Protein AF-0000000087115259 (afdb_homodimer)

Nearest PDB structures (foldseek):
  3e4v-assembly1_B  TM=8.005E-01  e=7.197E-10  Methylobacillus flagellatus KT
  3bnk-assembly1_A  TM=7.848E-01  e=5.339E-10  Methanosarcina acetivorans
  1eje-assembly1_A-2  TM=7.928E-01  e=2.100E-07  Methanothermobacter thermautotrophicus
  2d5m-assembly1_A-2  TM=7.607E-01  e=1.558E-07  Nitratidesulfovibrio vulgaris str. 'Miyazaki F'
  3fge-assembly1_A-2  TM=7.704E-01  e=3.090E-06  Shewanella frigidimarina NCIMB 400

Organism: NC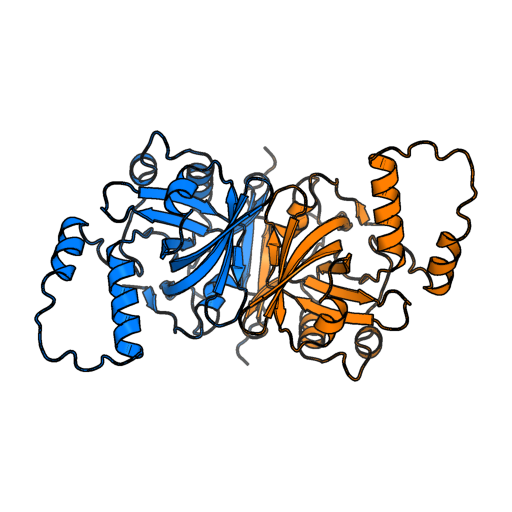BI:txid53985

Structure (mmCIF, N/CA/C/O backbone):
data_AF-0000000087115259-model_v1
#
loop_
_entity.id
_entity.type
_entity.pdbx_description
1 polymer 'Flavin reductase like domain-containing protein'
#
loop_
_atom_site.group_PDB
_atom_site.id
_atom_site.type_symbol
_atom_site.label_atom_id
_atom_site.label_alt_id
_atom_site.label_comp_id
_atom_site.label_asym_id
_atom_site.label_entity_id
_atom_site.label_seq_id
_atom_site.pdbx_PDB_ins_code
_atom_site.Cartn_x
_atom_site.Cartn_y
_atom_site.Cartn_z
_atom_site.occupancy
_atom_site.B_iso_or_equiv
_atom_site.auth_seq_id
_atom_site.auth_comp_id
_atom_site.auth_asym_id
_atom_site.auth_atom_id
_atom_site.pdbx_PDB_model_num
ATOM 1 N N . MET A 1 1 ? 4.438 -17.281 -24.156 1 58.31 1 MET A N 1
ATOM 2 C CA . MET A 1 1 ? 5.832 -16.891 -24.328 1 58.31 1 MET A CA 1
ATOM 3 C C . MET A 1 1 ? 6.043 -15.438 -23.906 1 58.31 1 MET A C 1
ATOM 5 O O . MET A 1 1 ? 7.094 -14.852 -24.172 1 58.31 1 MET A O 1
ATOM 9 N N . ASP A 1 2 ? 5.016 -14.641 -23.406 1 88.69 2 ASP A N 1
ATOM 10 C CA . ASP A 1 2 ? 5.02 -13.188 -23.391 1 88.69 2 ASP A CA 1
ATOM 11 C C . ASP A 1 2 ? 5.391 -12.648 -22.016 1 88.69 2 ASP A C 1
ATOM 13 O O . ASP A 1 2 ? 4.98 -11.555 -21.641 1 88.69 2 ASP A O 1
ATOM 17 N N . TRP A 1 3 ? 6.18 -13.477 -21.312 1 96.88 3 TRP A N 1
ATOM 18 C CA . TRP A 1 3 ? 6.594 -13.062 -19.969 1 96.88 3 TRP A CA 1
ATOM 19 C C . TRP A 1 3 ? 8.008 -12.492 -19.984 1 96.88 3 TRP A C 1
ATOM 21 O O . TRP A 1 3 ? 8.883 -13 -20.688 1 96.88 3 TRP A O 1
ATOM 31 N N . VAL A 1 4 ? 8.25 -11.539 -19.219 1 97.38 4 VAL A N 1
ATOM 32 C CA . VAL A 1 4 ? 9.562 -10.945 -19.016 1 97.38 4 VAL A CA 1
ATOM 33 C C . VAL A 1 4 ? 9.969 -11.07 -17.547 1 97.38 4 VAL A C 1
ATOM 35 O O . VAL A 1 4 ? 9.188 -10.742 -16.656 1 97.38 4 VAL A O 1
ATOM 38 N N . ALA A 1 5 ? 11.188 -11.633 -17.344 1 97.75 5 ALA A N 1
ATOM 39 C CA . ALA A 1 5 ? 11.734 -11.648 -15.992 1 97.75 5 ALA A CA 1
ATOM 40 C C . ALA A 1 5 ? 12.188 -10.25 -15.57 1 97.75 5 ALA A C 1
ATOM 42 O O . ALA A 1 5 ? 12.852 -9.555 -16.344 1 97.75 5 ALA A O 1
ATOM 43 N N . VAL A 1 6 ? 11.844 -9.891 -14.383 1 98.31 6 VAL A N 1
ATOM 44 C CA . VAL A 1 6 ? 12.25 -8.594 -13.852 1 98.31 6 VAL A CA 1
ATOM 45 C C . VAL A 1 6 ? 13.586 -8.727 -13.117 1 98.31 6 VAL A C 1
ATOM 47 O O . VAL A 1 6 ? 13.781 -9.672 -12.344 1 98.31 6 VAL A O 1
ATOM 50 N N . ASP A 1 7 ? 14.461 -7.742 -13.336 1 97.19 7 ASP A N 1
ATOM 51 C CA . ASP A 1 7 ? 15.766 -7.754 -12.68 1 97.19 7 ASP A CA 1
ATOM 52 C C . ASP A 1 7 ? 15.609 -7.746 -11.164 1 97.19 7 ASP A C 1
ATOM 54 O O . ASP A 1 7 ? 14.75 -7.047 -10.625 1 97.19 7 ASP A O 1
ATOM 58 N N . ARG A 1 8 ? 16.531 -8.453 -10.539 1 96.12 8 ARG A N 1
ATOM 59 C CA . ARG A 1 8 ? 16.484 -8.602 -9.086 1 96.12 8 ARG A CA 1
ATOM 60 C C . ARG A 1 8 ? 16.438 -7.246 -8.398 1 96.12 8 ARG A C 1
ATOM 62 O O . ARG A 1 8 ? 15.719 -7.066 -7.414 1 96.12 8 ARG A O 1
ATOM 69 N N . GLY A 1 9 ? 17.156 -6.309 -8.93 1 96.31 9 GLY A N 1
ATOM 70 C CA . GLY A 1 9 ? 17.25 -4.992 -8.32 1 96.31 9 GLY A CA 1
ATOM 71 C C . GLY A 1 9 ? 16.016 -4.145 -8.539 1 96.31 9 GLY A C 1
ATOM 72 O O . GLY A 1 9 ? 15.898 -3.055 -7.977 1 96.31 9 GLY A O 1
ATOM 73 N N . MET A 1 10 ? 14.992 -4.695 -9.289 1 97.81 10 MET A N 1
ATOM 74 C CA . MET A 1 10 ? 13.82 -3.898 -9.633 1 97.81 10 MET A CA 1
ATOM 75 C C . MET A 1 10 ? 12.531 -4.602 -9.211 1 97.81 10 MET A C 1
ATOM 77 O O . MET A 1 10 ? 11.438 -4.18 -9.578 1 97.81 10 MET A O 1
ATOM 81 N N . LEU A 1 11 ? 12.656 -5.637 -8.383 1 98.5 11 LEU A N 1
ATOM 82 C CA . LEU A 1 11 ? 11.492 -6.453 -8.039 1 98.5 11 LEU A CA 1
ATOM 83 C C . LEU A 1 11 ? 10.438 -5.625 -7.316 1 98.5 11 LEU A C 1
ATOM 85 O O . LEU A 1 11 ? 9.242 -5.797 -7.559 1 98.5 11 LEU A O 1
ATOM 89 N N . SER A 1 12 ? 10.914 -4.691 -6.496 1 98.31 12 SER A N 1
ATOM 90 C CA . SER A 1 12 ? 9.977 -3.895 -5.711 1 98.31 12 SER A CA 1
ATOM 91 C C . SER A 1 12 ? 9.078 -3.051 -6.613 1 98.31 12 SER A C 1
ATOM 93 O O . SER A 1 12 ? 7.973 -2.676 -6.219 1 98.31 12 SER A O 1
ATOM 95 N N . ARG A 1 13 ? 9.5 -2.766 -7.793 1 97.75 13 ARG A N 1
ATOM 96 C CA . ARG A 1 13 ? 8.742 -1.926 -8.719 1 97.75 13 ARG A CA 1
ATOM 97 C C . ARG A 1 13 ? 7.406 -2.566 -9.07 1 97.75 13 ARG A C 1
ATOM 99 O O . ARG A 1 13 ? 6.453 -1.87 -9.43 1 97.75 13 ARG A O 1
ATOM 106 N N . LEU A 1 14 ? 7.309 -3.875 -8.945 1 98.44 14 LEU A N 1
ATOM 107 C CA . LEU A 1 14 ? 6.07 -4.582 -9.258 1 98.44 14 LEU A CA 1
ATOM 108 C C . LEU A 1 14 ? 5.008 -4.309 -8.203 1 98.44 14 LEU A C 1
ATOM 110 O O . LEU A 1 14 ? 3.816 -4.52 -8.445 1 98.44 14 LEU A O 1
ATOM 114 N N . LEU A 1 15 ? 5.492 -3.773 -7.02 1 98.31 15 LEU A N 1
ATOM 115 C CA . LEU A 1 15 ? 4.547 -3.549 -5.926 1 98.31 15 LEU A CA 1
ATOM 116 C C . LEU A 1 15 ? 4.348 -2.059 -5.676 1 98.31 15 LEU A C 1
ATOM 118 O O . LEU A 1 15 ? 3.506 -1.668 -4.867 1 98.31 15 LEU A O 1
ATOM 122 N N . TYR A 1 16 ? 5.09 -1.178 -6.398 1 97.62 16 TYR A N 1
ATOM 123 C CA . TYR A 1 16 ? 4.996 0.26 -6.168 1 97.62 16 TYR A CA 1
ATOM 124 C C . TYR A 1 16 ? 3.566 0.75 -6.359 1 97.62 16 TYR A C 1
ATOM 126 O O . TYR A 1 16 ? 3.053 1.518 -5.543 1 97.62 16 TYR A O 1
ATOM 134 N N . PRO A 1 17 ? 2.85 0.194 -7.301 1 95.69 17 PRO A N 1
ATOM 135 C CA . PRO A 1 17 ? 1.483 0.69 -7.484 1 95.69 17 PRO A CA 1
ATOM 136 C C . PRO A 1 17 ? 0.479 0.003 -6.559 1 95.69 17 PRO A C 1
ATOM 138 O O . PRO A 1 17 ? -0.721 0.281 -6.629 1 95.69 17 PRO A O 1
ATOM 141 N N . ASN A 1 18 ? 0.928 -0.908 -5.758 1 95.81 18 ASN A N 1
ATOM 142 C CA . ASN A 1 18 ? 0.088 -1.631 -4.809 1 95.81 18 ASN A CA 1
ATOM 143 C C . ASN A 1 18 ? -1.148 -2.213 -5.488 1 95.81 18 ASN A C 1
ATOM 145 O O . ASN A 1 18 ? -2.273 -1.985 -5.043 1 95.81 18 ASN A O 1
ATOM 149 N N . PRO A 1 19 ? -0.934 -3.039 -6.492 1 97.5 19 PRO A N 1
ATOM 150 C CA . PRO A 1 19 ? -2.09 -3.646 -7.16 1 97.5 19 PRO A CA 1
ATOM 151 C C . PRO A 1 19 ? -2.818 -4.652 -6.273 1 97.5 19 PRO A C 1
ATOM 153 O O . PRO A 1 19 ? -2.227 -5.203 -5.344 1 97.5 19 PRO A O 1
ATOM 156 N N . VAL A 1 20 ? -4.145 -4.848 -6.562 1 98.44 20 VAL A N 1
ATOM 157 C CA . VAL A 1 20 ? -4.816 -6.023 -6.027 1 98.44 20 VAL A CA 1
ATOM 158 C C . VAL A 1 20 ? -4.047 -7.285 -6.422 1 98.44 20 VAL A C 1
ATOM 160 O O . VAL A 1 20 ? -3.598 -7.41 -7.562 1 98.44 20 VAL A O 1
ATOM 163 N N . CYS A 1 21 ? -3.881 -8.164 -5.508 1 98.88 21 CYS A N 1
ATOM 164 C CA . CYS A 1 21 ? -3.18 -9.414 -5.805 1 98.88 21 CYS A CA 1
ATOM 165 C C . CYS A 1 21 ? -4.023 -10.617 -5.414 1 98.88 21 CYS A C 1
ATOM 167 O O . CYS A 1 21 ? -4.91 -10.516 -4.562 1 98.88 21 CYS A O 1
ATOM 169 N N . LEU A 1 22 ? -3.768 -11.688 -6.129 1 98.94 22 LEU A N 1
ATOM 170 C CA . LEU A 1 22 ? -4.199 -13.023 -5.734 1 98.94 22 LEU A CA 1
ATOM 171 C C . LEU A 1 22 ? -3.025 -13.836 -5.199 1 98.94 22 LEU A C 1
ATOM 173 O O . LEU A 1 22 ? -2.033 -14.039 -5.902 1 98.94 22 LEU A O 1
ATOM 177 N N . LEU A 1 23 ? -3.117 -14.195 -3.949 1 98.94 23 LEU A N 1
ATOM 178 C CA . LEU A 1 23 ? -2.068 -14.977 -3.301 1 98.94 23 LEU A CA 1
ATOM 179 C C . LEU A 1 23 ? -2.322 -16.469 -3.459 1 98.94 23 LEU A C 1
ATOM 181 O O . LEU A 1 23 ? -3.371 -16.969 -3.043 1 98.94 23 LEU A O 1
ATOM 185 N N . SER A 1 24 ? -1.386 -17.156 -4.062 1 98.81 24 SER A N 1
ATOM 186 C CA . SER A 1 24 ? -1.46 -18.609 -4.215 1 98.81 24 SER A CA 1
ATOM 187 C C . SER A 1 24 ? -0.325 -19.312 -3.467 1 98.81 24 SER A C 1
ATOM 189 O O . SER A 1 24 ? 0.807 -18.812 -3.455 1 98.81 24 SER A O 1
ATOM 191 N N . VAL A 1 25 ? -0.648 -20.391 -2.826 1 98.25 25 VAL A N 1
ATOM 192 C CA . VAL A 1 25 ? 0.335 -21.109 -2.029 1 98.25 25 VAL A CA 1
ATOM 193 C C . VAL A 1 25 ? 0.024 -22.609 -2.062 1 98.25 25 VAL A C 1
ATOM 195 O O . VAL A 1 25 ? -1.137 -23 -2.195 1 98.25 25 VAL A O 1
ATOM 198 N N . ARG A 1 26 ? 1.07 -23.375 -2.033 1 95.25 26 ARG A N 1
ATOM 199 C CA . ARG A 1 26 ? 1.005 -24.828 -1.896 1 95.25 26 ARG A CA 1
ATOM 200 C C . ARG A 1 26 ? 1.774 -25.297 -0.667 1 95.25 26 ARG A C 1
ATOM 202 O O . ARG A 1 26 ? 2.799 -24.703 -0.308 1 95.25 26 ARG A O 1
ATOM 209 N N . SER A 1 27 ? 1.242 -26.375 -0.06 1 91.25 27 SER A N 1
ATOM 210 C CA . SER A 1 27 ? 2.021 -27 1.005 1 91.25 27 SER A CA 1
ATOM 211 C C . SER A 1 27 ? 3.314 -27.594 0.465 1 91.25 27 SER A C 1
ATOM 213 O O . SER A 1 27 ? 3.396 -27.953 -0.714 1 91.25 27 SER A O 1
ATOM 215 N N . LYS A 1 28 ? 4.234 -27.75 1.303 1 84.75 28 LYS A N 1
ATOM 216 C CA . LYS A 1 28 ? 5.551 -28.25 0.907 1 84.75 28 LYS A CA 1
ATOM 217 C C . LYS A 1 28 ? 5.445 -29.625 0.246 1 84.75 28 LYS A C 1
ATOM 219 O O . LYS A 1 28 ? 6.164 -29.906 -0.714 1 84.75 28 LYS A O 1
ATOM 224 N N . ASP A 1 29 ? 4.516 -30.406 0.744 1 84.25 29 ASP A N 1
ATOM 225 C CA . ASP A 1 29 ? 4.379 -31.766 0.218 1 84.25 29 ASP A CA 1
ATOM 226 C C . ASP A 1 29 ? 3.465 -31.797 -1.004 1 84.25 29 ASP A C 1
ATOM 228 O O . ASP A 1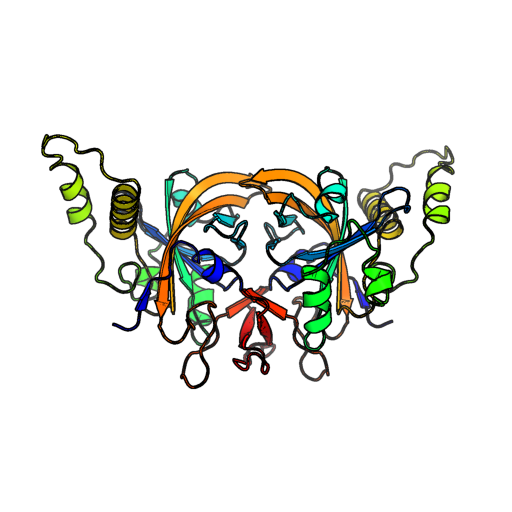 29 ? 3.246 -32.844 -1.602 1 84.25 29 ASP A O 1
ATOM 232 N N . GLY A 1 30 ? 2.957 -30.609 -1.332 1 85.94 30 GLY A N 1
ATOM 233 C CA . GLY A 1 30 ? 2.125 -30.5 -2.52 1 85.94 30 GLY A CA 1
ATOM 234 C C . GLY A 1 30 ? 0.714 -31.016 -2.314 1 85.94 30 GLY A C 1
ATOM 235 O O . GLY A 1 30 ? -0.093 -31.016 -3.246 1 85.94 30 GLY A O 1
ATOM 236 N N . SER A 1 31 ? 0.378 -31.406 -1.135 1 88.5 31 SER A N 1
ATOM 237 C CA . SER A 1 31 ? -0.887 -32.094 -0.868 1 88.5 31 SER A CA 1
ATOM 238 C C . SER A 1 31 ? -2.031 -31.094 -0.734 1 88.5 31 SER A C 1
ATOM 240 O O . SER A 1 31 ? -3.203 -31.453 -0.839 1 88.5 31 SER A O 1
ATOM 242 N N . ALA A 1 32 ? -1.662 -29.875 -0.442 1 93.5 32 ALA A N 1
ATOM 243 C CA . ALA A 1 32 ? -2.682 -28.859 -0.239 1 93.5 32 ALA A CA 1
ATOM 244 C C . ALA A 1 32 ? -2.291 -27.547 -0.924 1 93.5 32 ALA A C 1
ATOM 246 O O . ALA A 1 32 ? -1.108 -27.297 -1.175 1 93.5 32 ALA A O 1
ATOM 247 N N . ARG A 1 33 ? -3.283 -26.797 -1.36 1 96.19 33 ARG A N 1
ATOM 248 C CA . ARG A 1 33 ? -3.092 -25.469 -1.95 1 96.19 33 ARG A CA 1
ATOM 249 C C . ARG A 1 33 ? -4.188 -24.516 -1.501 1 96.19 33 ARG A C 1
ATOM 251 O O . ARG A 1 33 ? -5.234 -24.938 -1.015 1 96.19 33 ARG A O 1
ATOM 258 N N . SER A 1 34 ? -3.879 -23.234 -1.538 1 97.75 34 SER A N 1
ATOM 259 C CA . SER A 1 34 ? -4.82 -22.188 -1.135 1 97.75 34 SER A CA 1
ATOM 260 C C . SER A 1 34 ? -4.676 -20.953 -2.006 1 97.75 34 SER A C 1
ATOM 262 O O . SER A 1 34 ? -3.619 -20.719 -2.592 1 97.75 34 SER A O 1
ATOM 264 N N . LEU A 1 35 ? -5.785 -20.281 -2.166 1 98.31 35 LEU A N 1
ATOM 265 C CA . LEU A 1 35 ? -5.91 -19.078 -2.984 1 98.31 35 LEU A CA 1
ATOM 266 C C . LEU A 1 35 ? -6.742 -18.016 -2.271 1 98.31 35 LEU A C 1
ATOM 268 O O . LEU A 1 35 ? -7.812 -18.312 -1.741 1 98.31 35 LEU A O 1
ATOM 272 N N . MET A 1 36 ? -6.215 -16.781 -2.223 1 98.38 36 MET A N 1
ATOM 273 C CA . MET A 1 36 ? -6.98 -15.688 -1.63 1 98.38 36 MET A CA 1
ATOM 274 C C . MET A 1 36 ? -6.668 -14.367 -2.322 1 98.38 36 MET A C 1
ATOM 276 O O . MET A 1 36 ? -5.625 -14.227 -2.963 1 98.38 36 MET A O 1
ATOM 280 N N . THR A 1 37 ? -7.613 -13.438 -2.182 1 98.5 37 THR A N 1
ATOM 281 C CA . THR A 1 37 ? -7.359 -12.055 -2.566 1 98.5 37 THR A CA 1
ATOM 282 C C . THR A 1 37 ? -6.645 -11.305 -1.448 1 98.5 37 THR A C 1
ATOM 284 O O . THR A 1 37 ? -6.988 -11.453 -0.274 1 98.5 37 THR A O 1
ATOM 287 N N . ILE A 1 38 ? -5.648 -10.555 -1.756 1 98.5 38 ILE A N 1
ATOM 288 C CA . ILE A 1 38 ? -4.938 -9.742 -0.771 1 98.5 38 ILE A CA 1
ATOM 289 C C . ILE A 1 38 ? -4.602 -8.383 -1.369 1 98.5 38 ILE A C 1
ATOM 291 O O . ILE A 1 38 ? -4.141 -8.289 -2.51 1 98.5 38 ILE A O 1
ATOM 295 N N . THR A 1 39 ? -4.863 -7.316 -0.581 1 97.69 39 THR A N 1
ATOM 296 C CA . THR A 1 39 ? -4.656 -5.969 -1.094 1 97.69 39 THR A CA 1
ATOM 297 C C . THR A 1 39 ? -3.816 -5.141 -0.122 1 97.69 39 THR A C 1
ATOM 299 O O . THR A 1 39 ? -3.271 -4.102 -0.493 1 97.69 39 THR A O 1
ATOM 302 N N . TRP A 1 40 ? -3.756 -5.512 1.158 1 98.44 40 TRP A N 1
ATOM 303 C CA . TRP A 1 40 ? -2.996 -4.758 2.15 1 98.44 40 TRP A CA 1
ATOM 304 C C . TRP A 1 40 ? -1.531 -5.188 2.152 1 98.44 40 TRP A C 1
ATOM 306 O O . TRP A 1 40 ? -1.13 -6.043 2.943 1 98.44 40 TRP A O 1
ATOM 316 N N . LEU A 1 41 ? -0.747 -4.512 1.231 1 98.5 41 LEU A N 1
ATOM 317 C CA . LEU A 1 41 ? 0.677 -4.793 1.086 1 98.5 41 LEU A CA 1
ATOM 318 C C . LEU A 1 41 ? 1.43 -3.564 0.59 1 98.5 41 LEU A C 1
ATOM 320 O O . LEU A 1 41 ? 0.841 -2.686 -0.044 1 98.5 41 LEU A O 1
ATOM 324 N N . THR A 1 42 ? 2.666 -3.445 0.932 1 98.31 42 THR A N 1
ATOM 325 C CA . THR A 1 42 ? 3.488 -2.334 0.466 1 98.31 42 THR A CA 1
ATOM 326 C C . THR A 1 42 ? 4.969 -2.711 0.489 1 98.31 42 THR A C 1
ATOM 328 O O . THR A 1 42 ? 5.41 -3.459 1.363 1 98.31 42 THR A O 1
ATOM 331 N N . ALA A 1 43 ? 5.719 -2.184 -0.507 1 98.38 43 ALA A N 1
ATOM 332 C CA . ALA A 1 43 ? 7.176 -2.279 -0.433 1 98.38 43 ALA A CA 1
ATOM 333 C C . ALA A 1 43 ? 7.707 -1.585 0.817 1 98.38 43 ALA A C 1
ATOM 335 O O . ALA A 1 43 ? 7.066 -0.675 1.35 1 98.38 43 ALA A O 1
ATOM 336 N N . ILE A 1 44 ? 8.914 -2.086 1.284 1 98.12 44 ILE A N 1
ATOM 337 C CA . ILE A 1 44 ? 9.5 -1.418 2.441 1 98.12 44 ILE A CA 1
ATOM 338 C C . ILE A 1 44 ? 10.938 -0.994 2.121 1 98.12 44 ILE A C 1
ATOM 340 O O . ILE A 1 44 ? 11.586 -0.325 2.928 1 98.12 44 ILE A O 1
ATOM 344 N N . ASN A 1 45 ? 11.43 -1.426 0.984 1 97.5 45 ASN A N 1
ATOM 345 C CA . ASN A 1 45 ? 12.719 -1.009 0.443 1 97.5 45 ASN A CA 1
ATOM 346 C C . ASN A 1 45 ? 12.805 -1.272 -1.058 1 97.5 45 ASN A C 1
ATOM 348 O O . ASN A 1 45 ? 11.844 -1.736 -1.669 1 97.5 45 ASN A O 1
ATO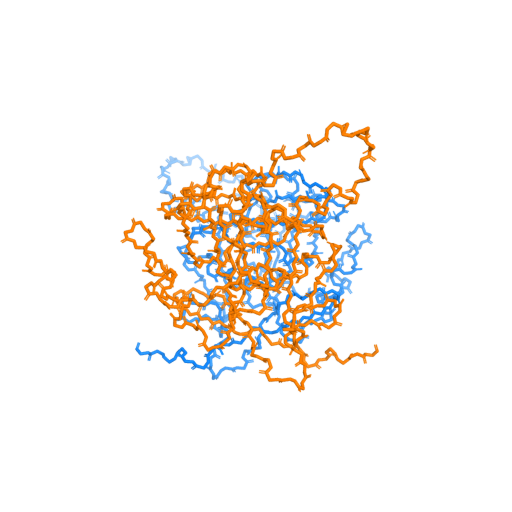M 352 N N . ASN A 1 46 ? 13.922 -0.973 -1.636 1 96.25 46 ASN A N 1
ATOM 353 C CA . ASN A 1 46 ? 14.094 -1.117 -3.076 1 96.25 46 ASN A CA 1
ATOM 354 C C . ASN A 1 46 ? 14.633 -2.498 -3.439 1 96.25 46 ASN A C 1
ATOM 356 O O . ASN A 1 46 ? 14.875 -2.787 -4.613 1 96.25 46 ASN A O 1
ATOM 360 N N . GLN A 1 47 ? 14.773 -3.385 -2.49 1 96.12 47 GLN A N 1
ATOM 361 C CA . GLN A 1 47 ? 15.477 -4.645 -2.709 1 96.12 47 GLN A CA 1
ATOM 362 C C . GLN A 1 47 ? 14.516 -5.828 -2.641 1 96.12 47 GLN A C 1
ATOM 364 O O . GLN A 1 47 ? 14.93 -6.961 -2.389 1 96.12 47 GLN A O 1
ATOM 369 N N . GLY A 1 48 ? 13.242 -5.527 -2.723 1 98 48 GLY A N 1
ATOM 370 C CA . GLY A 1 48 ? 12.281 -6.613 -2.836 1 98 48 GLY A CA 1
ATOM 371 C C . GLY A 1 48 ? 11.586 -6.926 -1.526 1 98 48 GLY A C 1
ATOM 372 O O . GLY A 1 48 ? 10.711 -7.797 -1.476 1 98 48 GLY A O 1
ATOM 373 N N . GLY A 1 49 ? 11.938 -6.207 -0.468 1 98.44 49 GLY A N 1
ATOM 374 C CA . GLY A 1 49 ? 11.242 -6.387 0.794 1 98.44 49 GLY A CA 1
ATOM 375 C C . GLY A 1 49 ? 9.859 -5.75 0.808 1 98.44 49 GLY A C 1
ATOM 376 O O . GLY A 1 49 ? 9.664 -4.668 0.256 1 98.44 49 GLY A O 1
ATOM 377 N N . PHE A 1 50 ? 8.891 -6.473 1.431 1 98.75 50 PHE A N 1
ATOM 378 C CA . PHE A 1 50 ? 7.551 -5.902 1.557 1 98.75 50 PHE A CA 1
ATOM 379 C C . PHE A 1 50 ? 6.832 -6.469 2.775 1 98.75 50 PHE A C 1
ATOM 381 O O . PHE A 1 50 ? 7.293 -7.445 3.375 1 98.75 50 PHE A O 1
ATOM 388 N N . ILE A 1 51 ? 5.805 -5.773 3.178 1 98.56 51 ILE A N 1
ATOM 389 C CA . ILE A 1 51 ? 4.914 -6.223 4.242 1 98.56 51 ILE A CA 1
ATOM 390 C C . ILE A 1 51 ? 3.504 -6.422 3.691 1 98.56 51 ILE A C 1
ATOM 392 O O . ILE A 1 51 ? 3.068 -5.68 2.807 1 98.56 51 ILE A O 1
ATOM 396 N N . CYS A 1 52 ? 2.863 -7.438 4.191 1 98.56 52 CYS A N 1
ATOM 397 C CA . CYS A 1 52 ? 1.441 -7.602 3.91 1 98.56 52 CYS A CA 1
ATOM 398 C C . CYS A 1 52 ? 0.686 -8.031 5.16 1 98.56 52 CYS A C 1
ATOM 400 O O . CYS A 1 52 ? 1.284 -8.547 6.105 1 98.56 52 CYS A O 1
ATOM 402 N N . SER A 1 53 ? -0.529 -7.738 5.203 1 98.69 53 SER A N 1
ATOM 403 C CA . SER A 1 53 ? -1.427 -8.055 6.309 1 98.69 53 SER A CA 1
ATOM 404 C C . SER A 1 53 ? -2.582 -8.938 5.848 1 98.69 53 SER A C 1
ATOM 406 O O . SER A 1 53 ? -3.154 -8.711 4.777 1 98.69 53 SER A O 1
ATOM 408 N N . MET A 1 54 ? -2.852 -9.961 6.582 1 98.38 54 MET A N 1
ATOM 409 C CA . MET A 1 54 ? -4 -10.82 6.305 1 98.38 54 MET A CA 1
ATOM 410 C C . MET A 1 54 ? -4.719 -11.203 7.594 1 98.38 54 MET A C 1
ATOM 412 O O . MET A 1 54 ? -4.09 -11.32 8.648 1 98.38 54 MET A O 1
ATOM 416 N N . ASN A 1 55 ? -6.023 -11.32 7.453 1 97.88 55 ASN A N 1
ATOM 417 C CA . ASN A 1 55 ? -6.777 -11.805 8.609 1 97.88 55 ASN A CA 1
ATOM 418 C C . ASN A 1 55 ? -6.309 -13.18 9.047 1 97.88 55 ASN A C 1
ATOM 420 O O . ASN A 1 55 ? -6.16 -14.086 8.227 1 97.88 55 ASN A O 1
ATOM 424 N N . ALA A 1 56 ? -6.129 -13.328 10.328 1 97.69 56 ALA A N 1
ATOM 425 C CA . ALA A 1 56 ? -5.52 -14.539 10.867 1 97.69 56 ALA A CA 1
ATOM 426 C C . ALA A 1 56 ? -6.477 -15.727 10.773 1 97.69 56 ALA A C 1
ATOM 428 O O . ALA A 1 56 ? -6.059 -16.875 10.898 1 97.69 56 ALA A O 1
ATOM 429 N N . THR A 1 57 ? -7.746 -15.461 10.539 1 96.38 57 THR A N 1
ATOM 430 C CA . THR A 1 57 ? -8.742 -16.516 10.523 1 96.38 57 THR A CA 1
ATOM 431 C C . THR A 1 57 ? -8.875 -17.125 9.133 1 96.38 57 THR A C 1
ATOM 433 O O . THR A 1 57 ? -9.547 -18.141 8.953 1 96.38 57 THR A O 1
ATOM 436 N N . ARG A 1 58 ? -8.234 -16.531 8.117 1 96.5 58 ARG A N 1
ATOM 437 C CA . ARG A 1 58 ? -8.305 -17.062 6.762 1 96.5 58 ARG A CA 1
ATOM 438 C C . ARG A 1 58 ? -7.688 -18.453 6.68 1 96.5 58 ARG A C 1
ATOM 440 O O . ARG A 1 58 ? -6.711 -18.734 7.379 1 96.5 58 ARG A O 1
ATOM 447 N N . HIS A 1 59 ? -8.211 -19.266 5.809 1 97.06 59 HIS A N 1
ATOM 448 C CA . HIS A 1 59 ? -7.629 -20.578 5.559 1 97.06 59 HIS A CA 1
ATOM 449 C C . HIS A 1 59 ? -6.176 -20.469 5.117 1 97.06 59 HIS A C 1
ATOM 451 O O . HIS A 1 59 ? -5.32 -21.234 5.574 1 97.06 59 HIS A O 1
ATOM 457 N N . THR A 1 60 ? -5.871 -19.547 4.273 1 97.56 60 THR A N 1
ATOM 458 C CA . THR A 1 60 ? -4.535 -19.344 3.727 1 97.56 60 THR A CA 1
ATOM 459 C C . THR A 1 60 ? -3.535 -19.031 4.84 1 97.56 60 THR A C 1
ATOM 461 O O . THR A 1 60 ? -2.348 -19.344 4.715 1 97.56 60 THR A O 1
ATOM 464 N N . ALA A 1 61 ? -4.008 -18.453 5.957 1 97.69 61 ALA A N 1
ATOM 465 C CA . ALA A 1 61 ? -3.131 -18.094 7.07 1 97.69 61 ALA A CA 1
ATOM 466 C C . ALA A 1 61 ? -2.416 -19.328 7.621 1 97.69 61 ALA A C 1
ATOM 468 O O . ALA A 1 61 ? -1.279 -19.234 8.094 1 97.69 61 ALA A O 1
ATOM 469 N N . LYS A 1 62 ? -3.014 -20.469 7.5 1 95.88 62 LYS A N 1
ATOM 470 C CA . LYS A 1 62 ? -2.426 -21.703 7.992 1 95.88 62 LYS A CA 1
ATOM 471 C C . LYS A 1 62 ? -1.153 -22.047 7.227 1 95.88 62 LYS A C 1
ATOM 473 O O . LYS A 1 62 ? -0.235 -22.656 7.781 1 95.88 62 LYS A O 1
ATOM 478 N N . PHE A 1 63 ? -1.111 -21.641 5.953 1 96.81 63 PHE A N 1
ATOM 479 C CA . PHE A 1 63 ? 0.049 -21.891 5.109 1 96.81 63 PHE A CA 1
ATOM 480 C C . PHE A 1 63 ? 1.143 -20.859 5.359 1 96.81 63 PHE A C 1
ATOM 482 O O . PHE A 1 63 ? 2.33 -21.156 5.203 1 96.81 63 PHE A O 1
ATOM 489 N N . MET A 1 64 ? 0.724 -19.688 5.766 1 97.62 64 MET A N 1
ATOM 490 C CA . MET A 1 64 ? 1.59 -18.516 5.703 1 97.62 64 MET A CA 1
ATOM 491 C C . MET A 1 64 ? 2.229 -18.234 7.059 1 97.62 64 MET A C 1
ATOM 493 O O . MET A 1 64 ? 3.232 -17.531 7.145 1 97.62 64 MET A O 1
ATOM 497 N N . ASN A 1 65 ? 1.646 -18.734 8.148 1 97.19 65 ASN A N 1
ATOM 498 C CA . ASN A 1 65 ? 2.051 -18.391 9.5 1 97.19 65 ASN A CA 1
ATOM 499 C C . ASN A 1 65 ? 3.324 -19.109 9.914 1 97.19 65 ASN A C 1
ATOM 501 O O . ASN A 1 65 ? 3.344 -19.797 10.945 1 97.19 65 ASN A O 1
ATOM 505 N N . GLN A 1 66 ? 4.34 -18.984 9.125 1 96.31 66 GLN A N 1
ATOM 506 C CA . GLN A 1 66 ? 5.652 -19.562 9.391 1 96.31 66 GLN A CA 1
ATOM 507 C C . GLN A 1 66 ? 6.723 -18.922 8.508 1 96.31 66 GLN A C 1
ATOM 509 O O . GLN A 1 66 ? 6.477 -18.641 7.34 1 96.31 66 GLN A O 1
ATOM 514 N N . SER A 1 67 ? 7.883 -18.703 9.102 1 97.44 67 SER A N 1
ATOM 515 C CA . SER A 1 67 ? 9.023 -18.25 8.32 1 97.44 67 SER A CA 1
ATOM 516 C C . SER A 1 67 ? 9.422 -19.297 7.27 1 97.44 67 SER A C 1
ATOM 518 O O . SER A 1 67 ? 9.422 -20.5 7.547 1 97.44 67 SER A O 1
ATOM 520 N N . GLY A 1 68 ? 9.688 -18.812 6.098 1 97.62 68 GLY A N 1
ATOM 521 C CA . GLY A 1 68 ? 10.133 -19.703 5.043 1 97.62 68 GLY A CA 1
ATOM 522 C C . GLY A 1 68 ? 9.023 -20.125 4.098 1 97.62 68 GLY A C 1
ATOM 523 O O . GLY A 1 68 ? 9.281 -20.703 3.037 1 97.62 68 GLY A O 1
ATOM 524 N N . ALA A 1 69 ? 7.801 -19.844 4.457 1 97.94 69 ALA A N 1
ATOM 525 C CA . ALA A 1 69 ? 6.695 -20.156 3.553 1 97.94 69 ALA A CA 1
ATOM 526 C C . ALA A 1 69 ? 6.863 -19.438 2.213 1 97.94 69 ALA A C 1
ATOM 528 O O . ALA A 1 69 ? 7.191 -18.25 2.172 1 97.94 69 ALA A O 1
ATOM 529 N N . VAL A 1 70 ? 6.656 -20.25 1.141 1 98.44 70 VAL A N 1
ATOM 530 C CA . VAL A 1 70 ? 6.801 -19.719 -0.212 1 98.44 70 VAL A CA 1
ATOM 531 C C . VAL A 1 70 ? 5.422 -19.562 -0.857 1 98.44 70 VAL A C 1
ATOM 533 O O . VAL A 1 70 ? 4.566 -20.438 -0.715 1 98.44 70 VAL A O 1
ATOM 536 N N . PHE A 1 71 ? 5.195 -18.484 -1.569 1 98.88 71 PHE A N 1
ATOM 537 C CA . PHE A 1 71 ? 3.914 -18.203 -2.203 1 98.88 71 PHE A CA 1
ATOM 538 C C . PHE A 1 71 ? 4.102 -17.312 -3.428 1 98.88 71 PHE A C 1
ATOM 540 O O . PHE A 1 71 ? 5.211 -16.859 -3.709 1 98.88 71 PHE A O 1
ATOM 547 N N . VAL A 1 72 ? 3.039 -17.172 -4.203 1 98.94 72 VAL A N 1
ATOM 548 C CA . VAL A 1 72 ? 3.072 -16.312 -5.383 1 98.94 72 VAL A CA 1
ATOM 549 C C . VAL A 1 72 ? 1.984 -15.242 -5.277 1 98.94 72 VAL A C 1
ATOM 551 O O . VAL A 1 72 ? 0.85 -15.539 -4.898 1 98.94 72 VAL A O 1
ATOM 554 N N . LEU A 1 73 ? 2.359 -13.992 -5.488 1 98.94 73 LEU A N 1
ATOM 555 C CA . LEU A 1 73 ? 1.378 -12.945 -5.766 1 98.94 73 LEU A CA 1
ATOM 556 C C . LEU A 1 73 ? 1.094 -12.852 -7.262 1 98.94 73 LEU A C 1
ATOM 558 O O . LEU A 1 73 ? 2.02 -12.758 -8.07 1 98.94 73 LEU A O 1
ATOM 562 N N . ASN A 1 74 ? -0.144 -12.953 -7.637 1 98.94 74 ASN A N 1
ATOM 563 C CA . ASN A 1 74 ? -0.631 -12.828 -9.008 1 98.94 74 ASN A CA 1
ATOM 564 C C . ASN A 1 74 ? -1.445 -11.547 -9.195 1 98.94 74 ASN A C 1
ATOM 566 O O . ASN A 1 74 ? -2.324 -11.242 -8.391 1 98.94 74 ASN A O 1
ATOM 570 N N . VAL A 1 75 ? -1.177 -10.805 -10.281 1 98.88 75 VAL A N 1
ATOM 571 C CA . VAL A 1 75 ? -1.842 -9.516 -10.445 1 98.88 75 VAL A CA 1
ATOM 572 C C . VAL A 1 75 ? -2.939 -9.625 -11.5 1 98.88 75 VAL A C 1
ATOM 574 O O . VAL A 1 75 ? -2.65 -9.773 -12.688 1 98.88 75 VAL A O 1
ATOM 577 N N . PRO A 1 76 ? -4.195 -9.531 -11.07 1 98.69 76 PRO A N 1
ATOM 578 C CA . PRO A 1 76 ? -5.312 -9.5 -12.016 1 98.69 76 PRO A CA 1
ATOM 579 C C . PRO A 1 76 ? -5.508 -8.133 -12.656 1 98.69 76 PRO A C 1
ATOM 581 O O . PRO A 1 76 ? -4.871 -7.156 -12.242 1 98.69 76 PRO A O 1
ATOM 584 N N . VAL A 1 77 ? -6.375 -8.141 -13.656 1 98 77 VAL A N 1
ATOM 585 C CA . VAL A 1 77 ? -6.613 -6.895 -14.375 1 98 77 VAL A CA 1
ATOM 586 C C . VAL A 1 77 ? -8.109 -6.695 -14.578 1 98 77 VAL A C 1
ATOM 588 O O . VAL A 1 77 ? -8.914 -7.535 -14.18 1 98 77 VAL A O 1
ATOM 591 N N . ARG A 1 78 ? -8.398 -5.484 -15.133 1 97.44 78 ARG A N 1
ATOM 592 C CA . ARG A 1 78 ? -9.789 -5.219 -15.477 1 97.44 78 ARG A CA 1
ATOM 593 C C . ARG A 1 78 ? -10.398 -6.379 -16.25 1 97.44 78 ARG A C 1
ATOM 595 O O . ARG A 1 78 ? -9.773 -6.91 -17.172 1 97.44 78 ARG A O 1
ATOM 602 N N . GLY A 1 79 ? -11.664 -6.758 -15.953 1 97.19 79 GLY A N 1
ATOM 603 C CA . GLY A 1 79 ? -12.32 -7.91 -16.547 1 97.19 79 GLY A CA 1
ATOM 604 C C . GLY A 1 79 ? -12.305 -9.133 -15.648 1 97.19 79 GLY A C 1
ATOM 605 O O . GLY A 1 79 ? -13.047 -10.094 -15.883 1 97.19 79 GLY A O 1
ATOM 606 N N . MET A 1 80 ? -11.469 -9.047 -14.57 1 97.81 80 MET A N 1
ATOM 607 C CA . MET A 1 80 ? -11.336 -10.203 -13.68 1 97.81 80 MET A CA 1
ATOM 608 C C . MET A 1 80 ? -11.977 -9.922 -12.328 1 97.81 80 MET A C 1
ATOM 610 O O . MET A 1 80 ? -11.758 -10.664 -11.367 1 97.81 80 MET A O 1
ATOM 614 N N . GLU A 1 81 ? -12.766 -8.844 -12.195 1 97.62 81 GLU A N 1
ATOM 615 C CA . GLU A 1 81 ? -13.328 -8.422 -10.914 1 97.62 81 GLU A CA 1
ATOM 616 C C . GLU A 1 81 ? -14.164 -9.531 -10.281 1 97.62 81 GLU A C 1
ATOM 618 O O . GLU A 1 81 ? -14.078 -9.773 -9.078 1 97.62 81 GLU A O 1
ATOM 623 N N . GLU A 1 82 ? -14.945 -10.188 -11.125 1 97.38 82 GLU A N 1
ATOM 624 C CA . GLU A 1 82 ? -15.805 -11.25 -10.602 1 97.38 82 GLU A CA 1
ATOM 625 C C . GLU A 1 82 ? -14.977 -12.375 -9.992 1 97.38 82 GLU A C 1
ATOM 627 O O . GLU A 1 82 ? -15.32 -12.898 -8.922 1 97.38 82 GLU A O 1
ATOM 632 N N . LEU A 1 83 ? -13.922 -12.711 -10.68 1 98.19 83 LEU A N 1
ATOM 633 C CA . LEU A 1 83 ? -13.039 -13.75 -10.172 1 98.19 83 LEU A CA 1
ATOM 634 C C . LEU A 1 83 ? -12.383 -13.32 -8.859 1 98.19 83 LEU A C 1
ATOM 636 O O . LEU A 1 83 ? -12.336 -14.094 -7.902 1 98.19 83 LEU A O 1
ATOM 640 N N . VAL A 1 84 ? -11.898 -12.062 -8.805 1 98.44 84 VAL A N 1
ATOM 641 C CA . VAL A 1 84 ? -11.258 -11.523 -7.617 1 98.44 84 VAL A CA 1
ATOM 642 C C . VAL A 1 84 ? -12.227 -11.578 -6.438 1 98.44 84 VAL A C 1
ATOM 644 O O . VAL A 1 84 ? -11.859 -12.023 -5.344 1 98.44 84 VAL A O 1
ATOM 647 N N . LEU A 1 85 ? -13.461 -11.227 -6.668 1 97.88 85 LEU A N 1
ATOM 648 C CA . LEU A 1 85 ? -14.469 -11.195 -5.617 1 97.88 85 LEU A CA 1
ATOM 649 C C . LEU A 1 85 ? -14.852 -12.609 -5.188 1 97.88 85 LEU A C 1
ATOM 651 O O . LEU A 1 85 ? -15.055 -12.867 -4 1 97.88 85 LEU A O 1
ATOM 655 N N . ALA A 1 86 ? -14.93 -13.484 -6.172 1 97.81 86 ALA A N 1
ATOM 656 C CA . ALA A 1 86 ? -15.258 -14.875 -5.852 1 97.81 86 ALA A CA 1
ATOM 657 C C . ALA A 1 86 ? -14.172 -15.508 -4.984 1 97.81 86 ALA A C 1
ATOM 659 O O . ALA A 1 86 ? -14.477 -16.172 -3.994 1 97.81 86 ALA A O 1
ATOM 660 N N . ILE A 1 87 ? -12.961 -15.25 -5.297 1 97.88 87 ILE A N 1
ATOM 661 C CA . ILE A 1 87 ? -11.836 -15.781 -4.539 1 97.88 87 ILE A CA 1
ATOM 662 C C . ILE A 1 87 ? -11.812 -15.172 -3.141 1 97.88 87 ILE A C 1
ATOM 664 O O . ILE A 1 87 ? -11.656 -15.891 -2.148 1 97.88 87 ILE A O 1
ATOM 668 N N . GLY A 1 88 ? -11.984 -13.891 -3.045 1 96.62 88 GLY A N 1
ATOM 669 C CA . GLY A 1 88 ? -11.93 -13.195 -1.77 1 96.62 88 GLY A CA 1
ATOM 670 C C . GLY A 1 88 ? -13.117 -13.492 -0.875 1 96.62 88 GLY A C 1
ATOM 671 O O . GLY A 1 88 ? -13.023 -13.375 0.349 1 96.62 88 GLY A O 1
ATOM 672 N N . GLY A 1 89 ? -14.211 -13.891 -1.455 1 95.12 89 GLY A N 1
ATOM 673 C CA . GLY A 1 89 ? -15.445 -14.055 -0.709 1 95.12 89 GLY A CA 1
ATOM 674 C C . GLY A 1 89 ? -15.75 -15.5 -0.353 1 95.12 89 GLY A C 1
ATOM 675 O O . GLY A 1 89 ? -16.812 -15.797 0.2 1 95.12 89 GLY A O 1
ATOM 676 N N . SER A 1 90 ? -14.875 -16.344 -0.665 1 93.25 90 SER A N 1
ATOM 677 C CA . SER A 1 90 ? -15.047 -17.766 -0.342 1 93.25 90 SER A CA 1
ATOM 678 C C . SER A 1 90 ? -13.922 -18.266 0.546 1 93.25 90 SER A C 1
ATOM 680 O O . SER A 1 90 ? -12.891 -17.609 0.698 1 93.25 90 SER A O 1
ATOM 682 N N . THR A 1 91 ? -14.172 -19.453 1.178 1 90.62 91 THR A N 1
ATOM 683 C CA . THR A 1 91 ? -13.156 -20.047 2.041 1 90.62 91 THR A CA 1
ATOM 684 C C . THR A 1 91 ? -12.594 -21.312 1.416 1 90.62 91 THR A C 1
ATOM 686 O O . THR A 1 91 ? -13.32 -22.094 0.798 1 90.62 91 THR A O 1
ATOM 689 N N . GLY A 1 92 ? -11.328 -21.516 1.576 1 88.62 92 GLY A N 1
ATOM 690 C CA . GLY A 1 92 ? -10.656 -22.719 1.1 1 88.62 92 GLY A CA 1
ATOM 691 C C . GLY A 1 92 ? -10.68 -23.844 2.105 1 88.62 92 GLY A C 1
ATOM 692 O O . GLY A 1 92 ? -10.109 -24.906 1.858 1 88.62 92 GLY A O 1
ATOM 693 N N . ALA A 1 93 ? -11.281 -23.656 3.174 1 88.25 93 ALA A N 1
ATOM 694 C CA . ALA A 1 93 ? -11.312 -24.672 4.223 1 88.25 93 ALA A CA 1
ATOM 695 C C . ALA A 1 93 ? -12.094 -25.891 3.781 1 88.25 93 ALA A C 1
ATOM 697 O O . ALA A 1 93 ? -11.75 -27.031 4.137 1 88.25 93 ALA A O 1
ATOM 698 N N . ASP A 1 94 ? -13.055 -25.641 2.887 1 87.12 94 ASP A N 1
ATOM 699 C CA . ASP A 1 94 ? -13.945 -26.75 2.541 1 87.12 94 ASP A CA 1
ATOM 700 C C . ASP A 1 94 ? -13.906 -27.031 1.041 1 87.12 94 ASP A C 1
ATOM 702 O O . ASP A 1 94 ? -14.742 -27.781 0.527 1 87.12 94 ASP A O 1
ATOM 706 N N . MET A 1 95 ? -13.016 -26.297 0.375 1 88.81 95 MET A N 1
ATOM 707 C CA . MET A 1 95 ? -13.008 -26.469 -1.075 1 88.81 95 MET A CA 1
ATOM 708 C C . MET A 1 95 ? -11.672 -26.016 -1.661 1 88.81 95 MET A C 1
ATOM 710 O O . MET A 1 95 ? -10.953 -25.234 -1.046 1 88.81 95 MET A O 1
ATOM 714 N N . ASP A 1 96 ? -11.414 -26.609 -2.824 1 94.12 96 ASP A N 1
ATOM 715 C CA . ASP A 1 96 ? -10.297 -26.156 -3.643 1 94.12 96 ASP A CA 1
ATOM 716 C C . ASP A 1 96 ? -10.727 -25.047 -4.598 1 94.12 96 ASP A C 1
ATOM 718 O O . ASP A 1 96 ? -11.359 -25.297 -5.621 1 94.12 96 ASP A O 1
ATOM 722 N N . LYS A 1 97 ? -10.281 -23.828 -4.301 1 96.56 97 LYS A N 1
ATOM 723 C CA . LYS A 1 97 ? -10.773 -22.672 -5.051 1 96.56 97 LYS A CA 1
ATOM 724 C C . LYS A 1 97 ? -10.25 -22.688 -6.484 1 96.56 97 LYS A C 1
ATOM 726 O O . LYS A 1 97 ? -10.891 -22.156 -7.395 1 96.56 97 LYS A O 1
ATOM 731 N N . PHE A 1 98 ? -9.125 -23.328 -6.672 1 97.12 98 PHE A N 1
ATOM 732 C CA . PHE A 1 98 ? -8.602 -23.422 -8.031 1 97.12 98 PHE A CA 1
ATOM 733 C C . PHE A 1 98 ? -9.555 -24.234 -8.914 1 97.12 98 PHE A C 1
ATOM 735 O O . PHE A 1 98 ? -9.836 -23.844 -10.047 1 97.12 98 PHE A O 1
ATOM 742 N N . GLU A 1 99 ? -9.992 -25.312 -8.359 1 95.69 99 GLU A N 1
ATOM 743 C CA . GLU A 1 99 ? -10.891 -26.188 -9.094 1 95.69 99 GLU A CA 1
ATOM 744 C C . GLU A 1 99 ? -12.289 -25.594 -9.203 1 95.69 99 GLU A C 1
ATOM 746 O O . GLU A 1 99 ? -12.859 -25.516 -10.289 1 95.69 99 GLU A O 1
ATOM 751 N N . GLN A 1 100 ? -12.812 -25.109 -8.141 1 96.19 100 GLN A N 1
ATOM 752 C CA . GLN A 1 100 ? -14.188 -24.641 -8.07 1 96.19 100 GLN A CA 1
ATOM 753 C C . GLN A 1 100 ? -14.391 -23.422 -8.977 1 96.19 100 GLN A C 1
ATOM 755 O O . GLN A 1 100 ? -15.469 -23.25 -9.555 1 96.19 100 GLN A O 1
ATOM 760 N N . LEU A 1 101 ? -13.344 -22.641 -9.086 1 97.5 101 LEU A N 1
ATOM 761 C CA . LEU A 1 101 ? -13.484 -21.406 -9.852 1 97.5 101 LEU A CA 1
ATOM 762 C C . LEU A 1 101 ? -12.82 -21.547 -11.219 1 97.5 101 LEU A C 1
ATOM 764 O O . LEU A 1 101 ? -12.703 -20.578 -11.961 1 97.5 101 LEU A O 1
ATOM 768 N N . ASN A 1 102 ? -12.375 -22.734 -11.555 1 97.25 102 ASN A N 1
ATOM 769 C CA . ASN A 1 102 ? -11.758 -23.047 -12.844 1 97.25 102 ASN A CA 1
ATOM 770 C C . ASN A 1 102 ? -10.625 -22.078 -13.164 1 97.25 102 ASN A C 1
ATOM 772 O O . ASN A 1 102 ? -10.578 -21.516 -14.266 1 97.25 102 ASN A O 1
ATOM 776 N N . VAL A 1 103 ? -9.75 -21.953 -12.172 1 97.94 103 VAL A N 1
ATOM 777 C CA . VAL A 1 103 ? -8.609 -21.047 -12.328 1 97.94 103 VAL A CA 1
ATOM 778 C C . VAL A 1 103 ? -7.492 -21.75 -13.102 1 97.94 103 VAL A C 1
ATOM 780 O O . VAL A 1 103 ? -7.031 -22.828 -12.695 1 97.94 103 VAL A O 1
ATOM 783 N N . ALA A 1 104 ? -7.117 -21.172 -14.273 1 97.62 104 ALA A N 1
ATOM 784 C CA . ALA A 1 104 ? -5.98 -21.719 -15.016 1 97.62 104 ALA A CA 1
ATOM 785 C C . ALA A 1 104 ? -4.672 -21.438 -14.273 1 97.62 104 ALA A C 1
ATOM 787 O O . ALA A 1 104 ? -4.402 -20.312 -13.867 1 97.62 104 ALA A O 1
ATOM 788 N N . VAL A 1 105 ? -3.842 -22.5 -14.172 1 97.75 105 VAL A N 1
ATOM 789 C CA . VAL A 1 105 ? -2.639 -22.375 -13.359 1 97.75 105 VAL A CA 1
ATOM 790 C C . VAL A 1 105 ? -1.401 -22.594 -14.227 1 97.75 105 VAL A C 1
ATOM 792 O O . VAL A 1 105 ? -1.502 -23.125 -15.336 1 97.75 105 VAL A O 1
ATOM 795 N N . CYS A 1 106 ? -0.252 -22.188 -13.797 1 97.69 106 CYS A N 1
ATOM 796 C CA . CYS A 1 106 ? 1.057 -22.359 -14.422 1 97.69 106 CYS A CA 1
ATOM 797 C C . CYS A 1 106 ? 2.172 -22.219 -13.391 1 97.69 106 CYS A C 1
ATOM 799 O O . CYS A 1 106 ? 1.904 -22 -12.203 1 97.69 106 CYS A O 1
ATOM 801 N N . ALA A 1 107 ? 3.357 -22.516 -13.789 1 97.19 107 ALA A N 1
ATOM 802 C CA . ALA A 1 107 ? 4.516 -22.156 -12.969 1 97.19 107 ALA A CA 1
ATOM 803 C C . ALA A 1 107 ? 4.75 -20.656 -12.969 1 97.19 107 ALA A C 1
ATOM 805 O O . ALA A 1 107 ? 4.348 -19.953 -13.898 1 97.19 107 ALA A O 1
ATOM 806 N N . PRO A 1 108 ? 5.363 -20.141 -11.867 1 98 108 PRO A N 1
ATOM 807 C CA . PRO A 1 108 ? 5.73 -18.719 -11.938 1 98 108 PRO A CA 1
ATOM 808 C C . PRO A 1 108 ? 6.473 -18.359 -13.227 1 98 108 PRO A C 1
ATOM 810 O O . PRO A 1 108 ? 7.367 -19.109 -13.648 1 98 108 PRO A O 1
ATOM 813 N N . GLY A 1 109 ? 6.016 -17.281 -13.836 1 97.19 109 GLY A N 1
ATOM 814 C CA . GLY A 1 109 ? 6.625 -16.891 -15.094 1 97.19 109 GLY A CA 1
ATOM 815 C C . GLY A 1 109 ? 5.988 -17.562 -16.297 1 97.19 109 GLY A C 1
ATOM 816 O O . GLY A 1 109 ? 6.488 -17.453 -17.422 1 97.19 109 GLY A O 1
ATOM 817 N N . GLY A 1 110 ? 4.941 -18.359 -16.109 1 96.12 110 GLY A N 1
ATOM 818 C CA . GLY A 1 110 ? 4.102 -18.844 -17.203 1 96.12 110 GLY A CA 1
ATOM 819 C C . GLY A 1 110 ? 4.52 -20.219 -17.703 1 96.12 110 GLY A C 1
ATOM 820 O O . GLY A 1 110 ? 3.971 -20.719 -18.688 1 96.12 110 GLY A O 1
ATOM 821 N N . GLY A 1 111 ? 5.461 -20.891 -17.141 1 92.75 111 GLY A N 1
ATOM 822 C CA . GLY A 1 111 ? 5.879 -22.219 -17.562 1 92.75 111 GLY A CA 1
ATOM 823 C C . GLY A 1 111 ? 4.938 -23.328 -17.094 1 92.75 111 GLY A C 1
ATOM 824 O O . GLY A 1 111 ? 3.859 -23.047 -16.578 1 92.75 111 GLY A O 1
ATOM 825 N N . GLU A 1 112 ? 5.27 -24.516 -17.391 1 91.56 112 GLU A N 1
ATOM 826 C CA . GLU A 1 112 ? 4.469 -25.672 -17 1 91.56 112 GLU A CA 1
ATOM 827 C C . GLU A 1 112 ? 4.586 -25.938 -15.508 1 91.56 112 GLU A C 1
ATOM 829 O O . GLU A 1 112 ? 5.676 -25.844 -14.938 1 91.56 112 GLU A O 1
ATOM 834 N N . LEU A 1 113 ? 3.465 -26.203 -14.953 1 89.38 113 LEU A N 1
ATOM 835 C CA . LEU A 1 113 ? 3.463 -26.547 -13.539 1 89.38 113 LEU A CA 1
ATOM 836 C C . LEU A 1 113 ? 4.164 -27.891 -13.312 1 89.38 113 LEU A C 1
ATOM 838 O O . LEU A 1 113 ? 3.902 -28.859 -14.023 1 89.38 113 LEU A O 1
ATOM 842 N N . GLN A 1 114 ? 5.094 -27.875 -12.461 1 76.62 114 GLN A N 1
ATOM 843 C CA . GLN A 1 114 ? 5.781 -29.125 -12.164 1 76.62 114 GLN A CA 1
ATOM 844 C C . GLN A 1 114 ? 4.98 -29.984 -11.18 1 76.62 114 GLN A C 1
ATOM 846 O O . GLN A 1 114 ? 4.293 -29.438 -10.305 1 76.62 114 GLN A O 1
ATOM 851 N N . SER A 1 115 ? 4.973 -31.281 -11.383 1 70.56 115 SER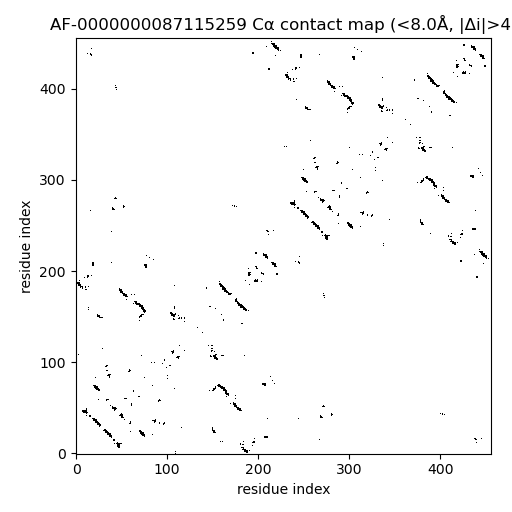 A N 1
ATOM 852 C CA . SER A 1 115 ? 4.312 -32.188 -10.445 1 70.56 115 SER A CA 1
ATOM 853 C C . SER A 1 115 ? 5.074 -32.25 -9.125 1 70.56 115 SER A C 1
ATOM 855 O O . SER A 1 115 ? 6.301 -32.156 -9.102 1 70.56 115 SER A O 1
ATOM 857 N N . THR A 1 116 ? 4.477 -32.156 -7.945 1 62.47 116 THR A N 1
ATOM 858 C CA . THR A 1 116 ? 5.094 -32.219 -6.621 1 62.47 116 THR A CA 1
ATOM 859 C C . THR A 1 116 ? 5.973 -33.438 -6.488 1 62.47 116 THR A C 1
ATOM 861 O O . THR A 1 116 ? 6.941 -33.438 -5.727 1 62.47 116 THR A O 1
ATOM 864 N N . GLU A 1 117 ? 5.625 -34.562 -7.098 1 57.28 117 GLU A N 1
ATOM 865 C CA . GLU A 1 117 ? 6.426 -35.781 -7.027 1 57.28 117 GLU A CA 1
ATOM 866 C C . GLU A 1 117 ? 7.824 -35.562 -7.594 1 57.28 117 GLU A C 1
ATOM 868 O O . GLU A 1 117 ? 8.797 -36.125 -7.09 1 57.28 117 GLU A O 1
ATOM 873 N N . ASP A 1 118 ? 7.902 -34.844 -8.531 1 52.66 118 ASP A N 1
ATOM 874 C CA . ASP A 1 118 ? 9.18 -34.594 -9.188 1 52.66 118 ASP A CA 1
ATOM 875 C C . ASP A 1 118 ? 10.047 -33.656 -8.359 1 52.66 118 ASP A C 1
ATOM 877 O O . ASP A 1 118 ? 11.273 -33.719 -8.422 1 52.66 118 ASP A O 1
ATOM 881 N N . ALA A 1 119 ? 9.492 -32.781 -7.582 1 52.84 119 ALA A N 1
ATOM 882 C CA . ALA A 1 119 ? 10.219 -31.812 -6.777 1 52.84 119 ALA A CA 1
ATOM 883 C C . ALA A 1 119 ? 11.008 -32.5 -5.668 1 52.84 119 ALA A C 1
ATOM 885 O O . ALA A 1 119 ? 12.086 -32.031 -5.285 1 52.84 119 ALA A O 1
ATOM 886 N N . THR A 1 120 ? 10.438 -33.562 -5 1 49.34 120 THR A N 1
ATOM 887 C CA . THR A 1 120 ? 11.102 -34.281 -3.922 1 49.34 120 THR A CA 1
ATOM 888 C C . THR A 1 120 ? 12.328 -35.031 -4.445 1 49.34 120 THR A C 1
ATOM 890 O O . THR A 1 120 ? 13.289 -35.25 -3.709 1 49.34 120 THR A O 1
ATOM 893 N N . SER A 1 121 ? 12.312 -35.469 -5.645 1 46.28 121 SER A N 1
ATOM 894 C CA . SER A 1 121 ? 13.398 -36.344 -6.098 1 46.28 121 SER A CA 1
ATOM 895 C C . SER A 1 121 ? 14.672 -35.531 -6.355 1 46.28 121 SER A C 1
ATOM 897 O O . SER A 1 121 ? 15.766 -36.125 -6.43 1 46.28 121 SER A O 1
ATOM 899 N N . THR A 1 122 ? 14.516 -34.25 -6.598 1 44.22 122 THR A N 1
ATOM 900 C CA . THR A 1 122 ? 15.734 -33.531 -6.953 1 44.22 122 THR A CA 1
ATOM 901 C C . THR A 1 122 ? 16.594 -33.281 -5.719 1 44.22 122 THR A C 1
ATOM 903 O O . THR A 1 122 ? 17.734 -32.844 -5.832 1 44.22 122 THR A O 1
ATOM 906 N N . SER A 1 123 ? 16.031 -33.406 -4.508 1 41.5 123 SER A N 1
ATOM 907 C CA . SER A 1 123 ? 16.859 -33.094 -3.35 1 41.5 123 SER A CA 1
ATOM 908 C C . SER A 1 123 ? 17.938 -34.156 -3.131 1 41.5 123 SER A C 1
ATOM 910 O O . SER A 1 123 ? 18.984 -33.844 -2.566 1 41.5 123 SER A O 1
ATOM 912 N N . ASP A 1 124 ? 17.625 -35.438 -3.377 1 39.56 124 ASP A N 1
ATOM 913 C CA . ASP A 1 124 ? 18.516 -36.469 -2.85 1 39.56 124 ASP A CA 1
ATOM 914 C C . ASP A 1 124 ? 19.797 -36.562 -3.68 1 39.56 124 ASP A C 1
ATOM 916 O O . ASP A 1 124 ? 20.703 -37.344 -3.35 1 39.56 124 ASP A O 1
ATOM 920 N N . ASP A 1 125 ? 19.75 -36.25 -4.949 1 39 125 ASP A N 1
ATOM 921 C CA . ASP A 1 125 ? 21.016 -36.594 -5.617 1 39 125 ASP A CA 1
ATOM 922 C C . ASP A 1 125 ? 22.109 -35.594 -5.242 1 39 125 ASP A C 1
ATOM 924 O O . ASP A 1 125 ? 22.438 -34.688 -6.027 1 39 125 ASP A O 1
ATOM 928 N N . GLN A 1 126 ? 22.188 -35.188 -3.994 1 39.44 126 GLN A N 1
ATOM 929 C CA . GLN A 1 126 ? 23.391 -34.531 -3.516 1 39.44 126 GLN A CA 1
ATOM 930 C C . GLN A 1 126 ? 24.641 -35.375 -3.76 1 39.44 126 GLN A C 1
ATOM 932 O O . GLN A 1 126 ? 24.922 -36.312 -2.986 1 39.44 126 GLN A O 1
ATOM 937 N N . VAL A 1 127 ? 24.969 -35.75 -5 1 38.12 127 VAL A N 1
ATOM 938 C CA . VAL A 1 127 ? 26.297 -36.25 -5.246 1 38.12 127 VAL A CA 1
ATOM 939 C C . VAL A 1 127 ? 27.328 -35.406 -4.508 1 38.12 127 VAL A C 1
ATOM 941 O O . VAL A 1 127 ? 27.266 -34.188 -4.527 1 38.12 127 VAL A O 1
ATOM 944 N N . GLU A 1 128 ? 28.062 -36.031 -3.525 1 40.47 128 GLU A N 1
ATOM 945 C CA . GLU A 1 128 ? 29.281 -35.625 -2.834 1 40.47 128 GLU A CA 1
ATOM 946 C C . GLU A 1 128 ? 30.234 -34.906 -3.787 1 40.47 128 GLU A C 1
ATOM 948 O O . GLU A 1 128 ? 31.281 -35.469 -4.148 1 40.47 128 GLU A O 1
ATOM 953 N N . THR A 1 129 ? 29.969 -34.656 -4.965 1 34.31 129 THR A N 1
ATOM 954 C CA . THR A 1 129 ? 31.141 -34.031 -5.547 1 34.31 129 THR A CA 1
ATOM 955 C C . THR A 1 129 ? 31.609 -32.875 -4.664 1 34.31 129 THR A C 1
ATOM 957 O O . THR A 1 129 ? 30.812 -32.25 -3.953 1 34.31 129 THR A O 1
ATOM 960 N N . LYS A 1 130 ? 32.938 -32.625 -4.68 1 38.78 130 LYS A N 1
ATOM 961 C CA . LYS A 1 130 ? 33.625 -31.531 -4.027 1 38.78 130 LYS A CA 1
ATOM 962 C C . LYS A 1 130 ? 32.781 -30.25 -4.098 1 38.78 130 LYS A C 1
ATOM 964 O O . LYS A 1 130 ? 32.406 -29.812 -5.188 1 38.78 130 LYS A O 1
ATOM 969 N N . LYS A 1 131 ? 31.906 -30.031 -3.088 1 43.5 131 LYS A N 1
ATOM 970 C CA . LYS A 1 131 ? 31.172 -28.781 -2.865 1 43.5 131 LYS A CA 1
ATOM 971 C C . LYS A 1 131 ? 31.938 -27.578 -3.428 1 43.5 131 LYS A C 1
ATOM 973 O O . LYS A 1 131 ? 32.812 -27.047 -2.768 1 43.5 131 LYS A O 1
ATOM 978 N N . ARG A 1 132 ? 32.281 -27.703 -4.586 1 51.38 132 ARG A N 1
ATOM 979 C CA . ARG A 1 132 ? 32.812 -26.391 -4.961 1 51.38 132 ARG A CA 1
ATOM 980 C C . ARG A 1 132 ? 31.906 -25.281 -4.406 1 51.38 132 ARG A C 1
ATOM 982 O O . ARG A 1 132 ? 30.688 -25.359 -4.473 1 51.38 132 ARG A O 1
ATOM 989 N N . LYS A 1 133 ? 32.5 -24.422 -3.609 1 61.56 133 LYS A N 1
ATOM 990 C CA . LYS A 1 133 ? 31.828 -23.266 -2.992 1 61.56 133 LYS A CA 1
ATOM 991 C C . LYS A 1 133 ? 31 -22.5 -4.012 1 61.56 133 LYS A C 1
ATOM 993 O O . LYS A 1 133 ? 31.531 -21.891 -4.941 1 61.56 133 LYS A O 1
ATOM 998 N N . LEU A 1 134 ? 29.703 -23 -4.266 1 74.69 134 LEU A N 1
ATOM 999 C CA . LEU A 1 134 ? 28.812 -22.281 -5.18 1 74.69 134 LEU A CA 1
ATOM 1000 C C . LEU A 1 134 ? 28.844 -20.781 -4.895 1 74.69 134 LEU A C 1
ATOM 1002 O O . LEU A 1 134 ? 28.938 -20.375 -3.738 1 74.69 134 LEU A O 1
ATOM 1006 N N . SER A 1 135 ? 28.844 -20.016 -5.969 1 87.62 135 SER A N 1
ATOM 1007 C CA . SER A 1 135 ? 28.812 -18.562 -5.84 1 87.62 135 SER A CA 1
ATOM 1008 C C . SER A 1 135 ? 27.469 -18.094 -5.258 1 87.62 135 SER A C 1
ATOM 1010 O O . SER A 1 135 ? 26.5 -18.828 -5.266 1 87.62 135 SER A O 1
ATOM 1012 N N . LYS A 1 136 ? 27.469 -16.953 -4.617 1 84.81 136 LYS A N 1
ATOM 1013 C CA . LYS A 1 136 ? 26.234 -16.344 -4.105 1 84.81 136 LYS A CA 1
ATOM 1014 C C . LYS A 1 136 ? 25.156 -16.312 -5.18 1 84.81 136 LYS A C 1
ATOM 1016 O O . LYS A 1 136 ? 23.984 -16.578 -4.895 1 84.81 136 LYS A O 1
ATOM 1021 N N . LYS A 1 137 ? 25.6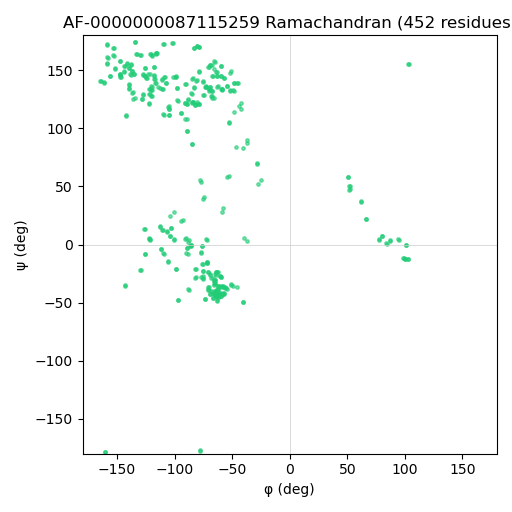09 -16.094 -6.375 1 87 137 LYS A N 1
ATOM 1022 C CA . LYS A 1 137 ? 24.688 -16.031 -7.504 1 87 137 LYS A CA 1
ATOM 1023 C C . LYS A 1 137 ? 24.094 -17.391 -7.801 1 87 137 LYS A C 1
ATOM 1025 O O . LYS A 1 137 ? 22.891 -17.516 -8.086 1 87 137 LYS A O 1
ATOM 1030 N N . GLU A 1 138 ? 24.812 -18.359 -7.773 1 89.56 138 GLU A N 1
ATOM 1031 C CA . GLU A 1 138 ? 24.359 -19.719 -8.023 1 89.56 138 GLU A CA 1
ATOM 1032 C C . GLU A 1 138 ? 23.406 -20.188 -6.922 1 89.56 138 GLU A C 1
ATOM 1034 O O . GLU A 1 138 ? 22.406 -20.844 -7.199 1 89.56 138 GLU A O 1
ATOM 1039 N N . LEU A 1 139 ? 23.781 -19.859 -5.746 1 90.88 139 LEU A N 1
ATOM 1040 C CA . LEU A 1 139 ? 22.922 -20.219 -4.613 1 90.88 139 LEU A CA 1
ATOM 1041 C C . LEU A 1 139 ? 21.562 -19.562 -4.727 1 90.88 139 LEU A C 1
ATOM 1043 O O . LEU A 1 139 ? 20.531 -20.203 -4.496 1 90.88 139 LEU A O 1
ATOM 1047 N N . ALA A 1 140 ? 21.547 -18.297 -5.152 1 91.12 140 ALA A N 1
ATOM 1048 C CA . ALA A 1 140 ? 20.297 -17.562 -5.336 1 91.12 140 ALA A CA 1
ATOM 1049 C C . ALA A 1 140 ? 19.438 -18.203 -6.434 1 91.12 140 ALA A C 1
ATOM 1051 O O . ALA A 1 140 ? 18.219 -18.328 -6.289 1 91.12 140 ALA A O 1
ATOM 1052 N N . ARG A 1 141 ? 20.078 -18.609 -7.426 1 93.31 141 ARG A N 1
ATOM 1053 C CA . ARG A 1 141 ? 19.375 -19.25 -8.531 1 93.31 141 ARG A CA 1
ATOM 1054 C C . ARG A 1 141 ? 18.734 -20.562 -8.094 1 93.31 141 ARG A C 1
ATOM 1056 O O . ARG A 1 141 ? 17.609 -20.891 -8.484 1 93.31 141 ARG A O 1
ATOM 1063 N N . GLN A 1 142 ? 19.453 -21.281 -7.363 1 94.06 142 GLN A N 1
ATOM 1064 C CA . GLN A 1 142 ? 18.938 -22.547 -6.863 1 94.06 142 GLN A CA 1
ATOM 1065 C C . GLN A 1 142 ? 17.766 -22.344 -5.922 1 94.06 142 GLN A C 1
ATOM 1067 O O . GLN A 1 142 ? 16.781 -23.094 -5.973 1 94.06 142 GLN A O 1
ATOM 1072 N N . GLU A 1 143 ? 17.906 -21.359 -5.141 1 95.25 143 GLU A N 1
ATOM 1073 C CA . GLU A 1 143 ? 16.812 -21.031 -4.227 1 95.25 143 GLU A CA 1
ATOM 1074 C C . GLU A 1 143 ? 15.547 -20.672 -4.992 1 95.25 143 GLU A C 1
ATOM 1076 O O . GLU A 1 143 ? 14.453 -21.141 -4.66 1 95.25 143 GLU A O 1
ATOM 1081 N N . ILE A 1 144 ? 15.703 -19.875 -5.988 1 97.19 144 ILE A N 1
ATOM 1082 C CA . ILE A 1 144 ? 14.578 -19.438 -6.812 1 97.19 144 ILE A CA 1
ATOM 1083 C C . ILE A 1 144 ? 13.961 -20.656 -7.516 1 97.19 144 ILE A C 1
ATOM 1085 O O . ILE A 1 144 ? 12.734 -20.797 -7.551 1 97.19 144 ILE A O 1
ATOM 1089 N N . ALA A 1 145 ? 14.805 -21.5 -8.016 1 95.06 145 ALA A N 1
ATOM 1090 C CA . ALA A 1 145 ? 14.328 -22.688 -8.711 1 95.06 145 ALA A CA 1
ATOM 1091 C C . ALA A 1 145 ? 13.547 -23.609 -7.773 1 95.06 145 ALA A C 1
ATOM 1093 O O . ALA A 1 145 ? 12.477 -24.109 -8.133 1 95.06 145 ALA A O 1
ATOM 1094 N N . SER A 1 146 ? 14.102 -23.859 -6.637 1 94.69 146 SER A N 1
ATOM 1095 C CA . SER A 1 146 ? 13.438 -24.688 -5.641 1 94.69 146 SER A CA 1
ATOM 1096 C C . SER A 1 146 ? 12.102 -24.094 -5.211 1 94.69 146 SER A C 1
ATOM 1098 O O . SER A 1 146 ? 11.102 -24.812 -5.129 1 94.69 146 SER A O 1
ATOM 1100 N N . ALA A 1 147 ? 12.102 -22.797 -4.984 1 96.69 147 ALA A N 1
ATOM 1101 C CA . ALA A 1 147 ? 10.875 -22.109 -4.598 1 96.69 147 ALA A CA 1
ATOM 1102 C C . ALA A 1 147 ? 9.836 -22.172 -5.707 1 96.69 147 ALA A C 1
ATOM 1104 O O . ALA A 1 147 ? 8.656 -22.438 -5.445 1 96.69 147 ALA A O 1
ATOM 1105 N N . ALA A 1 148 ? 10.25 -21.938 -6.887 1 96.31 148 ALA A N 1
ATOM 1106 C CA . ALA A 1 148 ? 9.336 -21.969 -8.023 1 96.31 148 ALA A CA 1
ATOM 1107 C C . ALA A 1 148 ? 8.727 -23.359 -8.211 1 96.31 148 ALA A C 1
ATOM 1109 O O . ALA A 1 148 ? 7.547 -23.484 -8.539 1 96.31 148 ALA A O 1
ATOM 1110 N N . ALA A 1 149 ? 9.508 -24.344 -7.992 1 93.62 149 ALA A N 1
ATOM 1111 C CA . ALA A 1 149 ? 9.07 -25.719 -8.195 1 93.62 149 ALA A CA 1
ATOM 1112 C C . ALA A 1 149 ? 7.941 -26.094 -7.238 1 93.62 149 ALA A C 1
ATOM 1114 O O . ALA A 1 149 ? 7.109 -26.938 -7.547 1 93.62 149 ALA A O 1
ATOM 1115 N N . GLN A 1 150 ? 7.902 -25.453 -6.156 1 94.12 150 GLN A N 1
ATOM 1116 C CA . GLN A 1 150 ? 6.887 -25.797 -5.168 1 94.12 150 GLN A CA 1
ATOM 1117 C C . GLN A 1 150 ? 5.75 -24.781 -5.172 1 94.12 150 GLN A C 1
ATOM 1119 O O . GLN A 1 150 ? 4.949 -24.719 -4.234 1 94.12 150 GLN A O 1
ATOM 1124 N N . SER A 1 151 ? 5.703 -23.969 -6.211 1 97 151 SER A N 1
ATOM 1125 C CA . SER A 1 151 ? 4.73 -22.891 -6.234 1 97 151 SER A CA 1
ATOM 1126 C C . SER A 1 151 ? 3.723 -23.078 -7.363 1 97 151 SER A C 1
ATOM 1128 O O . SER A 1 151 ? 3.916 -23.922 -8.242 1 97 151 SER A O 1
ATOM 1130 N N . ILE A 1 152 ? 2.637 -22.344 -7.293 1 97.81 152 ILE A N 1
ATOM 1131 C CA . ILE A 1 152 ? 1.552 -22.344 -8.266 1 97.81 152 ILE A CA 1
ATOM 1132 C C . ILE A 1 152 ? 1.127 -20.906 -8.562 1 97.81 152 ILE A C 1
ATOM 1134 O O . ILE A 1 152 ? 0.921 -20.109 -7.645 1 97.81 152 ILE A O 1
ATOM 1138 N N . ALA A 1 153 ? 1.14 -20.562 -9.836 1 98.56 153 ALA A N 1
ATOM 1139 C CA . ALA A 1 153 ? 0.747 -19.219 -10.281 1 98.56 153 ALA A CA 1
ATOM 1140 C C . ALA A 1 153 ? -0.504 -19.281 -11.156 1 98.56 153 ALA A C 1
ATOM 1142 O O . ALA A 1 153 ? -0.958 -20.375 -11.531 1 98.56 153 ALA A O 1
ATOM 1143 N N . LEU A 1 154 ? -1.095 -18.156 -11.344 1 98.69 154 LEU A N 1
ATOM 1144 C CA . LEU A 1 154 ? -2.303 -18.047 -12.156 1 98.69 154 LEU A CA 1
ATOM 1145 C C . LEU A 1 154 ? -1.968 -17.609 -13.57 1 98.69 154 LEU A C 1
ATOM 1147 O O . LEU A 1 154 ? -1.479 -16.484 -13.773 1 98.69 154 LEU A O 1
ATOM 1151 N N . ARG A 1 155 ? -2.352 -18.359 -14.508 1 98 155 ARG A N 1
ATOM 1152 C CA . ARG A 1 155 ? -1.926 -18.203 -15.898 1 98 155 ARG A CA 1
ATOM 1153 C C . ARG A 1 155 ? -2.457 -16.891 -16.484 1 98 155 ARG A C 1
ATOM 1155 O O . ARG A 1 155 ? -1.778 -16.25 -17.281 1 98 155 ARG A O 1
ATOM 1162 N N . ASP A 1 156 ? -3.605 -16.484 -16.109 1 97.88 156 ASP A N 1
ATOM 1163 C CA . ASP A 1 156 ? -4.293 -15.391 -16.781 1 97.88 156 ASP A CA 1
ATOM 1164 C C . ASP A 1 156 ? -3.914 -14.047 -16.156 1 97.88 156 ASP A C 1
ATOM 1166 O O . ASP A 1 156 ? -4.332 -12.992 -16.641 1 97.88 156 ASP A O 1
ATOM 1170 N N . CYS A 1 157 ? -3.109 -14.055 -15.109 1 98.56 157 CYS A N 1
ATOM 1171 C CA . CYS A 1 157 ? -2.668 -12.812 -14.477 1 98.56 157 CYS A CA 1
ATOM 1172 C C . CYS A 1 157 ? -1.476 -12.219 -15.227 1 98.56 157 CYS A C 1
ATOM 1174 O O . CYS A 1 157 ? -0.888 -12.875 -16.078 1 98.56 157 CYS A O 1
ATOM 1176 N N . VAL A 1 158 ? -1.113 -10.984 -14.891 1 98.5 158 VAL A N 1
ATOM 1177 C CA . VAL A 1 158 ? -0.189 -10.289 -15.781 1 98.5 158 VAL A CA 1
ATOM 1178 C C . VAL A 1 158 ? 1.174 -10.148 -15.109 1 98.5 158 VAL A C 1
ATOM 1180 O O . VAL A 1 158 ? 2.141 -9.703 -15.727 1 98.5 158 VAL A O 1
ATOM 1183 N N . ALA A 1 159 ? 1.25 -10.508 -13.891 1 98.88 159 ALA A N 1
ATOM 1184 C CA . ALA A 1 159 ? 2.521 -10.57 -13.172 1 98.88 159 ALA A CA 1
ATOM 1185 C C . ALA A 1 159 ? 2.514 -11.695 -12.141 1 98.88 159 ALA A C 1
ATOM 1187 O O . ALA A 1 159 ? 1.46 -12.062 -11.609 1 98.88 159 ALA A O 1
ATOM 1188 N N . HIS A 1 160 ? 3.619 -12.305 -11.922 1 98.94 160 HIS A N 1
ATOM 1189 C CA . HIS A 1 160 ? 3.896 -13.273 -10.867 1 98.94 160 HIS A CA 1
ATOM 1190 C C . HIS A 1 160 ? 5.062 -12.828 -9.992 1 98.94 160 HIS A C 1
ATOM 1192 O O . HIS A 1 160 ? 6.164 -12.586 -10.492 1 98.94 160 HIS A O 1
ATOM 1198 N N . LEU A 1 161 ? 4.832 -12.68 -8.742 1 98.94 161 LEU A N 1
ATOM 1199 C CA . LEU A 1 161 ? 5.891 -12.422 -7.773 1 98.94 161 LEU A CA 1
ATOM 1200 C C . LEU A 1 161 ? 6.117 -13.633 -6.875 1 98.94 161 LEU A C 1
ATOM 1202 O O . LEU A 1 161 ? 5.246 -13.992 -6.082 1 98.94 161 LEU A O 1
ATOM 1206 N N . LEU A 1 162 ? 7.242 -14.266 -7.016 1 98.94 162 LEU A N 1
ATOM 1207 C CA . LEU A 1 162 ? 7.645 -15.367 -6.145 1 98.94 162 LEU A CA 1
ATOM 1208 C C . LEU A 1 162 ? 8.219 -14.836 -4.836 1 98.94 162 LEU A C 1
ATOM 1210 O O . LEU A 1 162 ? 9.234 -14.133 -4.84 1 98.94 162 LEU A O 1
ATOM 1214 N N . CYS A 1 163 ? 7.574 -15.281 -3.76 1 98.88 163 CYS A N 1
ATOM 1215 C CA . CYS A 1 163 ? 7.871 -14.609 -2.496 1 98.88 163 CYS A CA 1
ATOM 1216 C C . CYS A 1 163 ? 8.109 -15.633 -1.387 1 98.88 163 CYS A C 1
ATOM 1218 O O . CYS A 1 163 ? 7.742 -16.797 -1.521 1 98.88 163 CYS A O 1
ATOM 1220 N N . ARG A 1 164 ? 8.695 -15.102 -0.357 1 98.81 164 ARG A N 1
ATOM 1221 C CA . ARG A 1 164 ? 8.945 -15.898 0.836 1 98.81 164 ARG A CA 1
ATOM 1222 C C . ARG A 1 164 ? 8.672 -15.094 2.104 1 98.81 164 ARG A C 1
ATOM 1224 O O . ARG A 1 164 ? 9.047 -13.922 2.191 1 98.81 164 ARG A O 1
ATOM 1231 N N . VAL A 1 165 ? 8.039 -15.734 3.08 1 98.81 165 VAL A N 1
ATOM 1232 C CA . VAL A 1 165 ? 7.824 -15.125 4.387 1 98.81 165 VAL A CA 1
ATOM 1233 C C . VAL A 1 165 ? 9.133 -15.133 5.18 1 98.81 165 VAL A C 1
ATOM 1235 O O . VAL A 1 165 ? 9.789 -16.172 5.297 1 98.81 165 VAL A O 1
ATOM 1238 N N . GLU A 1 166 ? 9.469 -13.961 5.676 1 98.56 166 GLU A N 1
ATOM 1239 C CA . GLU A 1 166 ? 10.656 -13.875 6.512 1 98.56 166 GLU A CA 1
ATOM 1240 C C . GLU A 1 166 ? 10.297 -13.922 7.996 1 98.56 166 GLU A C 1
ATOM 1242 O O . GLU A 1 166 ? 10.93 -14.641 8.773 1 98.56 166 GLU A O 1
ATOM 1247 N N . THR A 1 167 ? 9.344 -13.148 8.414 1 98.25 167 THR A N 1
ATOM 1248 C CA . THR A 1 167 ? 8.852 -13.133 9.781 1 98.25 167 THR A CA 1
ATOM 1249 C C . THR A 1 167 ? 7.34 -12.906 9.82 1 98.25 167 THR A C 1
ATOM 1251 O O . THR A 1 167 ? 6.77 -12.352 8.875 1 98.25 167 THR A O 1
ATOM 1254 N N . VAL A 1 168 ? 6.711 -13.414 10.898 1 98.38 168 VAL A N 1
ATOM 1255 C CA . VAL A 1 168 ? 5.281 -13.242 11.117 1 98.38 168 VAL A CA 1
ATOM 1256 C C . VAL A 1 168 ? 5.039 -12.672 12.516 1 98.38 168 VAL A C 1
ATOM 1258 O O . VAL A 1 168 ? 5.598 -13.156 13.5 1 98.38 168 VAL A O 1
ATOM 1261 N N . THR A 1 169 ? 4.277 -11.648 12.539 1 97 169 THR A N 1
ATOM 1262 C CA . THR A 1 169 ? 3.771 -11.125 13.805 1 97 169 THR A CA 1
ATOM 1263 C C . THR A 1 169 ? 2.252 -10.984 13.766 1 97 169 THR A C 1
ATOM 1265 O O . THR A 1 169 ? 1.673 -10.781 12.695 1 97 169 THR A O 1
ATOM 1268 N N . GLU A 1 170 ? 1.626 -11.195 14.891 1 96.38 170 GLU A N 1
ATOM 1269 C CA . GLU A 1 170 ? 0.183 -10.984 14.961 1 96.38 170 GLU A CA 1
ATOM 1270 C C . GLU A 1 170 ? -0.144 -9.617 15.555 1 96.38 170 GLU A C 1
ATOM 1272 O O . GLU A 1 170 ? 0.493 -9.18 16.516 1 96.38 170 GLU A O 1
ATOM 1277 N N . ASP A 1 171 ? -1.056 -8.922 14.953 1 94.88 171 ASP A N 1
ATOM 1278 C CA . ASP A 1 171 ? -1.504 -7.59 15.352 1 94.88 171 ASP A CA 1
ATOM 1279 C C . ASP A 1 171 ? -3.01 -7.434 15.156 1 94.88 171 ASP A C 1
ATOM 1281 O O . ASP A 1 171 ? -3.482 -7.316 14.023 1 94.88 171 ASP A O 1
ATOM 1285 N N . ASP A 1 172 ? -3.775 -7.352 16.266 1 92.5 172 ASP A N 1
ATOM 1286 C CA . ASP A 1 172 ? -5.215 -7.121 16.234 1 92.5 172 ASP A CA 1
ATOM 1287 C C . ASP A 1 172 ? -5.914 -8.117 15.312 1 92.5 172 ASP A C 1
ATOM 1289 O O . ASP A 1 172 ? -6.652 -7.73 14.406 1 92.5 172 ASP A O 1
ATOM 1293 N N . GLY A 1 173 ? -5.605 -9.383 15.43 1 96.5 173 GLY A N 1
ATOM 1294 C CA . GLY A 1 173 ? -6.285 -10.438 14.688 1 96.5 173 GLY A CA 1
ATOM 1295 C C . GLY A 1 173 ? -5.797 -10.578 13.258 1 96.5 173 GLY A C 1
ATOM 1296 O O . GLY A 1 173 ? -6.371 -11.328 12.469 1 96.5 173 GLY A O 1
ATOM 1297 N N . HIS A 1 174 ? -4.762 -9.875 12.914 1 98.5 174 HIS A N 1
ATOM 1298 C CA . HIS A 1 174 ? -4.152 -9.984 11.594 1 98.5 174 HIS A CA 1
ATOM 1299 C C . HIS A 1 174 ? -2.711 -10.477 11.688 1 98.5 174 HIS A C 1
ATOM 1301 O O . HIS A 1 174 ? -2.045 -10.266 12.703 1 98.5 174 HIS A O 1
ATOM 1307 N N . LEU A 1 175 ? -2.32 -11.258 10.688 1 98.56 175 LEU A N 1
ATOM 1308 C CA . LEU A 1 175 ? -0.902 -11.562 10.523 1 98.56 175 LEU A CA 1
ATOM 1309 C C . LEU A 1 175 ? -0.201 -10.469 9.727 1 98.56 175 LEU A C 1
ATOM 1311 O O . LEU A 1 175 ? -0.646 -10.109 8.633 1 98.56 175 LEU A O 1
ATOM 1315 N N . LEU A 1 176 ? 0.802 -9.898 10.328 1 98.56 176 LEU A N 1
ATOM 1316 C CA . LEU A 1 176 ? 1.724 -9.039 9.602 1 98.56 176 LEU A CA 1
ATOM 1317 C C . LEU A 1 176 ? 2.943 -9.82 9.125 1 98.56 176 LEU A C 1
ATOM 1319 O O . LEU A 1 176 ? 3.754 -10.266 9.938 1 98.56 176 LEU A O 1
ATOM 1323 N N . LEU A 1 177 ? 3.051 -9.953 7.824 1 98.81 177 LEU A N 1
ATOM 1324 C CA . LEU A 1 177 ? 4.125 -10.742 7.238 1 98.81 177 LEU A CA 1
ATOM 1325 C C . LEU A 1 177 ? 5.191 -9.844 6.621 1 98.81 177 LEU A C 1
ATOM 1327 O O . LEU A 1 177 ? 4.887 -8.992 5.781 1 98.81 177 LEU A O 1
ATOM 1331 N N . ARG A 1 178 ? 6.371 -9.938 7.129 1 98.69 178 ARG A N 1
ATOM 1332 C CA . ARG A 1 178 ? 7.531 -9.391 6.434 1 98.69 178 ARG A CA 1
ATOM 1333 C C . ARG A 1 178 ? 8.07 -10.375 5.402 1 98.69 178 ARG A C 1
ATOM 1335 O O . ARG A 1 178 ? 8.461 -11.492 5.75 1 98.69 178 ARG A O 1
ATOM 1342 N N . CYS A 1 179 ? 8.117 -9.922 4.184 1 98.81 179 CYS A N 1
ATOM 1343 C CA . CYS A 1 179 ? 8.398 -10.867 3.111 1 98.81 179 CYS A CA 1
ATOM 1344 C C . CYS A 1 179 ? 9.508 -10.352 2.205 1 98.81 179 CYS A C 1
ATOM 1346 O O . CYS A 1 179 ? 9.852 -9.172 2.252 1 98.81 179 CYS A O 1
ATOM 1348 N N . SER A 1 180 ? 10.055 -11.32 1.44 1 98.69 180 SER A N 1
ATOM 1349 C CA . SER A 1 180 ? 11 -11.023 0.374 1 98.69 180 SER A CA 1
ATOM 1350 C C . SER A 1 180 ? 10.484 -11.5 -0.978 1 98.69 180 SER A C 1
ATOM 1352 O O . SER A 1 180 ? 9.898 -12.578 -1.077 1 98.69 180 SER A O 1
ATOM 1354 N N . GLN A 1 181 ? 10.648 -10.656 -1.975 1 98.88 181 GLN A N 1
ATOM 1355 C CA . GLN A 1 181 ? 10.484 -11.102 -3.354 1 98.88 181 GLN A CA 1
ATOM 1356 C C . GLN A 1 181 ? 11.719 -11.852 -3.844 1 98.88 181 GLN A C 1
ATOM 1358 O O . GLN A 1 181 ? 12.82 -11.305 -3.85 1 98.88 181 GLN A O 1
ATOM 1363 N N . LEU A 1 182 ? 11.508 -13.078 -4.242 1 98.75 182 LEU A N 1
ATOM 1364 C CA . LEU A 1 182 ? 12.625 -13.883 -4.73 1 98.75 182 LEU A CA 1
ATOM 1365 C C . LEU A 1 182 ? 12.828 -13.68 -6.23 1 98.75 182 LEU A C 1
ATOM 1367 O O . LEU A 1 182 ? 13.969 -13.625 -6.703 1 98.75 182 LEU A O 1
ATOM 1371 N N . ALA A 1 183 ? 11.766 -13.57 -6.91 1 98.81 183 ALA A N 1
ATOM 1372 C CA . ALA A 1 183 ? 11.75 -13.344 -8.352 1 98.81 183 ALA A CA 1
ATOM 1373 C C . ALA A 1 183 ? 10.414 -12.742 -8.797 1 98.81 183 ALA A C 1
ATOM 1375 O O . ALA A 1 183 ? 9.43 -12.805 -8.062 1 98.81 183 ALA A O 1
ATOM 1376 N N . GLY A 1 184 ? 10.406 -12.148 -9.969 1 98.75 184 GLY A N 1
ATOM 1377 C CA . GLY A 1 184 ? 9.211 -11.547 -10.539 1 98.75 184 GLY A CA 1
ATOM 1378 C C . GLY A 1 184 ? 9.164 -11.641 -12.055 1 98.75 184 GLY A C 1
ATOM 1379 O O . GLY A 1 184 ? 10.203 -11.578 -12.719 1 98.75 184 GLY A O 1
ATOM 1380 N N . TRP A 1 185 ? 8.016 -11.82 -12.562 1 98.69 185 TRP A N 1
ATOM 1381 C CA . TRP A 1 185 ? 7.746 -11.844 -14 1 98.69 185 TRP A CA 1
ATOM 1382 C C . TRP A 1 185 ? 6.508 -11.016 -14.336 1 98.69 185 TRP A C 1
ATOM 1384 O O . TRP A 1 185 ? 5.57 -10.938 -13.539 1 98.69 185 TRP A O 1
ATOM 1394 N N . THR A 1 186 ? 6.531 -10.43 -15.453 1 98.69 186 THR A N 1
ATOM 1395 C CA . THR A 1 186 ? 5.355 -9.719 -15.938 1 98.69 186 THR A CA 1
ATOM 1396 C C . THR A 1 186 ? 5.156 -9.953 -17.438 1 98.69 186 THR A C 1
ATOM 1398 O O . THR A 1 186 ? 6.113 -10.258 -18.156 1 98.69 186 THR A O 1
ATOM 1401 N N . ARG A 1 187 ? 3.865 -9.867 -17.859 1 98.19 187 ARG A N 1
ATOM 1402 C CA . ARG A 1 187 ? 3.633 -9.789 -19.297 1 98.19 187 ARG A CA 1
ATOM 1403 C C . ARG A 1 187 ? 4.375 -8.609 -19.906 1 98.19 187 ARG A C 1
ATOM 1405 O O . ARG A 1 187 ? 4.434 -7.531 -19.328 1 98.19 187 ARG A O 1
ATOM 1412 N N . ARG A 1 188 ? 4.852 -8.82 -21.062 1 97.06 188 ARG A N 1
ATOM 1413 C CA . ARG A 1 188 ? 5.664 -7.809 -21.734 1 97.06 188 ARG A CA 1
ATOM 1414 C C . ARG A 1 188 ? 4.906 -6.492 -21.844 1 97.06 188 ARG A C 1
ATOM 1416 O O . ARG A 1 188 ? 5.492 -5.418 -21.688 1 97.06 188 ARG A O 1
ATOM 1423 N N . SER A 1 189 ? 3.646 -6.531 -22.078 1 97.12 189 SER A N 1
ATOM 1424 C CA . SER A 1 189 ? 2.836 -5.344 -22.328 1 97.12 189 SER A CA 1
ATOM 1425 C C . SER A 1 189 ? 2.637 -4.539 -21.047 1 97.12 189 SER A C 1
ATOM 1427 O O . SER A 1 189 ? 2.018 -3.475 -21.062 1 97.12 189 SER A O 1
ATOM 1429 N N . TYR A 1 190 ? 3.238 -4.91 -19.938 1 97.62 190 TYR A N 1
ATOM 1430 C CA . TYR A 1 190 ? 3.061 -4.191 -18.688 1 97.62 190 TYR A CA 1
ATOM 1431 C C . TYR A 1 190 ? 4.395 -3.688 -18.141 1 97.62 190 TYR A C 1
ATOM 1433 O O . TYR A 1 190 ? 4.465 -3.143 -17.047 1 97.62 190 TYR A O 1
ATOM 1441 N N . TRP A 1 191 ? 5.434 -3.881 -18.891 1 96.75 191 TRP A N 1
ATOM 1442 C CA . TRP A 1 191 ? 6.773 -3.537 -18.422 1 96.75 191 TRP A CA 1
ATOM 1443 C C . TRP A 1 191 ? 7.5 -2.664 -19.438 1 96.75 191 TRP A C 1
ATOM 1445 O O . TRP A 1 191 ? 7.641 -3.047 -20.609 1 96.75 191 TRP A O 1
ATOM 1455 N N . ASP A 1 192 ? 7.98 -1.503 -19 1 93.19 192 ASP A N 1
ATOM 1456 C CA . ASP A 1 192 ? 8.703 -0.639 -19.938 1 93.19 192 ASP A CA 1
ATOM 1457 C C . ASP A 1 192 ? 10.203 -0.661 -19.656 1 93.19 192 ASP A C 1
ATOM 1459 O O . ASP A 1 192 ? 10.945 0.192 -20.141 1 93.19 192 ASP A O 1
ATOM 1463 N N . GLY A 1 193 ? 10.594 -1.576 -18.828 1 94.31 193 GLY A N 1
ATOM 1464 C CA . GLY A 1 193 ? 11.992 -1.697 -18.453 1 94.31 193 GLY A CA 1
ATOM 1465 C C . GLY A 1 193 ? 12.281 -1.14 -17.078 1 94.31 193 GLY A C 1
ATOM 1466 O O . GLY A 1 193 ? 13.336 -1.422 -16.5 1 94.31 193 GLY A O 1
ATOM 1467 N N . ARG A 1 194 ? 11.25 -0.391 -16.547 1 95 194 ARG A N 1
ATOM 1468 C CA . ARG A 1 194 ? 11.484 0.24 -15.25 1 95 194 ARG A CA 1
ATOM 1469 C C . ARG A 1 194 ? 10.219 0.226 -14.398 1 95 194 ARG A C 1
ATOM 1471 O O . ARG A 1 194 ? 10.281 0.063 -13.18 1 95 194 ARG A O 1
ATOM 1478 N N . ASN A 1 195 ? 9.141 0.383 -15.07 1 95.88 195 ASN A N 1
ATOM 1479 C CA . ASN A 1 195 ? 7.895 0.565 -14.336 1 95.88 195 ASN A CA 1
ATOM 1480 C C . ASN A 1 195 ? 6.852 -0.476 -14.734 1 95.88 195 ASN A C 1
ATOM 1482 O O . ASN A 1 195 ? 6.781 -0.873 -15.898 1 95.88 195 ASN A O 1
ATOM 1486 N N . PHE A 1 196 ? 6.09 -0.907 -13.766 1 97.75 196 PHE A N 1
ATOM 1487 C CA . PHE A 1 196 ? 4.98 -1.831 -13.969 1 97.75 196 PHE A CA 1
ATOM 1488 C C . PHE A 1 196 ? 3.691 -1.074 -14.266 1 97.75 196 PHE A C 1
ATOM 1490 O O . PHE A 1 196 ? 3.037 -0.562 -13.359 1 97.75 196 PHE A O 1
ATOM 1497 N N . ILE A 1 197 ? 3.352 -0.961 -15.5 1 96.56 197 ILE A N 1
ATOM 1498 C CA . ILE A 1 197 ? 2.199 -0.202 -15.977 1 96.56 197 ILE A CA 1
ATOM 1499 C C . ILE A 1 197 ? 1.828 -0.653 -17.391 1 96.56 197 ILE A C 1
ATOM 1501 O O . ILE A 1 197 ? 2.705 -0.958 -18.203 1 96.56 197 ILE A O 1
ATOM 1505 N N . PRO A 1 198 ? 0.495 -0.765 -17.672 1 95.5 198 PRO A N 1
ATOM 1506 C CA . PRO A 1 198 ? 0.128 -1.071 -19.047 1 95.5 198 PRO A CA 1
ATOM 1507 C C . PRO A 1 198 ? 0.77 -0.118 -20.062 1 95.5 198 PRO A C 1
ATOM 1509 O O . PRO A 1 198 ? 0.69 1.103 -19.891 1 95.5 198 PRO A O 1
ATOM 1512 N N . GLN A 1 199 ? 1.303 -0.757 -21.047 1 93.5 199 GLN A N 1
ATOM 1513 C CA . GLN A 1 199 ? 2.031 0.051 -22.016 1 93.5 199 GLN A CA 1
ATOM 1514 C C . GLN A 1 199 ? 1.086 0.642 -23.062 1 93.5 199 GLN A C 1
ATOM 1516 O O . GLN A 1 199 ? 0.15 -0.025 -23.516 1 93.5 199 GLN A O 1
ATOM 1521 N N . GLU A 1 200 ? 1.45 1.856 -23.406 1 89.31 200 GLU A N 1
ATOM 1522 C CA . GLU A 1 200 ? 0.666 2.525 -24.438 1 89.31 200 GLU A CA 1
ATOM 1523 C C . GLU A 1 200 ? 0.756 1.78 -25.766 1 89.31 200 GLU A C 1
ATOM 1525 O O . GLU A 1 200 ? 1.815 1.26 -26.125 1 89.31 200 GLU A O 1
ATOM 1530 N N . GLY A 1 201 ? -0.331 1.798 -26.5 1 90.44 201 GLY A N 1
ATOM 1531 C CA . GLY A 1 201 ? -0.343 1.182 -27.812 1 90.44 201 GLY A CA 1
ATOM 1532 C C . GLY A 1 201 ? -0.607 -0.312 -27.766 1 90.44 201 GLY A C 1
ATOM 1533 O O . GLY A 1 201 ? -0.57 -0.983 -28.797 1 90.44 201 GLY A O 1
ATOM 1534 N N . THR A 1 202 ? -0.803 -0.783 -26.578 1 92.38 202 THR A N 1
ATOM 1535 C CA . THR A 1 202 ? -1.138 -2.195 -26.438 1 92.38 202 THR A CA 1
ATOM 1536 C C . THR A 1 202 ? -2.588 -2.367 -26 1 92.38 202 THR A C 1
ATOM 1538 O O . THR A 1 202 ? -3.281 -1.384 -25.734 1 92.38 202 THR A O 1
ATOM 1541 N N . ASP A 1 203 ? -3.023 -3.58 -26 1 93.06 203 ASP A N 1
ATOM 1542 C CA . ASP A 1 203 ? -4.375 -3.887 -25.531 1 93.06 203 ASP A CA 1
ATOM 1543 C C . ASP A 1 203 ? -4.379 -4.254 -24.062 1 93.06 203 ASP A C 1
ATOM 1545 O O . ASP A 1 203 ? -5.344 -4.84 -23.562 1 93.06 203 ASP A O 1
ATOM 1549 N N . ALA A 1 204 ? -3.34 -3.84 -23.391 1 95.75 204 ALA A N 1
ATOM 1550 C CA . ALA A 1 204 ? -3.213 -4.195 -21.984 1 95.75 204 ALA A CA 1
ATOM 1551 C C . ALA A 1 204 ? -4.281 -3.498 -21.141 1 95.75 204 ALA A C 1
ATOM 1553 O O . ALA A 1 204 ? -4.461 -2.281 -21.25 1 95.75 204 ALA A O 1
ATOM 1554 N N . GLU A 1 205 ? -4.996 -4.293 -20.359 1 96.56 205 GLU A N 1
ATOM 1555 C CA . GLU A 1 205 ? -5.992 -3.752 -19.438 1 96.56 205 GLU A CA 1
ATOM 1556 C C . GLU A 1 205 ? -5.328 -3.199 -18.188 1 96.56 205 GLU A C 1
ATOM 1558 O O . GLU A 1 205 ? -4.297 -3.709 -17.75 1 96.56 205 GLU A O 1
ATOM 1563 N N . PRO A 1 206 ? -5.895 -2.174 -17.578 1 96.62 206 PRO A N 1
ATOM 1564 C CA . PRO A 1 206 ? -5.344 -1.692 -16.312 1 96.62 206 PRO A CA 1
ATOM 1565 C C . PRO A 1 206 ? -5.508 -2.701 -15.172 1 96.62 206 PRO A C 1
ATOM 1567 O O . PRO A 1 206 ? -6.473 -3.471 -15.156 1 96.62 206 PRO A O 1
ATOM 1570 N N . TYR A 1 207 ? -4.523 -2.744 -14.281 1 96.06 207 TYR A N 1
ATOM 1571 C CA . TYR A 1 207 ? -4.727 -3.547 -13.086 1 96.06 207 TYR A CA 1
ATOM 1572 C C . TYR A 1 207 ? -5.566 -2.793 -12.062 1 96.06 207 TYR A C 1
ATOM 1574 O O . TYR A 1 207 ? -5.844 -1.604 -12.234 1 96.06 207 TYR A O 1
ATOM 1582 N N . LEU A 1 208 ? -5.957 -3.516 -11.023 1 97 208 LEU A N 1
ATOM 1583 C CA . LEU A 1 208 ? -6.996 -3.062 -10.109 1 97 208 LEU A CA 1
ATOM 1584 C C . LEU A 1 208 ? -6.387 -2.461 -8.852 1 97 208 LEU A C 1
ATOM 1586 O O . LEU A 1 208 ? -5.324 -2.896 -8.398 1 97 208 LEU A O 1
ATOM 1590 N N . THR A 1 209 ? -7.023 -1.493 -8.367 1 95.69 209 THR A N 1
ATOM 1591 C CA . THR A 1 209 ? -6.84 -0.971 -7.016 1 95.69 209 THR A CA 1
ATOM 1592 C C . THR A 1 209 ? -8.094 -1.191 -6.172 1 95.69 209 THR A C 1
ATOM 1594 O O . THR A 1 209 ? -9.211 -0.971 -6.645 1 95.69 209 THR A O 1
ATOM 1597 N N . PHE A 1 210 ? -7.906 -1.637 -4.93 1 96.25 210 PHE A N 1
ATOM 1598 C CA . PHE A 1 210 ? -9.039 -1.918 -4.055 1 96.25 210 PHE A CA 1
ATOM 1599 C C . PHE A 1 210 ? -9.492 -0.655 -3.332 1 96.25 210 PHE A C 1
ATOM 1601 O O . PHE A 1 210 ? -8.688 0.018 -2.686 1 96.25 210 PHE A O 1
ATOM 1608 N N . LEU A 1 211 ? -10.75 -0.396 -3.381 1 95.56 211 LEU A N 1
ATOM 1609 C CA . LEU A 1 211 ? -11.281 0.814 -2.758 1 95.56 211 LEU A CA 1
ATOM 1610 C C . LEU A 1 211 ? -12.031 0.481 -1.473 1 95.56 211 LEU A C 1
ATOM 1612 O O . LEU A 1 211 ? -12.297 1.366 -0.657 1 95.56 211 LEU A O 1
ATOM 1616 N N . GLY A 1 212 ? -12.336 -0.779 -1.287 1 93.56 212 GLY A N 1
ATOM 1617 C CA . GLY A 1 212 ? -13.234 -1.195 -0.22 1 93.56 212 GLY A CA 1
ATOM 1618 C C . GLY A 1 212 ? -14.633 -1.529 -0.709 1 93.56 212 GLY A C 1
ATOM 1619 O O . GLY A 1 212 ? -15 -1.184 -1.834 1 93.56 212 GLY A O 1
ATOM 1620 N N . SER A 1 213 ? -15.352 -2.352 -0.001 1 93.25 213 SER A N 1
ATOM 1621 C CA . SER A 1 213 ? -16.75 -2.686 -0.273 1 93.25 213 SER A CA 1
ATOM 1622 C C . SER A 1 213 ? -16.891 -3.357 -1.633 1 93.25 213 SER A C 1
ATOM 1624 O O . SER A 1 213 ? -17.812 -3.029 -2.395 1 93.25 213 SER A O 1
ATOM 1626 N N . LYS A 1 214 ? -15.961 -4.156 -1.983 1 93.19 214 LYS A N 1
ATOM 1627 C CA . LYS A 1 214 ? -15.977 -4.957 -3.205 1 93.19 214 LYS A CA 1
ATOM 1628 C C . LYS A 1 214 ? -15.906 -4.07 -4.445 1 93.19 214 LYS A C 1
ATOM 1630 O O . LYS A 1 214 ? -16.391 -4.449 -5.512 1 93.19 214 LYS A O 1
ATOM 1635 N N . VAL A 1 215 ? -15.398 -2.859 -4.211 1 94.56 215 VAL A N 1
ATOM 1636 C CA . VAL A 1 215 ? -15.266 -1.917 -5.32 1 94.56 215 VAL A CA 1
ATOM 1637 C C . VAL A 1 215 ? -13.789 -1.75 -5.684 1 94.56 215 VAL A C 1
ATOM 1639 O O . VAL A 1 215 ? -12.922 -1.761 -4.805 1 94.56 215 VAL A O 1
ATOM 1642 N N . PHE A 1 216 ? -13.609 -1.59 -7.027 1 96.56 216 PHE A N 1
ATOM 1643 C CA . PHE A 1 216 ? -12.242 -1.45 -7.52 1 96.56 216 PHE A CA 1
ATOM 1644 C C . PHE A 1 216 ? -12.094 -0.185 -8.352 1 96.56 216 PHE A C 1
ATOM 1646 O O . PHE A 1 216 ? -13.062 0.288 -8.953 1 96.56 216 PHE A O 1
ATOM 1653 N N . GLY A 1 217 ? -10.922 0.414 -8.234 1 95.25 217 GLY A N 1
ATOM 1654 C CA . GLY A 1 217 ? -10.469 1.398 -9.203 1 95.25 217 GLY A CA 1
ATOM 1655 C C . GLY A 1 217 ? -9.445 0.844 -10.18 1 95.25 217 GLY A C 1
ATOM 1656 O O . GLY A 1 217 ? -9.047 -0.316 -10.078 1 95.25 217 GLY A O 1
ATOM 1657 N N . TYR A 1 218 ? -9.102 1.663 -11.164 1 95.62 218 TYR A N 1
ATOM 1658 C CA . TYR A 1 218 ? -8.148 1.278 -12.195 1 95.62 218 TYR A CA 1
ATOM 1659 C C . TYR A 1 218 ? -6.957 2.234 -12.227 1 95.62 218 TYR A C 1
ATOM 1661 O O . TYR A 1 218 ? -7.133 3.451 -12.133 1 95.62 218 TYR A O 1
ATOM 1669 N N . VAL A 1 219 ? -5.777 1.701 -12.289 1 93.38 219 VAL A N 1
ATOM 1670 C CA . VAL A 1 219 ? -4.578 2.523 -12.391 1 93.38 219 VAL A CA 1
ATOM 1671 C C . VAL A 1 219 ? -4.227 2.748 -13.859 1 93.38 219 VAL A C 1
ATOM 1673 O O . VAL A 1 219 ? -3.965 1.793 -14.594 1 93.38 219 VAL A O 1
ATOM 1676 N N . LEU A 1 220 ? -4.18 3.988 -14.203 1 91.06 220 LEU A N 1
ATOM 1677 C CA . LEU A 1 220 ? -3.84 4.355 -15.578 1 91.06 220 LEU A CA 1
ATOM 1678 C C . LEU A 1 220 ? -2.559 5.184 -15.617 1 91.06 220 LEU A C 1
ATOM 1680 O O . LEU A 1 220 ? -2.232 5.879 -14.648 1 91.06 220 LEU A O 1
ATOM 1684 N N . ALA A 1 221 ? -1.932 5.016 -16.797 1 86 221 ALA A N 1
ATOM 1685 C CA . ALA A 1 221 ? -0.709 5.793 -16.984 1 86 221 ALA A CA 1
ATOM 1686 C C . ALA A 1 221 ? -1.018 7.281 -17.109 1 86 221 ALA A C 1
ATOM 1688 O O . ALA A 1 221 ? -2.025 7.668 -17.703 1 86 221 ALA A O 1
ATOM 1689 N N . GLY A 1 222 ? -0.24 8.148 -16.422 1 74.62 222 GLY A N 1
ATOM 1690 C CA . GLY A 1 222 ? -0.387 9.586 -16.562 1 74.62 222 GLY A CA 1
ATOM 1691 C C . GLY A 1 222 ? 0.011 10.094 -17.938 1 74.62 222 GLY A C 1
ATOM 1692 O O . GLY A 1 222 ? 0.766 9.43 -18.641 1 74.62 222 GLY A O 1
ATOM 1693 N N . ALA A 1 223 ? -0.734 10.922 -18.641 1 58.59 223 ALA A N 1
ATOM 1694 C CA . ALA A 1 223 ? -0.454 11.477 -19.969 1 58.59 223 ALA A CA 1
ATOM 1695 C C . ALA A 1 223 ? 1.018 11.859 -20.094 1 58.59 223 ALA A C 1
ATOM 1697 O O . ALA A 1 223 ? 1.597 11.75 -21.172 1 58.59 223 ALA A O 1
ATOM 1698 N N . GLY A 1 224 ? 1.708 12.609 -19.172 1 49.47 224 GLY A N 1
ATOM 1699 C CA . GLY A 1 224 ? 2.98 13.266 -19.438 1 49.47 224 GLY A CA 1
ATOM 1700 C C . GLY A 1 224 ? 4.156 12.305 -19.422 1 49.47 224 GLY A C 1
ATOM 1701 O O . GLY A 1 224 ? 5.312 12.734 -19.406 1 49.47 224 GLY A O 1
ATOM 1702 N N . SER A 1 225 ? 4.02 11.141 -19.078 1 43.22 225 SER A N 1
ATOM 1703 C CA . SER A 1 225 ? 5.227 10.32 -19.141 1 43.22 225 SER A CA 1
ATOM 1704 C C . SER A 1 225 ? 5.793 10.305 -20.562 1 43.22 225 SER A C 1
ATOM 1706 O O . SER A 1 225 ? 5.539 9.367 -21.328 1 43.22 225 SER A O 1
ATOM 1708 N N . GLU A 1 226 ? 5.633 11.312 -21.281 1 33.47 226 GLU A N 1
ATOM 1709 C CA . GLU A 1 226 ? 6.422 11.359 -22.516 1 33.47 226 GLU A CA 1
ATOM 1710 C C . GLU A 1 226 ? 7.906 11.141 -22.219 1 33.47 226 GLU A C 1
ATOM 1712 O O . GLU A 1 226 ? 8.461 11.727 -21.281 1 33.47 226 GLU A O 1
ATOM 1717 N N . GLN A 1 227 ? 8.492 10.023 -22.484 1 32.81 227 GLN A N 1
ATOM 1718 C CA . GLN A 1 227 ? 9.922 9.75 -22.672 1 32.81 227 GLN A CA 1
ATOM 1719 C C . GLN A 1 227 ? 10.648 10.977 -23.203 1 32.81 227 GLN A C 1
ATOM 1721 O O . GLN A 1 227 ? 10.422 11.383 -24.344 1 32.81 227 GLN A O 1
ATOM 1726 N N . THR A 1 228 ? 10.836 12.07 -22.422 1 26.73 228 THR A N 1
ATOM 1727 C CA . THR A 1 228 ? 11.938 12.883 -22.922 1 26.73 228 THR A CA 1
ATOM 1728 C C . THR A 1 228 ? 13.242 12.094 -22.891 1 26.73 228 THR A C 1
ATOM 1730 O O . THR A 1 228 ? 13.477 11.32 -21.969 1 26.73 228 THR A O 1
ATOM 1733 N N . MET B 1 1 ? -15.016 25.031 3.492 1 58.59 1 MET B N 1
ATOM 1734 C CA . MET B 1 1 ? -16.297 24.469 3.896 1 58.59 1 MET B CA 1
ATOM 1735 C C . MET B 1 1 ? -16.5 23.078 3.287 1 58.59 1 MET B C 1
ATOM 1737 O O . MET B 1 1 ? -17.516 22.438 3.533 1 58.59 1 MET B O 1
ATOM 1741 N N . ASP B 1 2 ? -15.555 22.547 2.395 1 88.44 2 ASP B N 1
ATOM 1742 C CA . ASP B 1 2 ? -15.891 21.422 1.525 1 88.44 2 ASP B CA 1
ATOM 1743 C C . ASP B 1 2 ? -15.266 20.125 2.043 1 88.44 2 ASP B C 1
ATOM 1745 O O . ASP B 1 2 ? -15.094 19.172 1.285 1 88.44 2 ASP B O 1
ATOM 1749 N N . TRP B 1 3 ? -15.016 20.125 3.371 1 96.81 3 TRP B N 1
ATOM 1750 C CA . TRP B 1 3 ? -14.406 18.938 3.963 1 96.81 3 TRP B CA 1
ATOM 1751 C C . TRP B 1 3 ? -15.445 18.078 4.676 1 96.81 3 TRP B C 1
ATOM 1753 O O . TRP B 1 3 ? -16.344 18.609 5.332 1 96.81 3 TRP B O 1
ATOM 1763 N N . VAL B 1 4 ? -15.305 16.844 4.629 1 97.31 4 VAL B N 1
ATOM 1764 C CA . VAL B 1 4 ? -16.125 15.883 5.344 1 97.31 4 VAL B CA 1
ATOM 1765 C C . VAL B 1 4 ? -15.258 15.039 6.277 1 97.31 4 VAL B C 1
ATOM 1767 O O . VAL B 1 4 ? -14.227 14.516 5.863 1 97.31 4 VAL B O 1
ATOM 1770 N N . ALA B 1 5 ? -15.688 15 7.562 1 97.75 5 ALA B N 1
ATOM 1771 C CA . ALA B 1 5 ? -15.023 14.086 8.492 1 97.75 5 ALA B CA 1
ATOM 1772 C C . ALA B 1 5 ? -15.406 12.641 8.211 1 97.75 5 ALA B C 1
ATOM 1774 O O . ALA B 1 5 ? -16.594 12.328 8.023 1 97.75 5 ALA B O 1
ATOM 1775 N N . VAL B 1 6 ? -14.43 11.797 8.219 1 98.25 6 VAL B N 1
ATOM 1776 C CA . VAL B 1 6 ? -14.664 10.375 8.008 1 98.25 6 VAL B CA 1
ATOM 1777 C C . VAL B 1 6 ? -14.906 9.68 9.344 1 98.25 6 VAL B C 1
ATOM 1779 O O . VAL B 1 6 ? -14.188 9.93 10.32 1 98.25 6 VAL B O 1
ATOM 1782 N N . ASP B 1 7 ? -15.891 8.781 9.352 1 97.12 7 ASP B N 1
ATOM 1783 C CA . ASP B 1 7 ? -16.203 8.039 10.57 1 97.12 7 ASP B CA 1
ATOM 1784 C C . ASP B 1 7 ? -14.992 7.23 11.047 1 97.12 7 ASP B C 1
ATOM 1786 O O . ASP B 1 7 ? -14.273 6.645 10.234 1 97.12 7 ASP B O 1
ATOM 1790 N N . ARG B 1 8 ? -14.891 7.156 12.352 1 96 8 ARG B N 1
ATOM 1791 C CA . ARG B 1 8 ? -13.75 6.48 12.969 1 96 8 ARG B CA 1
ATOM 1792 C C . ARG B 1 8 ? -13.617 5.055 12.453 1 96 8 ARG B C 1
ATOM 1794 O O . ARG B 1 8 ? -12.508 4.582 12.195 1 96 8 ARG B O 1
ATOM 1801 N N . GLY B 1 9 ? -14.719 4.41 12.25 1 96.25 9 GLY B N 1
ATOM 1802 C CA . GLY B 1 9 ? -14.719 3.02 11.828 1 96.25 9 GLY B CA 1
ATOM 1803 C C . GLY B 1 9 ? -14.375 2.846 10.359 1 96.25 9 GLY B C 1
ATOM 1804 O O . GLY B 1 9 ? -14.211 1.722 9.883 1 96.25 9 GLY B O 1
ATOM 1805 N N . MET B 1 10 ? -14.141 3.994 9.609 1 97.75 10 MET B N 1
ATOM 1806 C CA . MET B 1 10 ? -13.914 3.91 8.172 1 97.75 10 MET B CA 1
ATOM 1807 C C . MET B 1 10 ? -12.602 4.598 7.785 1 97.75 10 MET B C 1
ATOM 1809 O O . MET B 1 10 ? -12.328 4.797 6.602 1 97.75 10 MET B O 1
ATOM 1813 N N . LEU B 1 11 ? -11.758 4.906 8.773 1 98.5 11 LEU B N 1
ATOM 1814 C CA . LEU B 1 11 ? -10.562 5.691 8.508 1 98.5 11 LEU B CA 1
ATOM 1815 C C . LEU B 1 11 ? -9.625 4.957 7.551 1 98.5 11 LEU B C 1
ATOM 1817 O O . LEU B 1 11 ? -9.023 5.574 6.672 1 98.5 11 LEU B O 1
ATOM 1821 N N . SER B 1 12 ? -9.594 3.639 7.695 1 98.31 12 SER B N 1
ATOM 1822 C CA . SER B 1 12 ? -8.68 2.854 6.871 1 98.31 12 SER B CA 1
ATOM 1823 C C . SER B 1 12 ? -9.039 2.963 5.391 1 98.31 12 SER B C 1
ATOM 1825 O O . SER B 1 12 ? -8.188 2.773 4.523 1 98.31 12 SER B O 1
ATOM 1827 N N . ARG B 1 13 ? -10.25 3.279 5.078 1 97.81 13 ARG B N 1
ATOM 1828 C CA . ARG B 1 13 ? -10.711 3.363 3.697 1 97.81 13 ARG B CA 1
ATOM 1829 C C . ARG B 1 13 ? -9.969 4.449 2.932 1 97.81 13 ARG B C 1
ATOM 1831 O O . ARG B 1 13 ? -9.844 4.387 1.707 1 97.81 13 ARG B O 1
ATOM 1838 N N . LEU B 1 14 ? -9.43 5.422 3.645 1 98.44 14 LEU B N 1
ATOM 1839 C CA . LEU B 1 14 ? -8.695 6.512 3.008 1 98.44 14 LEU B CA 1
ATOM 1840 C C . LEU B 1 14 ? -7.348 6.027 2.482 1 98.44 14 LEU B C 1
ATOM 1842 O O . LEU B 1 14 ? -6.734 6.68 1.637 1 98.44 14 LEU B O 1
ATOM 1846 N N . LEU B 1 15 ? -6.926 4.809 2.996 1 98.31 15 LEU B N 1
ATOM 1847 C CA . LEU B 1 15 ? -5.617 4.305 2.602 1 98.31 15 LEU B CA 1
ATOM 1848 C C . LEU B 1 15 ? -5.75 3.068 1.72 1 98.31 15 LEU B C 1
ATOM 1850 O O . LEU B 1 15 ? -4.758 2.564 1.191 1 98.31 15 LEU B O 1
ATOM 1854 N N . TYR B 1 16 ? -6.992 2.566 1.496 1 97.69 16 TYR B N 1
ATOM 1855 C CA . TYR B 1 16 ? -7.188 1.35 0.715 1 97.69 16 TYR B CA 1
ATOM 1856 C C . TYR B 1 16 ? -6.609 1.5 -0.686 1 97.69 16 TYR B C 1
ATOM 1858 O O . TYR B 1 16 ? -5.926 0.601 -1.182 1 97.69 16 TYR B O 1
ATOM 1866 N N . PRO B 1 17 ? -6.703 2.668 -1.268 1 95.81 17 PRO B N 1
ATOM 1867 C CA . PRO B 1 17 ? -6.156 2.791 -2.621 1 95.81 17 PRO B CA 1
ATOM 1868 C C . PRO B 1 17 ? -4.664 3.107 -2.629 1 95.81 17 PRO B C 1
ATOM 1870 O O . PRO B 1 17 ? -4.07 3.285 -3.695 1 95.81 17 PRO B O 1
ATOM 1873 N N . ASN B 1 18 ? -4.074 3.234 -1.492 1 95.81 18 ASN B N 1
ATOM 1874 C CA . ASN B 1 18 ? -2.648 3.516 -1.351 1 95.81 18 ASN B CA 1
ATOM 1875 C C . ASN B 1 18 ? -2.227 4.711 -2.199 1 95.81 18 ASN B C 1
ATOM 1877 O O . ASN B 1 18 ? -1.291 4.617 -2.994 1 95.81 18 ASN B O 1
ATOM 1881 N N . PRO B 1 19 ? -2.852 5.855 -1.96 1 97.56 19 PRO B N 1
ATOM 1882 C CA . PRO B 1 19 ? -2.455 7.039 -2.723 1 97.56 19 PRO B CA 1
ATOM 1883 C C . PRO B 1 19 ? -1.062 7.543 -2.352 1 97.56 19 PRO B C 1
ATOM 1885 O O . PRO B 1 19 ? -0.573 7.262 -1.254 1 97.56 19 PRO B O 1
ATOM 1888 N N . VAL B 1 20 ? -0.41 8.25 -3.324 1 98.44 20 VAL B N 1
ATOM 1889 C CA . VAL B 1 20 ? 0.744 9.062 -2.949 1 98.44 20 VAL B CA 1
ATOM 1890 C C . VAL B 1 20 ? 0.357 10.023 -1.833 1 98.44 20 VAL B C 1
ATOM 1892 O O . VAL B 1 20 ? -0.717 10.633 -1.872 1 98.44 20 VAL B O 1
ATOM 1895 N N . CYS B 1 21 ? 1.186 10.148 -0.864 1 98.88 21 CYS B N 1
ATOM 1896 C CA . CYS B 1 21 ? 0.908 11.07 0.231 1 98.88 21 CYS B CA 1
ATOM 1897 C C . CYS B 1 21 ? 2.066 12.039 0.434 1 98.88 21 CYS B C 1
ATOM 1899 O O . CYS B 1 21 ? 3.201 11.75 0.05 1 98.88 21 CYS B O 1
ATOM 1901 N N . LEU B 1 22 ? 1.706 13.195 0.937 1 98.94 22 LEU B N 1
ATOM 1902 C CA . LEU B 1 22 ? 2.656 14.141 1.516 1 98.94 22 LEU B CA 1
ATOM 1903 C C . LEU B 1 22 ? 2.572 14.133 3.037 1 98.94 22 LEU B C 1
ATOM 1905 O O . LEU B 1 22 ? 1.513 14.398 3.607 1 98.94 22 LEU B O 1
ATOM 1909 N N . LEU B 1 23 ? 3.652 13.734 3.65 1 98.94 23 LEU B N 1
ATOM 1910 C CA . LEU B 1 23 ? 3.717 13.672 5.105 1 98.94 23 LEU B CA 1
ATOM 1911 C C . LEU B 1 23 ? 4.195 14.992 5.688 1 98.94 23 LEU B C 1
ATOM 1913 O O . LEU B 1 23 ? 5.289 15.469 5.355 1 98.94 23 LEU B O 1
ATOM 1917 N N . SER B 1 24 ? 3.391 15.602 6.535 1 98.81 24 SER B N 1
ATOM 1918 C CA . SER B 1 24 ? 3.752 16.828 7.227 1 98.81 24 SER B CA 1
ATOM 1919 C C . SER B 1 24 ? 3.811 16.625 8.734 1 98.81 24 SER B C 1
ATOM 1921 O O . SER B 1 24 ? 2.982 15.906 9.305 1 98.81 24 SER B O 1
ATOM 1923 N N . VAL B 1 25 ? 4.793 17.203 9.344 1 98.25 25 VAL B N 1
ATOM 1924 C CA . VAL B 1 25 ? 4.992 17.031 10.781 1 98.25 25 VAL B CA 1
ATOM 1925 C C . VAL B 1 25 ? 5.602 18.312 11.375 1 98.25 25 VAL B C 1
ATOM 1927 O O . VAL B 1 25 ? 6.328 19.031 10.688 1 98.25 25 VAL B O 1
ATOM 1930 N N . ARG B 1 26 ? 5.219 18.562 12.594 1 95.19 26 ARG B N 1
ATOM 1931 C CA . ARG B 1 26 ? 5.789 19.641 13.406 1 95.19 26 ARG B CA 1
ATOM 1932 C C . ARG B 1 26 ? 6.367 19.094 14.703 1 95.19 26 ARG B C 1
ATOM 1934 O O . ARG B 1 26 ? 5.828 18.141 15.273 1 95.19 26 ARG B O 1
ATOM 1941 N N . SER B 1 27 ? 7.453 19.75 15.141 1 91.31 27 SER B N 1
ATOM 1942 C CA . SER B 1 27 ? 7.949 19.406 16.469 1 91.31 27 SER B CA 1
ATOM 1943 C C . SER B 1 27 ? 6.941 19.797 17.547 1 91.31 27 SER B C 1
ATOM 1945 O O . SER B 1 27 ? 6.121 20.688 17.359 1 91.31 27 SER B O 1
ATOM 1947 N N . LYS B 1 28 ? 7.047 19.172 18.641 1 84.81 28 LYS B N 1
ATOM 1948 C CA . LYS B 1 28 ? 6.102 19.375 19.734 1 84.81 28 LYS B CA 1
ATOM 1949 C C . LYS B 1 28 ? 6.082 20.844 20.172 1 84.81 28 LYS B C 1
ATOM 1951 O O . LYS B 1 28 ? 5.023 21.391 20.5 1 84.81 28 LYS B O 1
ATOM 1956 N N . ASP B 1 29 ? 7.242 21.453 20.125 1 84.31 29 ASP B N 1
ATOM 1957 C CA . ASP B 1 29 ? 7.336 22.844 20.562 1 84.31 29 ASP B CA 1
ATOM 1958 C C . ASP B 1 29 ? 6.996 23.812 19.438 1 84.31 29 ASP B C 1
ATOM 1960 O O . ASP B 1 29 ? 7 25.031 19.641 1 84.31 29 ASP B O 1
ATOM 1964 N N . GLY B 1 30 ? 6.711 23.234 18.281 1 85.94 30 GLY B N 1
ATOM 1965 C CA . GLY B 1 30 ? 6.305 24.047 17.141 1 85.94 30 GLY B CA 1
ATOM 1966 C C . GLY B 1 30 ? 7.469 24.75 16.469 1 85.94 30 GLY B C 1
ATOM 1967 O O . GLY B 1 30 ? 7.273 25.5 15.508 1 85.94 30 GLY B O 1
ATOM 1968 N N . SER B 1 31 ? 8.664 24.5 16.891 1 88.31 31 SER B N 1
ATOM 1969 C CA . SER B 1 31 ? 9.828 25.266 16.438 1 88.31 31 SER B CA 1
ATOM 1970 C C . SER B 1 31 ? 10.328 24.75 15.094 1 88.31 31 SER B C 1
ATOM 1972 O O . SER B 1 31 ? 11.062 25.453 14.391 1 88.31 31 SER B O 1
ATOM 1974 N N . ALA B 1 32 ? 9.961 23.547 14.805 1 93.5 32 ALA B N 1
ATOM 1975 C CA . ALA B 1 32 ? 10.43 22.938 13.562 1 93.5 32 ALA B CA 1
ATOM 1976 C C . ALA B 1 32 ? 9.305 22.188 12.859 1 93.5 32 ALA B C 1
ATOM 1978 O O . ALA B 1 32 ? 8.32 21.781 13.492 1 93.5 32 ALA B O 1
ATOM 1979 N N . ARG B 1 33 ? 9.367 22.141 11.539 1 96.19 33 ARG B N 1
ATOM 1980 C CA . ARG B 1 33 ? 8.422 21.391 10.719 1 96.19 33 ARG B CA 1
ATOM 1981 C C . ARG B 1 33 ? 9.141 20.719 9.547 1 96.19 33 ARG B C 1
ATOM 1983 O O . ARG B 1 33 ? 10.266 21.078 9.203 1 96.19 33 ARG B O 1
ATOM 1990 N N . SER B 1 34 ? 8.547 19.641 9.047 1 97.75 34 SER B N 1
ATOM 1991 C CA . SER B 1 34 ? 9.109 18.891 7.938 1 97.75 34 SER B CA 1
ATOM 1992 C C . SER B 1 34 ? 8.016 18.359 7.012 1 97.75 34 SER B C 1
ATOM 1994 O O . SER B 1 34 ? 6.871 18.188 7.434 1 97.75 34 SER B O 1
ATOM 1996 N N . LEU B 1 35 ? 8.375 18.266 5.75 1 98.38 35 LEU B N 1
ATOM 1997 C CA . LEU B 1 35 ? 7.492 17.812 4.676 1 98.38 35 LEU B CA 1
ATOM 1998 C C . LEU B 1 35 ? 8.211 16.844 3.75 1 98.38 35 LEU B C 1
ATOM 2000 O O . LEU B 1 35 ? 9.336 17.094 3.328 1 98.38 35 LEU B O 1
ATOM 2004 N N . MET B 1 36 ? 7.562 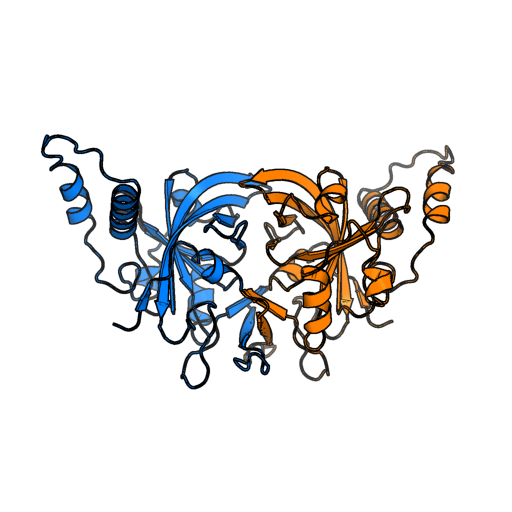15.703 3.477 1 98.38 36 MET B N 1
ATOM 2005 C CA . MET B 1 36 ? 8.141 14.75 2.533 1 98.38 36 MET B CA 1
ATOM 2006 C C . MET B 1 36 ? 7.051 14.016 1.763 1 98.38 36 MET B C 1
ATOM 2008 O O . MET B 1 36 ? 5.906 13.953 2.209 1 98.38 36 MET B O 1
ATOM 2012 N N . THR B 1 37 ? 7.461 13.492 0.607 1 98.5 37 THR B N 1
ATOM 2013 C CA . THR B 1 37 ? 6.617 12.555 -0.127 1 98.5 37 THR B CA 1
ATOM 2014 C C . THR B 1 37 ? 6.785 11.141 0.414 1 98.5 37 THR B C 1
ATOM 2016 O O . THR B 1 37 ? 7.902 10.703 0.696 1 98.5 37 THR B O 1
ATOM 2019 N N . ILE B 1 38 ? 5.73 10.438 0.612 1 98.5 38 ILE B N 1
ATOM 2020 C CA . ILE B 1 38 ? 5.785 9.055 1.065 1 98.5 38 ILE B CA 1
ATOM 2021 C C . ILE B 1 38 ? 4.738 8.227 0.321 1 98.5 38 ILE B C 1
ATOM 2023 O O . ILE B 1 38 ? 3.594 8.656 0.16 1 98.5 38 ILE B O 1
ATOM 2027 N N . THR B 1 39 ? 5.164 7.027 -0.148 1 97.75 39 THR B N 1
ATOM 2028 C CA . THR B 1 39 ? 4.266 6.199 -0.944 1 97.75 39 THR B CA 1
ATOM 2029 C C . THR B 1 39 ? 4.223 4.773 -0.406 1 97.75 39 THR B C 1
ATOM 2031 O O . THR B 1 39 ? 3.309 4.012 -0.726 1 97.75 39 THR B O 1
ATOM 2034 N N . TRP B 1 40 ? 5.234 4.34 0.342 1 98.44 40 TRP B N 1
ATOM 2035 C CA . TRP B 1 40 ? 5.277 2.979 0.868 1 98.44 40 TRP B CA 1
ATOM 2036 C C . TRP B 1 40 ? 4.508 2.879 2.182 1 98.44 40 TRP B C 1
ATOM 2038 O O . TRP B 1 40 ? 5.098 2.982 3.262 1 98.44 40 TRP B O 1
ATOM 2048 N N . LEU B 1 41 ? 3.154 2.631 2.023 1 98.5 41 LEU B N 1
ATOM 2049 C CA . LEU B 1 41 ? 2.264 2.512 3.172 1 98.5 41 LEU B CA 1
ATOM 2050 C C . LEU B 1 41 ? 1.078 1.608 2.85 1 98.5 41 LEU B C 1
ATOM 2052 O O . LEU B 1 41 ? 0.715 1.447 1.682 1 98.5 41 LEU B O 1
ATOM 2056 N N . THR B 1 42 ? 0.535 0.96 3.826 1 98.25 42 THR B N 1
ATOM 2057 C CA . THR B 1 42 ? -0.639 0.115 3.633 1 98.25 42 THR B CA 1
ATOM 2058 C C . THR B 1 42 ? -1.414 -0.039 4.938 1 98.25 42 THR B C 1
ATOM 2060 O O . THR B 1 42 ? -0.821 -0.072 6.02 1 98.25 42 THR B O 1
ATOM 2063 N N . ALA B 1 43 ? -2.758 -0.121 4.809 1 98.38 43 ALA B N 1
ATOM 2064 C CA . ALA B 1 43 ? -3.566 -0.517 5.961 1 98.38 43 ALA B CA 1
ATOM 2065 C C . ALA B 1 43 ? -3.176 -1.907 6.449 1 98.38 43 ALA B C 1
ATOM 2067 O O . ALA B 1 43 ? -2.664 -2.725 5.68 1 98.38 43 ALA B O 1
ATOM 2068 N N . ILE B 1 44 ? -3.424 -2.133 7.793 1 98.12 44 ILE B N 1
ATOM 2069 C CA . ILE B 1 44 ? -3.129 -3.469 8.305 1 98.12 44 ILE B CA 1
ATOM 2070 C C . ILE B 1 44 ? -4.359 -4.039 9 1 98.12 44 ILE B C 1
ATOM 2072 O O . ILE B 1 44 ? -4.363 -5.199 9.414 1 98.12 44 ILE B O 1
ATOM 2076 N N . ASN B 1 45 ? -5.363 -3.217 9.164 1 97.44 45 ASN B N 1
ATOM 2077 C CA . ASN B 1 45 ? -6.668 -3.623 9.672 1 97.44 45 ASN B CA 1
ATOM 2078 C C . ASN B 1 45 ? -7.75 -2.611 9.312 1 97.44 45 ASN B C 1
ATOM 2080 O O . ASN B 1 45 ? -7.48 -1.626 8.625 1 97.44 45 ASN B O 1
ATOM 2084 N N . ASN B 1 46 ? -8.953 -2.857 9.742 1 96.25 46 ASN B N 1
ATOM 2085 C CA . ASN B 1 46 ? -10.078 -1.998 9.398 1 96.25 46 ASN B CA 1
ATOM 2086 C C . ASN B 1 46 ? -10.266 -0.879 10.422 1 96.25 46 ASN B C 1
ATOM 2088 O O . ASN B 1 46 ? -11.188 -0.075 10.305 1 96.25 46 ASN B O 1
ATOM 2092 N N . GLN B 1 47 ? -9.383 -0.752 11.383 1 96 47 GLN B N 1
ATOM 2093 C CA . GLN B 1 47 ? -9.602 0.142 12.516 1 96 47 GLN B CA 1
ATOM 2094 C C . GLN B 1 47 ? -8.617 1.309 12.492 1 96 47 GLN B C 1
ATOM 2096 O O . GLN B 1 47 ? -8.344 1.922 13.523 1 96 47 GLN B O 1
ATOM 2101 N N . GLY B 1 48 ? -7.992 1.496 11.352 1 98 48 GLY B N 1
ATOM 2102 C CA . GLY B 1 48 ? -7.168 2.684 11.195 1 98 48 GLY B CA 1
ATOM 2103 C C . GLY B 1 48 ? -5.688 2.406 11.367 1 98 48 GLY B C 1
ATOM 2104 O O . GLY B 1 48 ? -4.859 3.311 11.227 1 98 48 GLY B O 1
ATOM 2105 N N . GLY B 1 49 ? -5.336 1.151 11.641 1 98.38 49 GLY B N 1
ATOM 2106 C CA . GLY B 1 49 ? -3.928 0.796 11.711 1 98.38 49 GLY B CA 1
ATOM 2107 C C . GLY B 1 49 ? -3.264 0.699 10.352 1 98.38 49 GLY B C 1
ATOM 2108 O O . GLY B 1 49 ? -3.871 0.217 9.391 1 98.38 49 GLY B O 1
ATOM 2109 N N . PHE B 1 50 ? -2.004 1.194 10.281 1 98.75 50 PHE B N 1
ATOM 2110 C CA . PHE B 1 50 ? -1.265 1.075 9.023 1 98.75 50 PHE B CA 1
ATOM 2111 C C . PHE B 1 50 ? 0.237 1.052 9.289 1 98.75 50 PHE B C 1
ATOM 2113 O O . PHE B 1 50 ? 0.685 1.34 10.398 1 98.75 50 PHE B O 1
ATOM 2120 N N . ILE B 1 51 ? 0.959 0.603 8.289 1 98.56 51 ILE B N 1
ATOM 2121 C CA . ILE B 1 51 ? 2.418 0.62 8.297 1 98.56 51 ILE B CA 1
ATOM 2122 C C . ILE B 1 51 ? 2.932 1.495 7.156 1 98.56 51 ILE B C 1
ATOM 2124 O O . ILE B 1 51 ? 2.326 1.546 6.082 1 98.56 51 ILE B O 1
ATOM 2128 N N . CYS B 1 52 ? 3.988 2.191 7.453 1 98.56 52 CYS B N 1
ATOM 2129 C CA . CYS B 1 52 ? 4.699 2.893 6.387 1 98.56 52 CYS B CA 1
ATOM 2130 C C . CYS B 1 52 ? 6.207 2.754 6.555 1 98.56 52 CYS B C 1
ATOM 2132 O O . CYS B 1 52 ? 6.691 2.457 7.648 1 98.56 52 CYS B O 1
ATOM 2134 N N . SER B 1 53 ? 6.895 2.869 5.508 1 98.69 53 SER B N 1
ATOM 2135 C CA . SER B 1 53 ? 8.352 2.766 5.453 1 98.69 53 SER B CA 1
ATOM 2136 C C . SER B 1 53 ? 8.977 4.051 4.914 1 98.69 53 SER B C 1
ATOM 2138 O O . SER B 1 53 ? 8.469 4.637 3.955 1 98.69 53 SER B O 1
ATOM 2140 N N . MET B 1 54 ? 9.977 4.508 5.57 1 98.38 54 MET B N 1
ATOM 2141 C CA . MET B 1 54 ? 10.727 5.668 5.094 1 98.38 54 MET B CA 1
ATOM 2142 C C . MET B 1 54 ? 12.227 5.461 5.281 1 98.38 54 MET B C 1
ATOM 2144 O O . MET B 1 54 ? 12.648 4.781 6.215 1 98.38 54 MET B O 1
ATOM 2148 N N . ASN B 1 55 ? 12.953 6.023 4.34 1 97.94 55 ASN B N 1
ATOM 2149 C CA . ASN B 1 55 ? 14.398 5.977 4.496 1 97.94 55 ASN B CA 1
ATOM 2150 C C . ASN B 1 55 ? 14.852 6.664 5.785 1 97.94 55 ASN B C 1
ATOM 2152 O O . ASN B 1 55 ? 14.422 7.781 6.078 1 97.94 55 ASN B O 1
ATOM 2156 N N . ALA B 1 56 ? 15.727 6.012 6.492 1 97.75 56 ALA B N 1
ATOM 2157 C CA . ALA B 1 56 ? 16.109 6.469 7.824 1 97.75 56 ALA B CA 1
ATOM 2158 C C . ALA B 1 56 ? 16.969 7.73 7.742 1 97.75 56 ALA B C 1
ATOM 2160 O O . ALA B 1 56 ? 17.141 8.438 8.742 1 97.75 56 ALA B O 1
ATOM 2161 N N . THR B 1 57 ? 17.484 8.039 6.559 1 96.44 57 THR B N 1
ATOM 2162 C CA . THR B 1 57 ? 18.406 9.164 6.414 1 96.44 57 THR B CA 1
ATOM 2163 C C . THR B 1 57 ? 17.641 10.445 6.109 1 96.44 57 THR B C 1
ATOM 2165 O O . THR B 1 57 ? 18.203 11.539 6.109 1 96.44 57 THR B O 1
ATOM 2168 N N . ARG B 1 58 ? 16.312 10.344 5.863 1 96.62 58 ARG B N 1
ATOM 2169 C CA . ARG B 1 58 ? 15.523 11.539 5.578 1 96.62 58 ARG B CA 1
ATOM 2170 C C . ARG B 1 58 ? 15.5 12.477 6.773 1 96.62 58 ARG B C 1
ATOM 2172 O O . ARG B 1 58 ? 15.5 12.031 7.922 1 96.62 58 ARG B O 1
ATOM 2179 N N . HIS B 1 59 ? 15.422 13.758 6.512 1 97.12 59 HIS B N 1
ATOM 2180 C CA . HIS B 1 59 ? 15.266 14.75 7.57 1 97.12 59 HIS B CA 1
ATOM 2181 C C . HIS B 1 59 ? 14.023 14.477 8.406 1 97.12 59 HIS B C 1
ATOM 2183 O O . HIS B 1 59 ? 14.062 14.562 9.633 1 97.12 59 HIS B O 1
ATOM 2189 N N . THR B 1 60 ? 12.938 14.141 7.789 1 97.62 60 THR B N 1
ATOM 2190 C CA . THR B 1 60 ? 11.664 13.891 8.445 1 97.62 60 THR B CA 1
ATOM 2191 C C . THR B 1 60 ? 11.781 12.742 9.438 1 97.62 60 THR B C 1
ATOM 2193 O O . THR B 1 60 ? 11.055 12.688 10.438 1 97.62 60 THR B O 1
ATOM 2196 N N . ALA B 1 61 ? 12.727 11.805 9.195 1 97.75 61 ALA B N 1
ATOM 2197 C CA . ALA B 1 61 ? 12.906 10.648 10.07 1 97.75 61 ALA B CA 1
ATOM 2198 C C . ALA B 1 61 ? 13.234 11.086 11.5 1 97.75 61 ALA B C 1
ATOM 2200 O O . ALA B 1 61 ? 12.859 10.414 12.461 1 97.75 61 ALA B O 1
ATOM 2201 N N . LYS B 1 62 ? 13.844 12.219 11.656 1 95.94 62 LYS B N 1
ATOM 2202 C CA . LYS B 1 62 ? 14.211 12.734 12.969 1 95.94 62 LYS B CA 1
ATOM 2203 C C . LYS B 1 62 ? 12.977 13.047 13.805 1 95.94 62 LYS B C 1
ATOM 2205 O O . LYS B 1 62 ? 13 12.938 15.031 1 95.94 62 LYS B O 1
ATOM 2210 N N . PHE B 1 63 ? 11.891 13.422 13.109 1 96.88 63 PHE B N 1
ATOM 2211 C CA . PHE B 1 63 ? 10.641 13.75 13.773 1 96.88 63 PHE B CA 1
ATOM 2212 C C . PHE B 1 63 ? 9.852 12.484 14.102 1 96.88 63 PHE B C 1
ATOM 2214 O O . PHE B 1 63 ? 9.102 12.445 15.078 1 96.88 63 PHE B O 1
ATOM 2221 N N . MET B 1 64 ? 10.055 11.469 13.297 1 97.69 64 MET B N 1
ATOM 2222 C CA . MET B 1 64 ? 9.133 10.336 13.25 1 97.69 64 MET B CA 1
ATOM 2223 C C . MET B 1 64 ? 9.664 9.18 14.094 1 97.69 64 MET B C 1
ATOM 2225 O O . MET B 1 64 ? 8.906 8.281 14.469 1 97.69 64 MET B O 1
ATOM 2229 N N . ASN B 1 65 ? 10.969 9.148 14.367 1 97.31 65 ASN B N 1
ATOM 2230 C CA . ASN B 1 65 ? 11.609 7.996 14.992 1 97.31 65 ASN B CA 1
ATOM 2231 C C . ASN B 1 65 ? 11.352 7.957 16.5 1 97.31 65 ASN B C 1
ATOM 2233 O O . ASN B 1 65 ? 12.297 7.918 17.297 1 97.31 65 ASN B O 1
ATOM 2237 N N . GLN B 1 66 ? 10.117 7.98 16.859 1 96.38 66 GLN B N 1
ATOM 2238 C CA . GLN B 1 66 ? 9.68 7.902 18.25 1 96.38 66 GLN B CA 1
ATOM 2239 C C . GLN B 1 66 ? 8.195 7.582 18.344 1 96.38 66 GLN B C 1
ATOM 2241 O O . GLN B 1 66 ? 7.395 8.078 17.547 1 96.38 66 GLN B O 1
ATOM 2246 N N . SER B 1 67 ? 7.855 6.742 19.312 1 97.44 67 SER B N 1
ATOM 2247 C CA . SER B 1 67 ? 6.445 6.488 19.594 1 97.44 67 SER B CA 1
ATOM 2248 C C . SER B 1 67 ? 5.738 7.758 20.062 1 97.44 67 SER B C 1
ATOM 2250 O O . SER B 1 67 ? 6.297 8.539 20.828 1 97.44 67 SER B O 1
ATOM 2252 N N . GLY B 1 68 ? 4.578 7.965 19.531 1 97.62 68 GLY B N 1
ATOM 2253 C CA . GLY B 1 68 ? 3.791 9.117 19.953 1 97.62 68 GLY B CA 1
ATOM 2254 C C . GLY B 1 68 ? 3.896 10.289 19 1 97.62 68 GLY B C 1
ATOM 2255 O O . GLY B 1 68 ? 3.125 11.242 19.094 1 97.62 68 GLY B O 1
ATOM 2256 N N . ALA B 1 69 ? 4.824 10.234 18.062 1 97.94 69 ALA B N 1
ATOM 2257 C CA . ALA B 1 69 ? 4.926 11.305 17.078 1 97.94 69 ALA B CA 1
ATOM 2258 C C . ALA B 1 69 ? 3.627 11.445 16.297 1 97.94 69 ALA B C 1
ATOM 2260 O O . ALA B 1 69 ? 3.045 10.445 15.859 1 97.94 69 ALA B O 1
ATOM 2261 N N . VAL B 1 70 ? 3.203 12.727 16.172 1 98.44 70 VAL B N 1
ATOM 2262 C CA . VAL B 1 70 ? 1.965 13.023 15.461 1 98.44 70 VAL B CA 1
ATOM 2263 C C . VAL B 1 70 ? 2.287 13.672 14.117 1 98.44 70 VAL B C 1
ATOM 2265 O O . VAL B 1 70 ? 3.174 14.523 14.023 1 98.44 70 VAL B O 1
ATOM 2268 N N . PHE B 1 71 ? 1.583 13.289 13.07 1 98.88 71 PHE B N 1
ATOM 2269 C CA . PHE B 1 71 ? 1.814 13.797 11.719 1 98.88 71 PHE B CA 1
ATOM 2270 C C . PHE B 1 71 ? 0.538 13.734 10.891 1 98.88 71 PHE B C 1
ATOM 2272 O O . PHE B 1 71 ? -0.479 13.211 11.344 1 98.88 71 PHE B O 1
ATOM 2279 N N . VAL B 1 72 ? 0.579 14.383 9.734 1 98.94 72 VAL B N 1
ATOM 2280 C CA . VAL B 1 72 ? -0.562 14.367 8.828 1 98.94 72 VAL B CA 1
ATOM 2281 C C . VAL B 1 72 ? -0.137 13.797 7.473 1 98.94 72 VAL B C 1
ATOM 2283 O O . VAL B 1 72 ? 0.923 14.148 6.953 1 98.94 72 VAL B O 1
ATOM 2286 N N . LEU B 1 73 ? -0.893 12.828 6.973 1 98.94 73 LEU B N 1
ATOM 2287 C CA . LEU B 1 73 ? -0.809 12.461 5.562 1 98.94 73 LEU B CA 1
ATOM 2288 C C . LEU B 1 73 ? -1.762 13.305 4.723 1 98.94 73 LEU B C 1
ATOM 2290 O O . LEU B 1 73 ? -2.949 13.406 5.039 1 98.94 73 LEU B O 1
ATOM 2294 N N . ASN B 1 74 ? -1.24 13.961 3.725 1 98.94 74 ASN B N 1
ATOM 2295 C CA . ASN B 1 74 ? -1.988 14.766 2.766 1 98.94 74 ASN B CA 1
ATOM 2296 C C . ASN B 1 74 ? -2.012 14.117 1.385 1 98.94 74 ASN B C 1
ATOM 2298 O O . ASN B 1 74 ? -0.974 13.688 0.88 1 98.94 74 ASN B O 1
ATOM 2302 N N . VAL B 1 75 ? -3.197 14.07 0.746 1 98.88 75 VAL B N 1
ATOM 2303 C CA . VAL B 1 75 ? -3.293 13.352 -0.522 1 98.88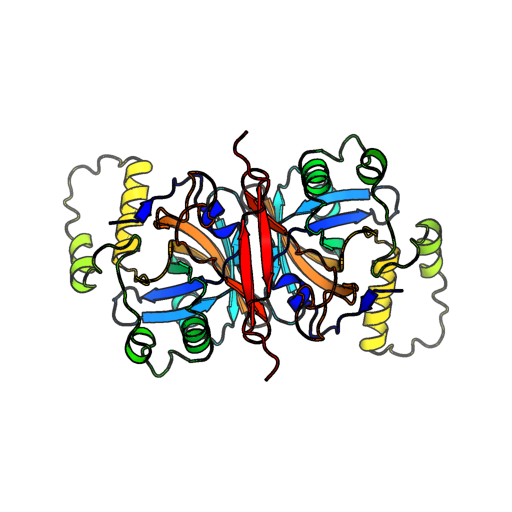 75 VAL B CA 1
ATOM 2304 C C . VAL B 1 75 ? -3.365 14.352 -1.676 1 98.88 75 VAL B C 1
ATOM 2306 O O . VAL B 1 75 ? -4.375 15.039 -1.846 1 98.88 75 VAL B O 1
ATOM 2309 N N . PRO B 1 76 ? -2.309 14.406 -2.492 1 98.69 76 PRO B N 1
ATOM 2310 C CA . PRO B 1 76 ? -2.328 15.234 -3.699 1 98.69 76 PRO B CA 1
ATOM 2311 C C . PRO B 1 76 ? -3.086 14.586 -4.852 1 98.69 76 PRO B C 1
ATOM 2313 O O . PRO B 1 76 ? -3.455 13.406 -4.77 1 98.69 76 PRO B O 1
ATOM 2316 N N . VAL B 1 77 ? -3.299 15.398 -5.863 1 98 77 VAL B N 1
ATOM 2317 C CA . VAL B 1 77 ? -4.047 14.898 -7.012 1 98 77 VAL B CA 1
ATOM 2318 C C . VAL B 1 77 ? -3.342 15.297 -8.305 1 98 77 VAL B C 1
ATOM 2320 O O . VAL B 1 77 ? -2.303 15.961 -8.273 1 98 77 VAL B O 1
ATOM 2323 N N . ARG B 1 78 ? -3.928 14.758 -9.398 1 97.44 78 ARG B N 1
ATOM 2324 C CA . ARG B 1 78 ? -3.41 15.148 -10.711 1 97.44 78 ARG B CA 1
ATOM 2325 C C . ARG B 1 78 ? -3.27 16.672 -10.812 1 97.44 78 ARG B C 1
ATOM 2327 O O . ARG B 1 78 ? -4.172 17.406 -10.414 1 97.44 78 ARG B O 1
ATOM 2334 N N . GLY B 1 79 ? -2.166 17.156 -11.414 1 97.12 79 GLY B N 1
ATOM 2335 C CA . GLY B 1 79 ? -1.859 18.578 -11.484 1 97.12 79 GLY B CA 1
ATOM 2336 C C . GLY B 1 79 ? -0.846 19.016 -10.453 1 97.12 79 GLY B C 1
ATOM 2337 O O . GLY B 1 79 ? -0.28 20.109 -10.555 1 97.12 79 GLY B O 1
ATOM 2338 N N . MET B 1 80 ? -0.582 18.125 -9.469 1 97.81 80 MET B N 1
ATOM 2339 C CA . MET B 1 80 ? 0.329 18.484 -8.391 1 97.81 80 MET B CA 1
ATOM 2340 C C . MET B 1 80 ? 1.631 17.688 -8.484 1 97.81 80 MET B C 1
ATOM 2342 O O . MET B 1 80 ? 2.42 17.672 -7.539 1 97.81 80 MET B O 1
ATOM 2346 N N . GLU B 1 81 ? 1.895 17 -9.617 1 97.62 81 GLU B N 1
ATOM 2347 C CA . GLU B 1 81 ? 3.051 16.125 -9.766 1 97.62 81 GLU B CA 1
ATOM 2348 C C . GLU B 1 81 ? 4.352 16.891 -9.523 1 97.62 81 GLU B C 1
ATOM 2350 O O . GLU B 1 81 ? 5.262 16.375 -8.859 1 97.62 81 GLU B O 1
ATOM 2355 N N . GLU B 1 82 ? 4.41 18.094 -10.055 1 97.38 82 GLU B N 1
ATOM 2356 C CA . GLU B 1 82 ? 5.629 18.875 -9.898 1 97.38 82 GLU B CA 1
ATOM 2357 C C . GLU B 1 82 ? 5.906 19.172 -8.422 1 97.38 82 GLU B C 1
ATOM 2359 O O . GLU B 1 82 ? 7.051 19.078 -7.973 1 97.38 82 GLU B O 1
ATOM 2364 N N . LEU B 1 83 ? 4.855 19.516 -7.727 1 98.12 83 LEU B N 1
ATOM 2365 C CA . LEU B 1 83 ? 4.996 19.781 -6.301 1 98.12 83 LEU B CA 1
ATOM 2366 C C . LEU B 1 83 ? 5.434 18.531 -5.555 1 98.12 83 LEU B C 1
ATOM 2368 O O . LEU B 1 83 ? 6.336 18.578 -4.715 1 98.12 83 LEU B O 1
ATOM 2372 N N . VAL B 1 84 ? 4.809 17.375 -5.871 1 98.44 84 VAL B N 1
ATOM 2373 C CA . VAL B 1 84 ? 5.133 16.109 -5.234 1 98.44 84 VAL B CA 1
ATOM 2374 C C . VAL B 1 84 ? 6.605 15.773 -5.461 1 98.44 84 VAL B C 1
ATOM 2376 O O . VAL B 1 84 ? 7.316 15.406 -4.523 1 98.44 84 VAL B O 1
ATOM 2379 N N . LEU B 1 85 ? 7.07 15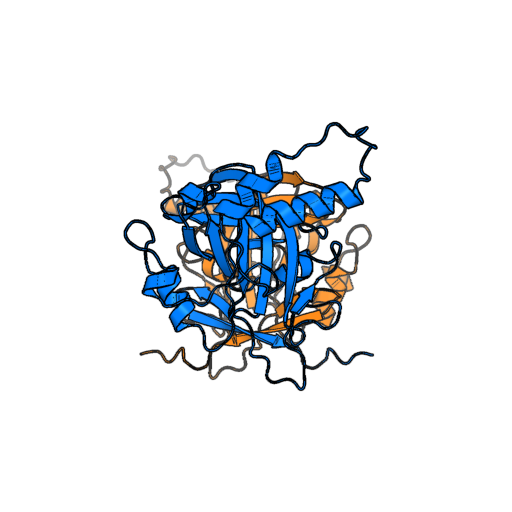.992 -6.656 1 97.88 85 LEU B N 1
ATOM 2380 C CA . LEU B 1 85 ? 8.453 15.68 -7.008 1 97.88 85 LEU B CA 1
ATOM 2381 C C . LEU B 1 85 ? 9.414 16.656 -6.34 1 97.88 85 LEU B C 1
ATOM 2383 O O . LEU B 1 85 ? 10.492 16.25 -5.883 1 97.88 85 LEU B O 1
ATOM 2387 N N . ALA B 1 86 ? 9.008 17.906 -6.285 1 97.81 86 ALA B N 1
ATOM 2388 C CA . ALA B 1 86 ? 9.852 18.906 -5.633 1 97.81 86 ALA B CA 1
ATOM 2389 C C . ALA B 1 86 ? 10.016 18.594 -4.148 1 97.81 86 ALA B C 1
ATOM 2391 O O . ALA B 1 86 ? 11.125 18.641 -3.613 1 97.81 86 ALA B O 1
ATOM 2392 N N . ILE B 1 87 ? 8.977 18.203 -3.52 1 97.88 87 ILE B N 1
ATOM 2393 C CA . ILE B 1 87 ? 9 17.859 -2.1 1 97.88 87 ILE B CA 1
ATOM 2394 C C . ILE B 1 87 ? 9.836 16.609 -1.88 1 97.88 87 ILE B C 1
ATOM 2396 O O . ILE B 1 87 ? 10.68 16.562 -0.985 1 97.88 87 ILE B O 1
ATOM 2400 N N . GLY B 1 88 ? 9.633 15.617 -2.686 1 96.69 88 GLY B N 1
ATOM 2401 C CA . GLY B 1 88 ? 10.328 14.352 -2.539 1 96.69 88 GLY B CA 1
ATOM 2402 C C . GLY B 1 88 ? 11.797 14.43 -2.904 1 96.69 88 GLY B C 1
ATOM 2403 O O . GLY B 1 88 ? 12.609 13.633 -2.424 1 96.69 88 GLY B O 1
ATOM 2404 N N . GLY B 1 89 ? 12.156 15.383 -3.711 1 95.12 89 GLY B N 1
ATOM 2405 C CA . GLY B 1 89 ? 13.508 15.461 -4.246 1 95.12 89 GLY B CA 1
ATOM 2406 C C . GLY B 1 89 ? 14.383 16.469 -3.525 1 95.12 89 GLY B C 1
ATOM 2407 O O . GLY B 1 89 ? 15.523 16.719 -3.93 1 95.12 89 GLY B O 1
ATOM 2408 N N . SER B 1 90 ? 13.875 17.047 -2.52 1 93.31 90 SER B N 1
ATOM 2409 C CA . SER B 1 90 ? 14.641 18.016 -1.74 1 93.31 90 SER B CA 1
ATOM 2410 C C . SER B 1 90 ? 14.75 17.578 -0.282 1 93.31 90 SER B C 1
ATOM 2412 O O . SER B 1 90 ? 14.047 16.672 0.16 1 93.31 90 SER B O 1
ATOM 2414 N N . THR B 1 91 ? 15.711 18.219 0.439 1 90.69 91 THR B N 1
ATOM 2415 C CA . THR B 1 91 ? 15.898 17.906 1.851 1 90.69 91 THR B CA 1
ATOM 2416 C C . THR B 1 91 ? 15.469 19.078 2.73 1 90.69 91 THR B C 1
ATOM 2418 O O . THR B 1 91 ? 15.688 20.234 2.379 1 90.69 91 THR B O 1
ATOM 2421 N N . GLY B 1 92 ? 14.859 18.766 3.826 1 88.88 92 GLY B N 1
ATOM 2422 C CA . GLY B 1 92 ? 14.445 19.766 4.797 1 88.88 92 GLY B CA 1
ATOM 2423 C C . GLY B 1 92 ? 15.523 20.094 5.809 1 88.88 92 GLY B C 1
ATOM 2424 O O . GLY B 1 92 ? 15.305 20.891 6.73 1 88.88 92 GLY B O 1
ATOM 2425 N N . ALA B 1 93 ? 16.641 19.547 5.672 1 88.31 93 ALA B N 1
ATOM 2426 C CA . ALA B 1 93 ? 17.719 19.75 6.629 1 88.31 93 ALA B CA 1
ATOM 2427 C C . ALA B 1 93 ? 18.234 21.188 6.57 1 88.31 93 ALA B C 1
ATOM 2429 O O . ALA B 1 93 ? 18.625 21.75 7.594 1 88.31 93 ALA B O 1
ATOM 2430 N N . ASP B 1 94 ? 18.094 21.766 5.375 1 87.31 94 ASP B N 1
ATOM 2431 C CA . ASP B 1 94 ? 18.719 23.078 5.211 1 87.31 94 ASP B CA 1
ATOM 2432 C C . ASP B 1 94 ? 17.672 24.125 4.801 1 87.31 94 ASP B C 1
ATOM 2434 O O . ASP B 1 94 ? 18.031 25.234 4.398 1 87.31 94 ASP B O 1
ATOM 2438 N N . MET B 1 95 ? 16.438 23.672 4.789 1 88.81 95 MET B N 1
ATOM 2439 C CA . MET B 1 95 ? 15.406 24.594 4.324 1 88.81 95 MET B CA 1
ATOM 2440 C C . MET B 1 95 ? 14.031 24.188 4.836 1 88.81 95 MET B C 1
ATOM 2442 O O . MET B 1 95 ? 13.812 23.031 5.18 1 88.81 95 MET B O 1
ATOM 2446 N N . ASP B 1 96 ? 13.188 25.219 4.879 1 94.06 96 ASP B N 1
ATOM 2447 C CA . ASP B 1 96 ? 11.773 24.984 5.137 1 94.06 96 ASP B CA 1
ATOM 2448 C C . ASP B 1 96 ? 11 24.781 3.834 1 94.06 96 ASP B C 1
ATOM 2450 O O . ASP B 1 96 ? 10.711 25.734 3.119 1 94.06 96 ASP B O 1
ATOM 2454 N N . LYS B 1 97 ? 10.594 23.547 3.602 1 96.56 97 LYS B N 1
ATOM 2455 C CA . LYS B 1 97 ? 10 23.203 2.312 1 96.56 97 LYS B CA 1
ATOM 2456 C C . LYS B 1 97 ? 8.633 23.859 2.152 1 96.56 97 LYS B C 1
ATOM 2458 O O . LYS B 1 97 ? 8.195 24.141 1.032 1 96.56 97 LYS B O 1
ATOM 2463 N N . PHE B 1 98 ? 7.996 24.125 3.256 1 97.19 98 PHE B N 1
ATOM 2464 C CA . PHE B 1 98 ? 6.711 24.812 3.172 1 97.19 98 PHE B CA 1
ATOM 2465 C C . PHE B 1 98 ? 6.879 26.203 2.578 1 97.19 98 PHE B C 1
ATOM 2467 O O . PHE B 1 98 ? 6.105 26.609 1.71 1 97.19 98 PHE B O 1
ATOM 2474 N N . GLU B 1 99 ? 7.875 26.859 3.072 1 95.69 99 GLU B N 1
ATOM 2475 C CA . GLU B 1 99 ? 8.148 28.219 2.617 1 95.69 99 GLU B CA 1
ATOM 2476 C C . GLU B 1 99 ? 8.75 28.219 1.214 1 95.69 99 GLU B C 1
ATOM 2478 O O . GLU B 1 99 ? 8.273 28.938 0.332 1 95.69 99 GLU B O 1
ATOM 2483 N N . GLN B 1 100 ? 9.703 27.406 0.968 1 96.19 100 GLN B N 1
ATOM 2484 C CA . GLN B 1 100 ? 10.453 27.406 -0.283 1 96.19 100 GLN B CA 1
ATOM 2485 C C . GLN B 1 100 ? 9.555 27.031 -1.459 1 96.19 100 GLN B C 1
ATOM 2487 O O . GLN B 1 100 ? 9.742 27.531 -2.572 1 96.19 100 GLN B O 1
ATOM 2492 N N . LEU B 1 101 ? 8.602 26.172 -1.156 1 97.5 101 LEU B N 1
ATOM 2493 C CA . LEU B 1 101 ? 7.758 25.688 -2.24 1 97.5 101 LEU B CA 1
ATOM 2494 C C . LEU B 1 101 ? 6.391 26.359 -2.209 1 97.5 101 LEU B C 1
ATOM 2496 O O . LEU B 1 101 ? 5.484 25.984 -2.949 1 97.5 101 LEU B O 1
ATOM 2500 N N . ASN B 1 102 ? 6.223 27.344 -1.356 1 97.25 102 ASN B N 1
ATOM 2501 C CA . ASN B 1 102 ? 4.992 28.109 -1.233 1 97.25 102 ASN B CA 1
ATOM 2502 C C . ASN B 1 102 ? 3.775 27.219 -1.064 1 97.25 102 ASN B C 1
ATOM 2504 O O . ASN B 1 102 ? 2.771 27.375 -1.763 1 97.25 102 ASN B O 1
ATOM 2508 N N . VAL B 1 103 ? 3.93 26.297 -0.101 1 97.94 103 VAL B N 1
ATOM 2509 C CA . VAL B 1 103 ? 2.854 25.359 0.178 1 97.94 103 VAL B CA 1
ATOM 2510 C C . VAL B 1 103 ? 1.818 26 1.094 1 97.94 103 VAL B C 1
ATOM 2512 O O . VAL B 1 103 ? 2.152 26.469 2.184 1 97.94 103 VAL B O 1
ATOM 2515 N N . ALA B 1 104 ? 0.554 26.094 0.602 1 97.62 104 ALA B N 1
ATOM 2516 C CA . ALA B 1 104 ? -0.522 26.594 1.456 1 97.62 104 ALA B CA 1
ATOM 2517 C C . ALA B 1 104 ? -0.86 25.578 2.553 1 97.62 104 ALA B C 1
ATOM 2519 O O . ALA B 1 104 ? -1.063 24.406 2.279 1 97.62 104 ALA B O 1
ATOM 2520 N N . VAL B 1 105 ? -0.975 26.109 3.785 1 97.75 105 VAL B N 1
ATOM 2521 C CA . VAL B 1 105 ? -1.149 25.188 4.914 1 97.75 105 VAL B CA 1
ATOM 2522 C C . VAL B 1 105 ? -2.475 25.484 5.613 1 97.75 105 VAL B C 1
ATOM 2524 O O . VAL B 1 105 ? -3.078 26.547 5.398 1 97.75 105 VAL B O 1
ATOM 2527 N N . CYS B 1 106 ? -2.973 24.594 6.402 1 97.69 106 CYS B N 1
ATOM 2528 C CA . CYS B 1 106 ? -4.172 24.703 7.223 1 97.69 106 CYS B CA 1
ATOM 2529 C C . CYS B 1 106 ? -4.141 23.688 8.359 1 97.69 106 CYS B C 1
ATOM 2531 O O . CYS B 1 106 ? -3.178 22.922 8.5 1 97.69 106 CYS B O 1
ATOM 2533 N N . ALA B 1 107 ? -5.074 23.781 9.234 1 97.25 107 ALA B N 1
ATOM 2534 C CA . ALA B 1 107 ? -5.285 22.703 10.211 1 97.25 107 ALA B CA 1
ATOM 2535 C C . ALA B 1 107 ? -5.867 21.469 9.539 1 97.25 107 ALA B C 1
ATOM 2537 O O . ALA B 1 107 ? -6.512 21.562 8.492 1 97.25 107 ALA B O 1
ATOM 2538 N N . PRO B 1 108 ? -5.59 20.266 10.133 1 97.94 108 PRO B N 1
ATOM 2539 C CA . PRO B 1 108 ? -6.281 19.109 9.586 1 97.94 108 PRO B CA 1
ATOM 2540 C C . PRO B 1 108 ? -7.785 19.328 9.438 1 97.94 108 PRO B C 1
ATOM 2542 O O . PRO B 1 108 ? -8.43 19.859 10.344 1 97.94 108 PRO B O 1
ATOM 2545 N N . GLY B 1 109 ? -8.273 18.953 8.25 1 97.19 109 GLY B N 1
ATOM 2546 C CA . GLY B 1 109 ? -9.688 19.172 7.996 1 97.19 109 GLY B CA 1
ATOM 2547 C C . GLY B 1 109 ? -9.984 20.562 7.445 1 97.19 109 GLY B C 1
ATOM 2548 O O . GLY B 1 109 ? -11.148 20.938 7.312 1 97.19 109 GLY B O 1
ATOM 2549 N N . GLY B 1 110 ? -8.984 21.375 7.184 1 96.06 110 GLY B N 1
ATOM 2550 C CA . GLY B 1 110 ? -9.125 22.609 6.422 1 96.06 110 GLY B CA 1
ATOM 2551 C C . GLY B 1 110 ? -9.344 23.828 7.297 1 96.06 110 GLY B C 1
ATOM 2552 O O . GLY B 1 110 ? -9.594 24.922 6.789 1 96.06 110 GLY B O 1
ATOM 2553 N N . GLY B 1 111 ? -9.305 23.766 8.586 1 92.69 111 GLY B N 1
ATOM 2554 C CA . GLY B 1 111 ? -9.484 24.922 9.469 1 92.69 111 GLY B CA 1
ATOM 2555 C C . GLY B 1 111 ? -8.25 25.797 9.562 1 92.69 111 GLY B C 1
ATOM 2556 O O . GLY B 1 111 ? -7.293 25.609 8.812 1 92.69 111 GLY B O 1
ATOM 2557 N N . GLU B 1 112 ? -8.32 26.781 10.359 1 91.5 112 GLU B N 1
ATOM 2558 C CA . GLU B 1 112 ? -7.199 27.703 10.562 1 91.5 112 GLU B CA 1
ATOM 2559 C C . GLU B 1 112 ? -6.09 27.047 11.383 1 91.5 112 GLU B C 1
ATOM 2561 O O . GLU B 1 112 ? -6.363 26.328 12.352 1 91.5 112 GLU B O 1
ATOM 2566 N N . LEU B 1 113 ? -4.922 27.266 10.906 1 89.31 113 LEU B N 1
ATOM 2567 C CA . LEU B 1 113 ? -3.771 26.75 11.648 1 89.31 113 LEU B CA 1
ATOM 2568 C C . LEU B 1 113 ? -3.643 27.453 13 1 89.31 113 LEU B C 1
ATOM 2570 O O . LEU B 1 113 ? -3.715 28.688 13.078 1 89.31 113 LEU B O 1
ATOM 2574 N N . GLN B 1 114 ? -3.582 26.703 14.008 1 76.44 114 GLN B N 1
ATOM 2575 C CA . GLN B 1 114 ? -3.414 27.297 15.32 1 76.44 114 GLN B CA 1
ATOM 2576 C C . GLN B 1 114 ? -1.952 27.641 15.586 1 76.44 114 GLN B C 1
ATOM 2578 O O . GLN B 1 114 ? -1.048 26.953 15.125 1 76.44 114 GLN B O 1
ATOM 2583 N N . SER B 1 115 ? -1.705 28.781 16.234 1 70.12 115 SER B N 1
ATOM 2584 C CA . SER B 1 115 ? -0.347 29.156 16.609 1 70.12 115 SER B CA 1
ATOM 2585 C C . SER B 1 115 ? 0.183 28.25 17.719 1 70.12 115 SER B C 1
ATOM 2587 O O . SER B 1 115 ? -0.585 27.781 18.562 1 70.12 115 SER B O 1
ATOM 2589 N N . THR B 1 116 ? 1.38 27.672 17.688 1 62.09 116 THR B N 1
ATOM 2590 C CA . THR B 1 116 ? 1.993 26.797 18.672 1 62.09 116 THR B CA 1
ATOM 2591 C C . THR B 1 116 ? 1.92 27.422 20.062 1 62.09 116 THR B C 1
ATOM 2593 O O . THR B 1 116 ? 1.896 26.719 21.078 1 62.09 116 THR B O 1
ATOM 2596 N N . GLU B 1 117 ? 2.014 28.75 20.203 1 56.94 117 GLU B N 1
ATOM 2597 C CA . GLU B 1 117 ? 1.946 29.406 21.5 1 56.94 117 GLU B CA 1
ATOM 2598 C C . GLU B 1 117 ? 0.613 29.141 22.188 1 56.94 117 GLU B C 1
ATOM 2600 O O . GLU B 1 117 ? 0.559 29.016 23.422 1 56.94 117 GLU B O 1
ATOM 2605 N N . ASP B 1 118 ? -0.337 29.078 21.484 1 52.47 118 ASP B N 1
ATOM 2606 C CA . ASP B 1 118 ? -1.673 28.875 22.031 1 52.47 118 ASP B CA 1
ATOM 2607 C C . ASP B 1 118 ? -1.874 27.422 22.469 1 52.47 118 ASP B C 1
ATOM 2609 O O . ASP B 1 118 ? -2.637 27.156 23.406 1 52.47 118 ASP B O 1
ATOM 2613 N N . ALA B 1 119 ? -1.206 26.484 21.891 1 52.72 119 ALA B N 1
ATOM 2614 C CA . ALA B 1 119 ? -1.351 25.062 22.203 1 52.72 119 ALA B CA 1
ATOM 2615 C C . ALA B 1 119 ? -0.811 24.75 23.594 1 52.72 119 ALA B C 1
ATOM 2617 O O . ALA B 1 119 ? -1.324 23.859 24.281 1 52.72 119 ALA B O 1
ATOM 2618 N N . THR B 1 120 ? 0.339 25.375 24 1 49.09 120 THR B N 1
ATOM 2619 C CA . THR B 1 120 ? 0.941 25.141 25.312 1 49.09 120 THR B CA 1
ATOM 2620 C C . THR B 1 120 ? 0.037 25.656 26.422 1 49.09 120 THR B C 1
ATOM 2622 O O . THR B 1 120 ? 0.021 25.109 27.531 1 49.09 120 THR B O 1
ATOM 2625 N N . SER B 1 121 ? -0.706 26.672 26.203 1 46.25 121 SER B N 1
ATOM 2626 C CA . SER B 1 121 ? -1.431 27.281 27.312 1 46.25 121 SER B CA 1
ATOM 2627 C C . SER B 1 121 ? -2.635 26.438 27.719 1 46.25 121 SER B C 1
ATOM 2629 O O . SER B 1 121 ? -3.166 26.594 28.812 1 46.25 121 SER B O 1
ATOM 2631 N N . THR B 1 122 ? -3.104 25.625 26.812 1 44.34 122 THR B N 1
ATOM 2632 C CA . THR B 1 122 ? -4.324 24.906 27.172 1 44.34 122 THR B CA 1
ATOM 2633 C C . THR B 1 122 ? -4.016 23.766 28.141 1 44.34 122 THR B C 1
ATOM 2635 O O . THR B 1 122 ? -4.926 23.156 28.688 1 44.34 122 THR B O 1
ATOM 2638 N N . SER B 1 123 ? -2.756 23.375 28.25 1 41.62 123 SER B N 1
ATOM 2639 C CA . SER B 1 123 ? -2.506 22.234 29.141 1 41.62 123 SER B CA 1
ATOM 2640 C C . SER B 1 123 ? -2.709 22.609 30.594 1 41.62 123 SER B C 1
ATOM 2642 O O . SER B 1 123 ? -3.035 21.75 31.422 1 41.62 123 SER B O 1
ATOM 2644 N N . ASP B 1 124 ? -2.336 23.844 31 1 39.66 124 ASP B N 1
ATOM 2645 C CA . ASP B 1 124 ? -2.205 24.078 32.438 1 39.66 124 ASP B CA 1
ATOM 2646 C C . ASP B 1 124 ? -3.576 24.25 33.094 1 39.66 124 ASP B C 1
ATOM 2648 O O . ASP B 1 124 ? -3.67 24.406 34.312 1 39.66 124 ASP B O 1
ATOM 2652 N N . ASP B 1 125 ? -4.598 24.719 32.438 1 39.09 125 ASP B N 1
ATOM 2653 C CA . ASP B 1 125 ? -5.762 24.969 33.281 1 39.09 125 ASP B CA 1
ATOM 2654 C C . ASP B 1 125 ? -6.453 23.656 33.656 1 39.09 125 ASP B C 1
ATOM 2656 O O . ASP B 1 125 ? -7.469 23.297 33.062 1 39.09 125 ASP B O 1
ATOM 2660 N N . GLN B 1 126 ? -5.711 22.609 33.938 1 39.53 126 GLN B N 1
ATOM 2661 C CA . GLN B 1 126 ? -6.285 21.469 34.656 1 39.53 126 GLN B CA 1
ATOM 2662 C C . GLN B 1 126 ? -6.973 21.906 35.938 1 39.53 126 GLN B C 1
ATOM 2664 O O . GLN B 1 126 ? -6.316 22.094 36.969 1 39.53 126 GLN B O 1
ATOM 2669 N N . VAL B 1 127 ? -7.977 22.781 35.906 1 37.03 127 VAL B N 1
ATOM 2670 C CA . VAL B 1 127 ? -8.836 22.953 37.094 1 37.03 127 VAL B CA 1
ATOM 2671 C C . VAL B 1 127 ? -9.188 21.578 37.656 1 37.03 127 VAL B C 1
ATOM 2673 O O . VAL B 1 127 ? -9.492 20.641 36.938 1 37.03 127 VAL B O 1
ATOM 2676 N N . GLU B 1 128 ? -8.789 21.297 38.938 1 40.19 128 GLU B N 1
ATOM 2677 C CA . GLU B 1 128 ? -9.172 20.25 39.906 1 40.19 128 GLU B CA 1
ATOM 2678 C C . GLU B 1 128 ? -10.672 19.984 39.844 1 40.19 128 GLU B C 1
ATOM 2680 O O . GLU B 1 128 ? -11.391 20.156 40.812 1 40.19 128 GLU B O 1
ATOM 2685 N N . THR B 1 129 ? -11.406 20.5 39.031 1 33.12 129 THR B N 1
ATOM 2686 C CA . THR B 1 129 ? -12.773 20.062 39.25 1 33.12 129 THR B CA 1
ATOM 2687 C C . THR B 1 129 ? -12.859 18.531 39.312 1 33.12 129 THR B C 1
ATOM 2689 O O . THR B 1 129 ? -12.055 17.844 38.688 1 33.12 129 THR B O 1
ATOM 2692 N N . LYS B 1 130 ? -13.797 17.969 40.125 1 41.22 130 LYS B N 1
ATOM 2693 C CA . LYS B 1 130 ? -14.141 16.562 40.312 1 41.22 130 LYS B CA 1
ATOM 2694 C C . LYS B 1 130 ? -14.055 15.797 39 1 41.22 130 LYS B C 1
ATOM 2696 O O . LYS B 1 130 ? -14.75 16.125 38.031 1 41.22 130 LYS B O 1
ATOM 2701 N N . LYS B 1 131 ? -12.734 15.219 38.625 1 44.19 131 LYS B N 1
ATOM 2702 C CA . LYS B 1 131 ? -12.43 14.312 37.531 1 44.19 131 LYS B CA 1
ATOM 2703 C C . LYS B 1 131 ? -13.656 13.5 37.125 1 44.19 131 LYS B C 1
ATOM 2705 O O . LYS B 1 131 ? -13.953 12.469 37.719 1 44.19 131 LYS B O 1
ATOM 2710 N N . ARG B 1 132 ? -14.578 14.062 36.844 1 53.53 132 ARG B N 1
ATOM 2711 C CA . ARG B 1 132 ? -15.547 13.133 36.281 1 53.53 132 ARG B CA 1
ATOM 2712 C C . ARG B 1 132 ? -14.906 12.234 35.219 1 53.53 132 ARG B C 1
ATOM 2714 O O . ARG B 1 132 ? -14.172 12.719 34.344 1 53.53 132 ARG B O 1
ATOM 2721 N N . LYS B 1 133 ? -14.883 10.953 35.594 1 61.5 133 LYS B N 1
ATOM 2722 C CA . LYS B 1 133 ? -14.383 9.906 34.688 1 61.5 133 LYS B CA 1
ATOM 2723 C C . LYS B 1 133 ? -14.836 10.133 33.25 1 61.5 133 LYS B C 1
ATOM 2725 O O . LYS B 1 133 ? -16.031 10.023 32.969 1 61.5 133 LYS B O 1
ATOM 2730 N N . LEU B 1 134 ? -14.023 11.07 32.5 1 75 134 LEU B N 1
ATOM 2731 C CA . LEU B 1 134 ? -14.383 11.281 31.094 1 75 134 LEU B CA 1
ATOM 2732 C C . LEU B 1 134 ? -14.648 9.953 30.391 1 75 134 LEU B C 1
ATOM 2734 O O . LEU B 1 134 ? -13.969 8.961 30.656 1 75 134 LEU B O 1
ATOM 2738 N N . SER B 1 135 ? -15.68 9.953 29.562 1 87.88 135 SER B N 1
ATOM 2739 C CA . SER B 1 135 ? -15.992 8.773 28.766 1 87.88 135 SER B CA 1
ATOM 2740 C C . SER B 1 135 ? -14.883 8.477 27.75 1 87.88 135 SER B C 1
ATOM 2742 O O . SER B 1 135 ? -14.07 9.352 27.453 1 87.88 135 SER B O 1
ATOM 2744 N N . LYS B 1 136 ? -14.711 7.25 27.406 1 84.81 136 LYS B N 1
ATOM 2745 C CA . LYS B 1 136 ? -13.766 6.855 26.359 1 84.81 136 LYS B CA 1
ATOM 2746 C C . LYS B 1 136 ? -13.898 7.75 25.125 1 84.81 136 LYS B C 1
ATOM 2748 O O . LYS B 1 136 ? -12.898 8.133 24.516 1 84.81 136 LYS B O 1
ATOM 2753 N N . LYS B 1 137 ? -15.117 8.109 24.875 1 86.69 137 LYS B N 1
ATOM 2754 C CA . LYS B 1 137 ? -15.398 8.961 23.719 1 86.69 137 LYS B CA 1
ATOM 2755 C C . LYS B 1 137 ? -14.844 10.367 23.938 1 86.69 137 LYS B C 1
ATOM 2757 O O . LYS B 1 137 ? -14.281 10.961 23 1 86.69 137 LYS B O 1
ATOM 2762 N N . GLU B 1 138 ? -14.992 10.875 25 1 89.5 138 GLU B N 1
ATOM 2763 C CA . GLU B 1 138 ? -14.492 12.211 25.328 1 89.5 138 GLU B CA 1
ATOM 2764 C C . GLU B 1 138 ? -12.969 12.25 25.328 1 89.5 138 GLU B C 1
ATOM 2766 O O . GLU B 1 138 ? -12.367 13.203 24.844 1 89.5 138 GLU B O 1
ATOM 2771 N N . LEU B 1 139 ? -12.43 11.227 25.875 1 90.88 139 LEU B N 1
ATOM 2772 C CA . LEU B 1 139 ? -10.977 11.117 25.891 1 90.88 139 LEU B CA 1
ATOM 2773 C C . LEU B 1 139 ? -10.414 11.078 24.469 1 90.88 139 LEU B C 1
ATOM 2775 O O . LEU B 1 139 ? -9.43 11.75 24.172 1 90.88 139 LEU B O 1
ATOM 2779 N N . ALA B 1 140 ? -11.086 10.336 23.594 1 91 140 ALA B N 1
ATOM 2780 C CA . ALA B 1 140 ? -10.672 10.234 22.203 1 91 140 ALA B CA 1
ATOM 2781 C C . ALA B 1 140 ? -10.781 11.586 21.5 1 91 140 ALA B C 1
ATOM 2783 O O . ALA B 1 140 ? -9.898 11.961 20.719 1 91 140 ALA B O 1
ATOM 2784 N N . ARG B 1 141 ? -11.781 12.273 21.812 1 93.25 141 ARG B N 1
ATOM 2785 C CA . ARG B 1 141 ? -11.977 13.594 21.219 1 93.25 141 ARG B CA 1
ATOM 2786 C C . ARG B 1 141 ? -10.875 14.555 21.656 1 93.25 141 ARG B C 1
ATOM 2788 O O . ARG B 1 141 ? -10.383 15.352 20.859 1 93.25 141 ARG B O 1
ATOM 2795 N N . GLN B 1 142 ? -10.547 14.5 22.859 1 94 142 GLN B N 1
ATOM 2796 C CA . GLN B 1 142 ? -9.5 15.359 23.391 1 94 142 GLN B CA 1
ATOM 2797 C C . GLN B 1 142 ? -8.148 15.023 22.766 1 94 142 GLN B C 1
ATOM 2799 O O . GLN B 1 142 ? -7.363 15.922 22.438 1 94 142 GLN B O 1
ATOM 2804 N N . GLU B 1 143 ? -7.949 13.773 22.625 1 95.19 143 GLU B N 1
ATOM 2805 C CA . GLU B 1 143 ? -6.707 13.336 22 1 95.19 143 GLU B CA 1
ATOM 2806 C C . GLU B 1 143 ? -6.605 13.852 20.562 1 95.19 143 GLU B C 1
ATOM 2808 O O . GLU B 1 143 ? -5.555 14.352 20.156 1 95.19 143 GLU B O 1
ATOM 2813 N N . ILE B 1 144 ? -7.672 13.75 19.859 1 97.12 144 ILE B N 1
ATOM 2814 C CA . ILE B 1 144 ? -7.719 14.203 18.469 1 97.12 144 ILE B CA 1
ATOM 2815 C C . ILE B 1 144 ? -7.5 15.711 18.406 1 97.12 144 ILE B C 1
ATOM 2817 O O . ILE B 1 144 ? -6.738 16.203 17.578 1 97.12 144 ILE B O 1
ATOM 2821 N N . ALA B 1 145 ? -8.133 16.391 19.312 1 95.06 145 ALA B N 1
ATOM 2822 C CA . ALA B 1 145 ? -8.008 17.844 19.359 1 95.06 145 ALA B CA 1
ATOM 2823 C C . ALA B 1 145 ? -6.566 18.266 19.656 1 95.06 145 ALA B C 1
ATOM 2825 O O . ALA B 1 145 ? -6.031 19.172 19 1 95.06 145 ALA B O 1
ATOM 2826 N N . SER B 1 146 ? -5.988 17.672 20.641 1 94.69 146 SER B N 1
ATOM 2827 C CA . SER B 1 146 ? -4.609 17.953 21 1 94.69 146 SER B CA 1
ATOM 2828 C C . SER B 1 146 ? -3.652 17.656 19.859 1 94.69 146 SER B C 1
ATOM 2830 O O . SER B 1 146 ? -2.77 18.453 19.547 1 94.69 146 SER B O 1
ATOM 2832 N N . ALA B 1 147 ? -3.875 16.516 19.219 1 96.62 147 ALA B N 1
ATOM 2833 C CA . ALA B 1 147 ? -3.045 16.125 18.078 1 96.62 147 ALA B CA 1
ATOM 2834 C C . ALA B 1 147 ? -3.207 17.094 16.922 1 96.62 147 ALA B C 1
ATOM 2836 O O . ALA B 1 147 ? -2.221 17.5 16.297 1 96.62 147 ALA B O 1
ATOM 2837 N N . ALA B 1 148 ? -4.398 17.453 16.641 1 96.38 148 ALA B N 1
ATOM 2838 C CA . ALA B 1 148 ? -4.672 18.375 15.547 1 96.38 148 ALA B CA 1
ATOM 2839 C C . ALA B 1 148 ? -4.027 19.734 15.797 1 96.38 148 ALA B C 1
ATOM 2841 O O . ALA B 1 148 ? -3.508 20.359 14.875 1 96.38 148 ALA B O 1
ATOM 2842 N N . ALA B 1 149 ? -4.039 20.156 17.016 1 93.62 149 ALA B N 1
ATOM 2843 C CA . ALA B 1 149 ? -3.52 21.469 17.375 1 93.62 149 ALA B CA 1
ATOM 2844 C C . ALA B 1 149 ? -2.016 21.562 17.125 1 93.62 149 ALA B C 1
ATOM 2846 O O . ALA B 1 149 ? -1.484 22.641 16.859 1 93.62 149 ALA B O 1
ATOM 2847 N N . GLN B 1 150 ? -1.386 20.469 17.156 1 94.19 150 GLN B N 1
ATOM 2848 C CA . GLN B 1 150 ? 0.063 20.484 16.984 1 94.19 150 GLN B CA 1
ATOM 2849 C C . GLN B 1 150 ? 0.454 20.031 15.57 1 94.19 150 GLN B C 1
ATOM 2851 O O . GLN B 1 150 ? 1.617 19.719 15.32 1 94.19 150 GLN B O 1
ATOM 2856 N N . SER B 1 151 ? -0.528 20 14.688 1 97 151 SER B N 1
ATOM 2857 C CA . SER B 1 151 ? -0.273 19.453 13.359 1 97 151 SER B CA 1
ATOM 2858 C C . SER B 1 151 ? -0.432 20.531 12.289 1 97 151 SER B C 1
ATOM 2860 O O . SER B 1 151 ? -0.954 21.609 12.555 1 97 151 SER B O 1
ATOM 2862 N N . ILE B 1 152 ? 0.085 20.25 11.117 1 97.81 152 ILE B N 1
ATOM 2863 C CA . ILE B 1 152 ? 0.029 21.109 9.945 1 97.81 152 ILE B CA 1
ATOM 2864 C C . ILE B 1 152 ? -0.353 20.281 8.719 1 97.81 152 ILE B C 1
ATOM 2866 O O . ILE B 1 152 ? 0.212 19.219 8.484 1 97.81 152 ILE B O 1
ATOM 2870 N N . ALA B 1 153 ? -1.397 20.719 8.031 1 98.56 153 ALA B N 1
ATOM 2871 C CA . ALA B 1 153 ? -1.878 20.047 6.828 1 98.56 153 ALA B CA 1
ATOM 2872 C C . ALA B 1 153 ? -1.74 20.953 5.605 1 98.56 153 ALA B C 1
ATOM 2874 O O . ALA B 1 153 ? -1.422 22.125 5.73 1 98.56 153 ALA B O 1
ATOM 2875 N N . LEU B 1 154 ? -1.853 20.344 4.473 1 98.69 154 LEU B N 1
ATOM 2876 C CA . LEU B 1 154 ? -1.745 21.078 3.215 1 98.69 154 LEU B CA 1
ATOM 2877 C C . LEU B 1 154 ? -3.125 21.422 2.664 1 98.69 154 LEU B C 1
ATOM 2879 O O . LEU B 1 154 ? -3.904 20.516 2.332 1 98.69 154 LEU B O 1
ATOM 2883 N N . ARG B 1 155 ? -3.352 22.641 2.438 1 98 155 ARG B N 1
ATOM 2884 C CA . ARG B 1 155 ? -4.68 23.156 2.121 1 98 155 ARG B CA 1
ATOM 2885 C C . ARG B 1 155 ? -5.168 22.625 0.776 1 98 155 ARG B C 1
ATOM 2887 O O . ARG B 1 155 ? -6.359 22.359 0.603 1 98 155 ARG B O 1
ATOM 2894 N N . ASP B 1 156 ? -4.312 22.438 -0.14 1 97.81 156 ASP B N 1
ATOM 2895 C CA . ASP B 1 156 ? -4.707 22.156 -1.517 1 97.81 156 ASP B CA 1
ATOM 2896 C C . ASP B 1 156 ? -4.883 20.656 -1.743 1 97.81 156 ASP B C 1
ATOM 2898 O O . ASP B 1 156 ? -5.297 20.234 -2.822 1 97.81 156 ASP B O 1
ATOM 2902 N N . CYS B 1 157 ? -4.605 19.844 -0.747 1 98.56 157 CYS B N 1
ATOM 2903 C CA . CYS B 1 157 ? -4.785 18.391 -0.866 1 98.56 157 CYS B CA 1
ATOM 2904 C C . CYS B 1 157 ? -6.234 18 -0.603 1 98.56 157 CYS B C 1
ATOM 2906 O O . CYS B 1 157 ? -7.027 18.812 -0.131 1 98.56 157 CYS B O 1
ATOM 2908 N N . VAL B 1 158 ? -6.574 16.766 -0.895 1 98.5 158 VAL B N 1
ATOM 2909 C CA . VAL B 1 158 ? -7.996 16.438 -0.946 1 98.5 158 VAL B CA 1
ATOM 2910 C C . VAL B 1 158 ? -8.375 15.562 0.244 1 98.5 158 VAL B C 1
ATOM 2912 O O . VAL B 1 158 ? -9.555 15.281 0.468 1 98.5 158 VAL B O 1
ATOM 2915 N N . ALA B 1 159 ? -7.418 15.133 0.974 1 98.88 159 ALA B N 1
ATOM 2916 C CA . ALA B 1 159 ? -7.648 14.406 2.219 1 98.88 159 ALA B CA 1
ATOM 2917 C C . ALA B 1 159 ? -6.551 14.703 3.238 1 98.88 159 ALA B C 1
ATOM 2919 O O . ALA B 1 159 ? -5.414 15 2.867 1 98.88 159 ALA B O 1
ATOM 2920 N N . HIS B 1 160 ? -6.887 14.727 4.473 1 98.94 160 HIS B N 1
ATOM 2921 C CA . HIS B 1 160 ? -5.996 14.812 5.621 1 98.94 160 HIS B CA 1
ATOM 2922 C C . HIS B 1 160 ? -6.199 13.633 6.566 1 98.94 160 HIS B C 1
ATOM 2924 O O . HIS B 1 160 ? -7.309 13.398 7.051 1 98.94 160 HIS B O 1
ATOM 2930 N N . LEU B 1 161 ? -5.18 12.891 6.801 1 98.94 161 LEU B N 1
ATOM 2931 C CA . LEU B 1 161 ? -5.191 11.836 7.809 1 98.94 161 LEU B CA 1
ATOM 2932 C C . LEU B 1 161 ? -4.312 12.211 9 1 98.94 161 LEU B C 1
ATOM 2934 O O . LEU B 1 161 ? -3.09 12.305 8.867 1 98.94 161 LEU B O 1
ATOM 2938 N N . LEU B 1 162 ? -4.914 12.445 10.125 1 98.94 162 LEU B N 1
ATOM 2939 C CA . LEU B 1 162 ? -4.195 12.695 11.375 1 98.94 162 LEU B CA 1
ATOM 2940 C C . LEU B 1 162 ? -3.742 11.391 12.016 1 98.94 162 LEU B C 1
ATOM 2942 O O . LEU B 1 162 ? -4.57 10.547 12.367 1 98.94 162 LEU B O 1
ATOM 2946 N N . CYS B 1 163 ? -2.428 11.32 12.188 1 98.88 163 CYS B N 1
ATOM 2947 C CA . CYS B 1 163 ? -1.874 10.008 12.523 1 98.88 163 CYS B CA 1
ATOM 2948 C C . CYS B 1 163 ? -0.905 10.109 13.695 1 98.88 163 CYS B C 1
ATOM 2950 O O . CYS B 1 163 ? -0.428 11.203 14.016 1 98.88 163 CYS B O 1
ATOM 2952 N N . ARG B 1 164 ? -0.659 8.953 14.234 1 98.81 164 ARG B N 1
ATOM 2953 C CA . ARG B 1 164 ? 0.3 8.836 15.328 1 98.81 164 ARG B CA 1
ATOM 2954 C C . ARG B 1 164 ? 1.161 7.586 15.172 1 98.81 164 ARG B C 1
ATOM 2956 O O . ARG B 1 164 ? 0.655 6.516 14.82 1 98.81 164 ARG B O 1
ATOM 2963 N N . VAL B 1 165 ? 2.455 7.727 15.43 1 98.81 165 VAL B N 1
ATOM 2964 C CA . VAL B 1 165 ? 3.363 6.586 15.445 1 98.81 165 VAL B CA 1
ATOM 2965 C C . VAL B 1 165 ? 3.152 5.77 16.719 1 98.81 165 VAL B C 1
ATOM 2967 O O . VAL B 1 165 ? 3.148 6.32 17.812 1 98.81 165 VAL B O 1
ATOM 2970 N N . GLU B 1 166 ? 2.969 4.492 16.5 1 98.56 166 GLU B N 1
ATOM 2971 C CA . GLU B 1 166 ? 2.836 3.611 17.656 1 98.56 166 GLU B CA 1
ATOM 2972 C C . GLU B 1 166 ? 4.16 2.93 18 1 98.56 166 GLU B C 1
ATOM 2974 O O . GLU B 1 166 ? 4.559 2.869 19.156 1 98.56 166 GLU B O 1
ATOM 2979 N N . THR B 1 167 ? 4.82 2.377 17.016 1 98.25 167 THR B N 1
ATOM 2980 C CA . THR B 1 167 ? 6.129 1.748 17.188 1 98.25 167 THR B CA 1
ATOM 2981 C C . THR B 1 167 ? 7.008 2 15.969 1 98.25 167 THR B C 1
ATOM 2983 O O . THR B 1 167 ? 6.5 2.26 14.875 1 98.25 167 THR B O 1
ATOM 2986 N N . VAL B 1 168 ? 8.328 1.979 16.203 1 98.44 168 VAL B N 1
ATOM 2987 C CA . VAL B 1 168 ? 9.32 2.146 15.148 1 98.44 168 VAL B CA 1
ATOM 2988 C C . VAL B 1 168 ? 10.32 0.997 15.188 1 98.44 168 VAL B C 1
ATOM 2990 O O . VAL B 1 168 ? 10.844 0.661 16.25 1 98.44 168 VAL B O 1
ATOM 2993 N N . THR B 1 169 ? 10.508 0.405 14.062 1 97.06 169 THR B N 1
ATOM 2994 C CA . THR B 1 169 ? 11.594 -0.556 13.898 1 97.06 169 THR B CA 1
ATOM 2995 C C . THR B 1 169 ? 12.445 -0.197 12.68 1 97.06 169 THR B C 1
ATOM 2997 O O . THR B 1 169 ? 11.953 0.402 11.727 1 97.06 169 THR B O 1
ATOM 3000 N N . GLU B 1 170 ? 13.711 -0.466 12.781 1 96.44 170 GLU B N 1
ATOM 3001 C CA . GLU B 1 170 ? 14.586 -0.248 11.633 1 96.44 170 GLU B CA 1
ATOM 3002 C C . GLU B 1 170 ? 14.82 -1.545 10.859 1 96.44 170 GLU B C 1
ATOM 3004 O O . GLU B 1 170 ? 15.008 -2.604 11.469 1 96.44 170 GLU B O 1
ATOM 3009 N N . ASP B 1 171 ? 14.734 -1.475 9.578 1 94.94 171 ASP B N 1
ATOM 3010 C CA . ASP B 1 171 ? 14.906 -2.6 8.664 1 94.94 171 ASP B CA 1
ATOM 3011 C C . ASP B 1 171 ? 15.633 -2.164 7.391 1 94.94 171 ASP B C 1
ATOM 3013 O O . ASP B 1 171 ? 15.047 -1.481 6.543 1 94.94 171 ASP B O 1
ATOM 3017 N N . ASP B 1 172 ? 16.875 -2.625 7.195 1 92.69 172 ASP B N 1
ATOM 3018 C CA . ASP B 1 172 ? 17.656 -2.363 5.992 1 92.69 172 ASP B CA 1
ATOM 3019 C C . ASP B 1 172 ? 17.703 -0.869 5.68 1 92.69 172 ASP B C 1
ATOM 3021 O O . ASP B 1 172 ? 17.375 -0.449 4.57 1 92.69 172 ASP B O 1
ATOM 3025 N N . GLY B 1 173 ? 17.969 -0.045 6.66 1 96.62 173 GLY B N 1
ATOM 3026 C CA . GLY B 1 173 ? 18.156 1.383 6.457 1 96.62 173 GLY B CA 1
ATOM 3027 C C . GLY B 1 173 ? 16.844 2.143 6.34 1 96.62 173 GLY B C 1
ATOM 3028 O O . GLY B 1 173 ? 16.844 3.332 6.02 1 96.62 173 GLY B O 1
ATOM 3029 N N . HIS B 1 174 ? 15.758 1.479 6.574 1 98.5 174 HIS B N 1
ATOM 3030 C CA . HIS B 1 174 ? 14.445 2.123 6.578 1 98.5 174 HIS B CA 1
ATOM 3031 C C . HIS B 1 174 ? 13.789 2.025 7.949 1 98.5 174 HIS B C 1
ATOM 3033 O O . HIS B 1 174 ? 14.062 1.098 8.711 1 98.5 174 HIS B O 1
ATOM 3039 N N . LEU B 1 175 ? 13.062 3.078 8.289 1 98.62 175 LEU B N 1
ATOM 3040 C CA . LEU B 1 175 ? 12.164 2.99 9.43 1 98.62 175 LEU B CA 1
ATOM 3041 C C . LEU B 1 175 ? 10.828 2.377 9.031 1 98.62 175 LEU B C 1
ATOM 3043 O O . LEU B 1 175 ? 10.195 2.836 8.078 1 98.62 175 LEU B O 1
ATOM 3047 N N . LEU B 1 176 ? 10.477 1.305 9.68 1 98.56 176 LEU B N 1
ATOM 3048 C CA . LEU B 1 176 ? 9.125 0.764 9.602 1 98.56 176 LEU B CA 1
ATOM 3049 C C . LEU B 1 176 ? 8.266 1.278 10.742 1 98.56 176 LEU B C 1
ATOM 3051 O O . LEU B 1 176 ? 8.5 0.938 11.906 1 98.56 176 LEU B O 1
ATOM 3055 N N . LEU B 1 177 ? 7.285 2.078 10.398 1 98.81 177 LEU B N 1
ATOM 3056 C CA . LEU B 1 177 ? 6.426 2.701 11.398 1 98.81 177 LEU B CA 1
ATOM 3057 C C . LEU B 1 177 ? 5.062 2.023 11.445 1 98.81 177 LEU B C 1
ATOM 3059 O O . LEU B 1 177 ? 4.383 1.915 10.422 1 98.81 177 LEU B O 1
ATOM 3063 N N . ARG B 1 178 ? 4.738 1.476 12.562 1 98.69 178 ARG B N 1
ATOM 3064 C CA . ARG B 1 178 ? 3.359 1.093 12.844 1 98.69 178 ARG B CA 1
ATOM 3065 C C . ARG B 1 178 ? 2.562 2.273 13.391 1 98.69 178 ARG B C 1
ATOM 3067 O O . ARG B 1 178 ? 2.91 2.838 14.43 1 98.69 178 ARG B O 1
ATOM 3074 N N . CYS B 1 179 ? 1.509 2.596 12.688 1 98.81 179 CYS B N 1
ATOM 3075 C CA . CYS B 1 179 ? 0.827 3.846 13.008 1 98.81 179 CYS B CA 1
ATOM 3076 C C . CYS B 1 179 ? -0.67 3.619 13.188 1 98.81 179 CYS B C 1
ATOM 3078 O O . CYS B 1 179 ? -1.194 2.574 12.797 1 98.81 179 CYS B O 1
ATOM 3080 N N . SER B 1 180 ? -1.282 4.625 13.828 1 98.62 180 SER B N 1
ATOM 3081 C CA . SER B 1 180 ? -2.734 4.711 13.953 1 98.62 180 SER B CA 1
ATOM 3082 C C . SER B 1 180 ? -3.271 5.984 13.312 1 98.62 180 SER B C 1
ATOM 3084 O O . SER B 1 180 ? -2.67 7.055 13.453 1 98.62 180 SER B O 1
ATOM 3086 N N . GLN B 1 181 ? -4.355 5.832 12.57 1 98.88 181 GLN B N 1
ATOM 3087 C CA . GLN B 1 181 ? -5.137 6.992 12.156 1 98.88 181 GLN B CA 1
ATOM 3088 C C . GLN B 1 181 ? -6.031 7.48 13.289 1 98.88 181 GLN B C 1
ATOM 3090 O O . GLN B 1 181 ? -6.883 6.738 13.781 1 98.88 181 GLN B O 1
ATOM 3095 N N . LEU B 1 182 ? -5.832 8.719 13.68 1 98.75 182 LEU B N 1
ATOM 3096 C CA . LEU B 1 182 ? -6.637 9.289 14.75 1 98.75 182 LEU B CA 1
ATOM 3097 C C . LEU B 1 182 ? -7.922 9.898 14.203 1 98.75 182 LEU B C 1
ATOM 3099 O O . LEU B 1 182 ? -8.977 9.789 14.828 1 98.75 182 LEU B O 1
ATOM 3103 N N . ALA B 1 183 ? -7.801 10.508 13.109 1 98.75 183 ALA B N 1
ATOM 3104 C CA . ALA B 1 183 ? -8.914 11.148 12.406 1 98.75 183 ALA B CA 1
ATOM 3105 C C . ALA B 1 183 ? -8.602 11.32 10.922 1 98.75 183 ALA B C 1
ATOM 3107 O O . ALA B 1 183 ? -7.445 11.242 10.516 1 98.75 183 ALA B O 1
ATOM 3108 N N . GLY B 1 184 ? -9.641 11.508 10.125 1 98.69 184 GLY B N 1
ATOM 3109 C CA . GLY B 1 184 ? -9.516 11.727 8.688 1 98.69 184 GLY B CA 1
ATOM 3110 C C . GLY B 1 184 ? -10.57 12.656 8.125 1 98.69 184 GLY B C 1
ATOM 3111 O O . GLY B 1 184 ? -11.703 12.672 8.602 1 98.69 184 GLY B O 1
ATOM 3112 N N . TRP B 1 185 ? -10.172 13.414 7.184 1 98.69 185 TRP B N 1
ATOM 3113 C CA . TRP B 1 185 ? -11.055 14.312 6.449 1 98.69 185 TRP B CA 1
ATOM 3114 C C . TRP B 1 185 ? -10.797 14.227 4.949 1 98.69 185 TRP B C 1
ATOM 3116 O O . TRP B 1 185 ? -9.664 14 4.52 1 98.69 185 TRP B O 1
ATOM 3126 N N . THR B 1 186 ? -11.82 14.391 4.199 1 98.69 186 THR B N 1
ATOM 3127 C CA . THR B 1 186 ? -11.672 14.453 2.75 1 98.69 186 THR B CA 1
ATOM 3128 C C . THR B 1 186 ? -12.578 15.531 2.158 1 98.69 186 THR B C 1
ATOM 3130 O O . THR B 1 186 ? -13.594 15.891 2.754 1 98.69 186 THR B O 1
ATOM 3133 N N . ARG B 1 187 ? -12.117 16.078 1 1 98.19 187 ARG B N 1
ATOM 3134 C CA . ARG B 1 187 ? -13.055 16.891 0.233 1 98.19 187 ARG B CA 1
ATOM 3135 C C . ARG B 1 187 ? -14.312 16.094 -0.121 1 98.19 187 ARG B C 1
ATOM 3137 O O . ARG B 1 187 ? -14.227 14.914 -0.45 1 98.19 187 ARG B O 1
ATOM 3144 N N . ARG B 1 188 ? -15.375 16.75 -0.097 1 97.06 188 ARG B N 1
ATOM 3145 C CA . ARG B 1 188 ? -16.672 16.094 -0.323 1 97.06 188 ARG B CA 1
ATOM 3146 C C . ARG B 1 188 ? -16.688 15.359 -1.658 1 97.06 188 ARG B C 1
ATOM 3148 O O . ARG B 1 188 ? -17.234 14.266 -1.765 1 97.06 188 ARG B O 1
ATOM 3155 N N . SER B 1 189 ? -16.062 15.891 -2.658 1 97.12 189 SER B N 1
ATOM 3156 C CA . SER B 1 189 ? -16.109 15.344 -4.008 1 97.12 189 SER B CA 1
ATOM 3157 C C . SER B 1 189 ? -15.281 14.062 -4.105 1 97.12 189 SER B C 1
ATOM 3159 O O . SER B 1 189 ? -15.234 13.422 -5.16 1 97.12 189 SER B O 1
ATOM 3161 N N . TYR B 1 190 ? -14.727 13.555 -3.035 1 97.62 190 TYR B N 1
ATOM 3162 C CA . TYR B 1 190 ? -13.898 12.352 -3.076 1 97.62 190 TYR B CA 1
ATOM 3163 C C . TYR B 1 190 ? -14.477 11.273 -2.164 1 97.62 190 TYR B C 1
ATOM 3165 O O . TYR B 1 190 ? -13.859 10.219 -1.984 1 97.62 190 TYR B O 1
ATOM 3173 N N . TRP B 1 191 ? -15.594 11.523 -1.58 1 96.75 191 TRP B N 1
ATOM 3174 C CA . TRP B 1 191 ? -16.172 10.602 -0.605 1 96.75 191 TRP B CA 1
ATOM 3175 C C . TRP B 1 191 ? -17.609 10.289 -0.947 1 96.75 191 TRP B C 1
ATOM 3177 O O . TRP B 1 191 ? -18.438 11.195 -1.071 1 96.75 191 TRP B O 1
ATOM 3187 N N . ASP B 1 192 ? -17.938 9.008 -1.073 1 93.25 192 ASP B N 1
ATOM 3188 C CA . ASP B 1 192 ? -19.328 8.648 -1.38 1 93.25 192 ASP B CA 1
ATOM 3189 C C . ASP B 1 192 ? -20.016 8.062 -0.154 1 93.25 192 ASP B C 1
ATOM 3191 O O . ASP B 1 192 ? -21.094 7.465 -0.27 1 93.25 192 ASP B O 1
ATOM 3195 N N . GLY B 1 193 ? -19.391 8.195 0.968 1 94.31 193 GLY B N 1
ATOM 3196 C CA . GLY B 1 193 ? -19.922 7.668 2.213 1 94.31 193 GLY B CA 1
ATOM 3197 C C . GLY B 1 193 ? -19.25 6.375 2.646 1 94.31 193 GLY B C 1
ATOM 3198 O O . GLY B 1 193 ? -19.391 5.957 3.799 1 94.31 193 GLY B O 1
ATOM 3199 N N . ARG B 1 194 ? -18.469 5.805 1.675 1 95 194 ARG B N 1
ATOM 3200 C CA . ARG B 1 194 ? -17.844 4.523 1.989 1 95 194 ARG B CA 1
ATOM 3201 C C . ARG B 1 194 ? -16.453 4.426 1.391 1 95 194 ARG B C 1
ATOM 3203 O O . ARG B 1 194 ? -15.547 3.832 1.992 1 95 194 ARG B O 1
ATOM 3210 N N . ASN B 1 195 ? -16.312 5 0.257 1 95.94 195 ASN B N 1
ATOM 3211 C CA . ASN B 1 195 ? -15.07 4.816 -0.48 1 95.94 195 ASN B CA 1
ATOM 3212 C C . ASN B 1 195 ? -14.422 6.152 -0.819 1 95.94 195 ASN B C 1
ATOM 3214 O O . ASN B 1 195 ? -15.109 7.133 -1.091 1 95.94 195 ASN B O 1
ATOM 3218 N N . PHE B 1 196 ? -13.109 6.16 -0.758 1 97.81 196 PHE B N 1
ATOM 3219 C CA . PHE B 1 196 ? -12.305 7.312 -1.135 1 97.81 196 PHE B CA 1
ATOM 3220 C C . PHE B 1 196 ? -11.961 7.273 -2.619 1 97.81 196 PHE B C 1
ATOM 3222 O O . PHE B 1 196 ? -11.039 6.566 -3.033 1 97.81 196 PHE B O 1
ATOM 3229 N N . ILE B 1 197 ? -12.688 7.973 -3.42 1 96.62 197 ILE B N 1
ATOM 3230 C CA . ILE B 1 197 ? -12.562 7.988 -4.871 1 96.62 197 ILE B CA 1
ATOM 3231 C C . ILE B 1 197 ? -13.242 9.234 -5.438 1 96.62 197 ILE B C 1
ATOM 3233 O O . ILE B 1 197 ? -14.281 9.656 -4.934 1 96.62 197 ILE B O 1
ATOM 3237 N N . PRO B 1 198 ? -12.602 9.883 -6.465 1 95.56 198 PRO B N 1
ATOM 3238 C CA . PRO B 1 198 ? -13.312 11 -7.098 1 95.56 198 PRO B CA 1
ATOM 3239 C C . PRO B 1 198 ? -14.719 10.625 -7.547 1 95.56 198 PRO B C 1
ATOM 3241 O O . PRO B 1 198 ? -14.914 9.609 -8.219 1 95.56 198 PRO B O 1
ATOM 3244 N N . GLN B 1 199 ? -15.594 11.516 -7.188 1 93.56 199 GLN B N 1
ATOM 3245 C CA . GLN B 1 199 ? -16.984 11.211 -7.477 1 93.56 199 GLN B CA 1
ATOM 3246 C C . GLN B 1 199 ? -17.359 11.609 -8.898 1 93.56 199 GLN B C 1
ATOM 3248 O O . GLN B 1 199 ? -16.922 12.656 -9.391 1 93.56 199 GLN B O 1
ATOM 3253 N N . GLU B 1 200 ? -18.188 10.75 -9.445 1 89.31 200 GLU B N 1
ATOM 3254 C CA . GLU B 1 200 ? -18.672 11.047 -10.789 1 89.31 200 GLU B CA 1
ATOM 3255 C C . GLU B 1 200 ? -19.484 12.336 -10.82 1 89.31 200 GLU B C 1
ATOM 3257 O O . GLU B 1 200 ? -20.234 12.625 -9.883 1 89.31 200 GLU B O 1
ATOM 3262 N N . GLY B 1 201 ? -19.359 13.047 -11.906 1 90.5 201 GLY B N 1
ATOM 3263 C CA . GLY B 1 201 ? -20.141 14.258 -12.078 1 90.5 201 GLY B CA 1
ATOM 3264 C C . GLY B 1 201 ? -19.5 15.469 -11.43 1 90.5 201 GLY B C 1
ATOM 3265 O O . GLY B 1 201 ? -20.094 16.562 -11.422 1 90.5 201 GLY B O 1
ATOM 3266 N N . THR B 1 202 ? -18.375 15.234 -10.852 1 92.38 202 THR B N 1
ATOM 3267 C CA . THR B 1 202 ? -17.641 16.344 -10.258 1 92.38 202 THR B CA 1
ATOM 3268 C C . THR B 1 202 ? -16.391 16.672 -11.07 1 92.38 202 THR B C 1
ATOM 3270 O O . THR B 1 202 ? -16.062 15.961 -12.023 1 92.38 202 THR B O 1
ATOM 3273 N N . ASP B 1 203 ? -15.766 17.734 -10.711 1 93.06 203 ASP B N 1
ATOM 3274 C CA . ASP B 1 203 ? -14.516 18.109 -11.367 1 93.06 203 ASP B CA 1
ATOM 3275 C C . ASP B 1 203 ? -13.312 17.578 -10.594 1 93.06 203 ASP B C 1
ATOM 3277 O O . ASP B 1 203 ? -12.188 18.047 -10.789 1 93.06 203 ASP B O 1
ATOM 3281 N N . ALA B 1 204 ? -13.586 16.578 -9.789 1 95.75 204 ALA B N 1
ATOM 3282 C CA . ALA B 1 204 ? -12.516 16.031 -8.953 1 95.75 204 ALA B CA 1
ATOM 3283 C C . ALA B 1 204 ? -11.461 15.344 -9.805 1 95.75 204 ALA B C 1
ATOM 3285 O O . ALA B 1 204 ? -11.781 14.5 -10.648 1 95.75 204 ALA B O 1
ATOM 3286 N N . GLU B 1 205 ? -10.203 15.742 -9.586 1 96.56 205 GLU B N 1
ATOM 3287 C CA . GLU B 1 205 ? -9.078 15.102 -10.266 1 96.56 205 GLU B CA 1
ATOM 3288 C C . GLU B 1 205 ? -8.727 13.773 -9.602 1 96.56 205 GLU B C 1
ATOM 3290 O O . GLU B 1 205 ? -8.883 13.617 -8.391 1 96.56 205 GLU B O 1
ATOM 3295 N N . PRO B 1 206 ? -8.227 12.805 -10.352 1 96.69 206 PRO B N 1
ATOM 3296 C CA . PRO B 1 206 ? -7.77 11.555 -9.719 1 96.69 206 PRO B CA 1
ATOM 3297 C C . PRO B 1 206 ? -6.535 11.758 -8.844 1 96.69 206 PRO B C 1
ATOM 3299 O O . PRO B 1 206 ? -5.711 12.633 -9.117 1 96.69 206 PRO B O 1
ATOM 3302 N N . TYR B 1 207 ? -6.477 11 -7.75 1 95.94 207 TYR B N 1
ATOM 3303 C CA . TYR B 1 207 ? -5.234 11.016 -6.988 1 95.94 207 TYR B CA 1
ATOM 3304 C C . TYR B 1 207 ? -4.191 10.109 -7.625 1 95.94 207 TYR B C 1
ATOM 3306 O O . TYR B 1 207 ? -4.496 9.359 -8.555 1 95.94 207 TYR B O 1
ATOM 3314 N N . LEU B 1 208 ? -2.975 10.211 -7.113 1 97.06 208 LEU B N 1
ATOM 3315 C CA . LEU B 1 208 ? -1.799 9.656 -7.777 1 97.06 208 LEU B CA 1
ATOM 3316 C C . LEU B 1 208 ? -1.421 8.305 -7.176 1 97.06 208 LEU B C 1
ATOM 3318 O O . LEU B 1 208 ? -1.604 8.086 -5.977 1 97.06 208 LEU B O 1
ATOM 3322 N N . THR B 1 209 ? -0.978 7.465 -8 1 95.56 209 THR B N 1
ATOM 3323 C CA . THR B 1 209 ? -0.257 6.25 -7.641 1 95.56 209 THR B CA 1
ATOM 3324 C C . THR B 1 209 ? 1.195 6.324 -8.102 1 95.56 209 THR B C 1
ATOM 3326 O O . THR B 1 209 ? 1.473 6.738 -9.227 1 95.56 209 THR B O 1
ATOM 3329 N N . PHE B 1 210 ? 2.123 5.934 -7.215 1 96.25 210 PHE B N 1
ATOM 3330 C CA . PHE B 1 210 ? 3.541 5.996 -7.547 1 96.25 210 PHE B CA 1
ATOM 3331 C C . PHE B 1 210 ? 3.977 4.746 -8.297 1 96.25 210 PHE B C 1
ATOM 3333 O O . PHE B 1 210 ? 3.762 3.625 -7.832 1 96.25 210 PHE B O 1
ATOM 3340 N N . LEU B 1 211 ? 4.637 4.949 -9.398 1 95.44 211 LEU B N 1
ATOM 3341 C CA . LEU B 1 211 ? 5.062 3.816 -10.211 1 95.44 211 LEU B CA 1
ATOM 3342 C C . LEU B 1 211 ? 6.562 3.582 -10.078 1 95.44 211 LEU B C 1
ATOM 3344 O O . LEU B 1 211 ? 7.062 2.516 -10.445 1 95.44 211 LEU B O 1
ATOM 3348 N N . GLY B 1 212 ? 7.258 4.562 -9.547 1 93.31 212 GLY B N 1
ATOM 3349 C CA . GLY B 1 212 ? 8.711 4.555 -9.562 1 93.31 212 GLY B CA 1
ATOM 3350 C C . GLY B 1 212 ? 9.305 5.488 -10.602 1 93.31 212 GLY B C 1
ATOM 3351 O O . GLY B 1 212 ? 8.594 5.961 -11.492 1 93.31 212 GLY B O 1
ATOM 3352 N N . SER B 1 213 ? 10.508 5.938 -10.414 1 93 213 SER B N 1
ATOM 3353 C CA . SER B 1 213 ? 11.25 6.754 -11.359 1 93 213 SER B CA 1
ATOM 3354 C C . SER B 1 213 ? 10.547 8.086 -11.617 1 93 213 SER B C 1
ATOM 3356 O O . SER B 1 213 ? 10.445 8.531 -12.766 1 93 213 SER B O 1
ATOM 3358 N N . LYS B 1 214 ? 9.953 8.625 -10.617 1 93 214 LYS B N 1
ATOM 3359 C CA . LYS B 1 214 ? 9.305 9.93 -10.648 1 93 214 LYS B CA 1
ATOM 3360 C C . LYS B 1 214 ? 8.086 9.914 -11.57 1 93 214 LYS B C 1
ATOM 3362 O O . LYS B 1 214 ? 7.711 10.945 -12.125 1 93 214 LYS B O 1
ATOM 3367 N N . VAL B 1 215 ? 7.586 8.68 -11.773 1 94.44 215 VAL B N 1
ATOM 3368 C CA . VAL B 1 215 ? 6.414 8.531 -12.633 1 94.44 215 VAL B CA 1
ATOM 3369 C C . VAL B 1 215 ? 5.199 8.164 -11.781 1 94.44 215 VAL B C 1
ATOM 3371 O O . VAL B 1 215 ? 5.316 7.434 -10.797 1 94.44 215 VAL B O 1
ATOM 3374 N N . PHE B 1 216 ? 4.055 8.742 -12.266 1 96.5 216 PHE B N 1
ATOM 3375 C CA . PHE B 1 216 ? 2.818 8.5 -11.523 1 96.5 216 PHE B CA 1
ATOM 3376 C C . PHE B 1 216 ? 1.741 7.938 -12.445 1 96.5 216 PHE B C 1
ATOM 3378 O O . PHE B 1 216 ? 1.753 8.188 -13.648 1 96.5 216 PHE B O 1
ATOM 3385 N N . GLY B 1 217 ? 0.954 7.062 -11.859 1 95.19 217 GLY B N 1
ATOM 3386 C CA . GLY B 1 217 ? -0.328 6.699 -12.445 1 95.19 217 GLY B CA 1
ATOM 3387 C C . GLY B 1 217 ? -1.504 7.383 -11.773 1 95.19 217 GLY B C 1
ATOM 3388 O O . GLY B 1 217 ? -1.328 8.117 -10.797 1 95.19 217 GLY B O 1
ATOM 3389 N N . TYR B 1 218 ? -2.693 7.184 -12.359 1 95.62 218 TYR B N 1
ATOM 3390 C CA . TYR B 1 218 ? -3.92 7.785 -11.844 1 95.62 218 TYR B CA 1
ATOM 3391 C C . TYR B 1 218 ? -4.953 6.711 -11.516 1 95.62 218 TYR B C 1
ATOM 3393 O O . TYR B 1 218 ? -5.145 5.77 -12.281 1 95.62 218 TYR B O 1
ATOM 3401 N N . VAL B 1 219 ? -5.559 6.82 -10.375 1 93.62 219 VAL B N 1
ATOM 3402 C CA . VAL B 1 219 ? -6.609 5.887 -9.984 1 93.62 219 VAL B CA 1
ATOM 3403 C C . VAL B 1 219 ? -7.969 6.418 -10.43 1 93.62 219 VAL B C 1
ATOM 3405 O O . VAL B 1 219 ? -8.391 7.5 -10.008 1 93.62 219 VAL B O 1
ATOM 3408 N N . LEU B 1 220 ? -8.617 5.625 -11.211 1 91.19 220 LEU B N 1
ATOM 3409 C CA . LEU B 1 220 ? -9.938 5.992 -11.703 1 91.19 220 LEU B CA 1
ATOM 3410 C C . LEU B 1 220 ? -10.992 4.996 -11.234 1 91.19 220 LEU B C 1
ATOM 3412 O O . LEU B 1 220 ? -10.68 3.824 -11 1 91.19 220 LEU B O 1
ATOM 3416 N N . ALA B 1 221 ? -12.195 5.59 -11.148 1 86.25 221 ALA B N 1
ATOM 3417 C CA . ALA B 1 221 ? -13.305 4.73 -10.75 1 86.25 221 ALA B CA 1
ATOM 3418 C C . ALA B 1 221 ? -13.633 3.723 -11.844 1 86.25 221 ALA B C 1
ATOM 3420 O O . ALA B 1 221 ? -13.57 4.047 -13.031 1 86.25 221 ALA B O 1
ATOM 3421 N N . GLY B 1 222 ? -13.852 2.445 -11.477 1 74.88 222 GLY B N 1
ATOM 3422 C CA . GLY B 1 222 ? -14.289 1.444 -12.438 1 74.88 222 GLY B CA 1
ATOM 3423 C C . GLY B 1 222 ? -15.695 1.692 -12.961 1 74.88 222 GLY B C 1
ATOM 3424 O O . GLY B 1 222 ? -16.484 2.387 -12.328 1 74.88 222 GLY B O 1
ATOM 3425 N N . ALA B 1 223 ? -15.992 1.645 -14.25 1 58.53 223 ALA B N 1
ATOM 3426 C CA . ALA B 1 223 ? -17.297 1.87 -14.867 1 58.53 223 ALA B CA 1
ATOM 3427 C C . ALA B 1 223 ? -18.406 1.231 -14.047 1 58.53 223 ALA B C 1
ATOM 3429 O O . ALA B 1 223 ? -19.531 1.758 -13.992 1 58.53 223 ALA B O 1
ATOM 3430 N N . GLY B 1 224 ? -18.391 -0.055 -13.586 1 49.56 224 GLY B N 1
ATOM 3431 C CA . GLY B 1 224 ? -19.562 -0.766 -13.094 1 49.56 224 GLY B CA 1
ATOM 3432 C C . GLY B 1 224 ? -19.953 -0.355 -11.695 1 49.56 224 GLY B C 1
ATOM 3433 O O . GLY B 1 224 ? -20.781 -1.018 -11.062 1 49.56 224 GLY B O 1
ATOM 3434 N N . SER B 1 225 ? -19.266 0.393 -11.039 1 43.66 225 SER B N 1
ATOM 3435 C CA . SER B 1 225 ? -19.797 0.761 -9.734 1 43.66 225 SER B CA 1
ATOM 3436 C C . SER B 1 225 ? -21.156 1.437 -9.859 1 43.66 225 SER B C 1
ATOM 3438 O O . SER B 1 225 ? -21.266 2.65 -9.68 1 43.66 225 SER B O 1
ATOM 3440 N N . GLU B 1 226 ? -21.875 1.15 -10.836 1 33.47 226 GLU B N 1
ATOM 3441 C CA . GLU B 1 226 ? -23.266 1.607 -10.766 1 33.47 226 GLU B CA 1
ATOM 3442 C C . GLU B 1 226 ? -23.938 1.16 -9.477 1 33.47 226 GLU B C 1
ATOM 3444 O O . GLU B 1 226 ? -23.797 0.005 -9.062 1 33.47 226 GLU B O 1
ATOM 3449 N N . GLN B 1 227 ? -24.172 1.999 -8.508 1 33.12 227 GLN B N 1
ATOM 3450 C CA . GLN B 1 227 ? -25.109 1.883 -7.395 1 33.12 227 GLN B CA 1
ATOM 3451 C C . GLN B 1 227 ? -26.312 1.024 -7.773 1 33.12 227 GLN B C 1
ATOM 3453 O O . GLN B 1 227 ? -27.125 1.413 -8.625 1 33.12 227 GLN B O 1
ATOM 3458 N N . THR B 1 228 ? -26.172 -0.324 -7.965 1 26.81 228 THR B N 1
ATOM 3459 C CA . THR B 1 228 ? -27.469 -0.983 -7.809 1 26.81 228 THR B CA 1
ATOM 3460 C C . THR B 1 228 ? -28 -0.798 -6.395 1 26.81 228 THR B C 1
ATOM 3462 O O . THR B 1 228 ? -27.234 -0.8 -5.43 1 26.81 228 THR B O 1
#

Secondary structure (DSSP, 8-state):
--EEEPPGGGGGGGTTT---EEEEEE-TTSS-EEEEEE--EEE-STTSEEEEEEETTSTTHHHHSSTT-EEEEE--BTT-HHHHHHHHTS-SSSS-HHHHTT--EE-TTS-PPPPHHHHHHTTS-----------HHHHHHHHHHHHHHT--EETTSSEEEEEEEEEEEEETTEEEEEEEEEEEEEEGGGB-SS-BSPPTTS-PPPBEEEEETTEEEEEEE-TT----/--EEEPPGGGGGGGTTT---EEEEEE-TTSS-EEEEEE--EEE-STTSEEEEEEETTSTTHHHHSSTT-EEEEE--BTT-HHHHHHHHTS-SSSS-HHHHTT--EE-TTS-PPPPHHHHHHTTS-----------HHHHHHHHHHHHHHT--EETTSSEEEEEEEEEEEEETTEEEEEEEEEEEEEEGGGB-SS-BSPPTTS-PPPBEEEEETTEEEEEEE-TT----

Radius of gyration: 23.2 Å; Cα contacts (8 Å, |Δi|>4): 1044; chains: 2; bounding box: 61×66×68 Å

Sequence (456 aa):
MDWVAVDRGMLSRLLYPNPVCLLSVRSKDGSARSLMTITWLTAINNQGGFICSMNATRHTAKFMNQSGAVFVLNVPVRGMEELVLAIGGSTGADMDKFEQLNVAVCAPGGGELQSTEDATSTSDDQVETKKRKLSKKELARQEIASAAAQSIALRDCVAHLLCRVETVTEDDGHLLLRCSQLAGWTRRSYWDGRNFIPQEGTDAEPYLTFLGSKVFGYVLAGAGSEQTMDWVAVDRGMLSRLLYPNPVCLLSVRSKDGSARSLMTITWLTAINNQGGFICSMNATRHTAKFMNQSGAVFVLNVPVRGMEELVLAIGGSTGADMDKFEQLNVAVCAPGGGELQSTEDATSTSDDQVETKKRKLSKKELARQEIASAAAQSIALRDCVAHLLCRVETVTEDDGHLLLRCSQLAGWTRRSYWDGRNFIPQEGTDAEPYLTFLGSKVFGYVLAGAGSEQT

Solvent-accessible surface area (backbone atoms only — not comparable to full-atom values): 24261 Å² total; per-residue (Å²): 135,60,55,38,77,49,54,71,75,48,42,24,29,69,35,46,58,40,48,34,26,37,39,23,34,34,40,93,80,51,82,43,68,38,65,37,54,48,58,34,35,24,35,50,47,65,70,16,33,29,38,35,35,41,58,53,83,42,58,56,36,76,66,53,76,41,63,66,30,50,32,24,41,22,29,49,35,66,91,39,60,66,58,50,49,53,39,52,72,51,70,51,80,84,43,56,59,49,67,78,65,66,55,58,66,15,15,65,63,66,44,75,61,62,59,53,75,61,56,64,60,66,63,69,72,66,68,82,56,82,75,62,82,69,49,74,66,52,50,52,49,50,50,45,50,56,51,43,48,54,38,46,28,51,52,87,33,49,30,31,34,37,30,32,31,63,42,72,45,79,51,94,68,14,36,41,32,38,31,37,50,71,45,33,21,29,33,50,57,29,50,78,87,72,36,61,45,54,37,87,94,54,89,53,58,36,38,35,26,44,28,54,93,93,38,50,26,31,49,36,75,46,86,75,75,58,85,121,135,58,55,37,78,50,55,72,77,49,41,24,28,70,36,45,58,39,49,36,26,37,40,22,34,36,41,94,81,51,82,44,68,38,65,36,53,46,58,33,35,24,36,49,48,66,70,13,32,29,40,36,34,43,57,54,83,44,57,57,34,75,65,52,77,40,64,66,30,53,34,23,42,24,30,48,36,67,91,38,60,67,58,48,48,54,40,52,72,52,70,50,78,87,42,55,58,50,66,76,64,66,54,57,65,15,14,63,62,68,44,75,61,62,61,52,75,62,58,63,59,65,63,68,72,67,70,82,57,86,76,60,82,68,49,72,65,54,51,52,50,48,51,46,50,56,51,42,49,55,36,46,29,53,53,88,34,48,30,31,35,36,31,33,31,62,43,72,43,80,52,94,68,13,34,41,33,37,32,38,50,72,45,35,21,29,32,51,56,29,50,78,86,72,36,60,45,53,37,85,93,55,89,51,57,37,37,33,26,42,26,55,92,94,38,51,26,31,48,37,77,45,86,75,74,59,85,122

InterPro domains:
  IPR002563 Flavin reductase like domain [PF01613] (16-102)
  IPR012349 FMN-binding split barrel [G3DSA:2.30.110.10] (4-204)
  IPR053310 Flavoredoxin-like [PTHR43241] (1-220)

pLDDT: mean 90.18, std 16.54, range [26.73, 98.94]

Foldseek 3Di:
DQKDWADQQQQQQQCQVQFWWKKKFADLLRPDIAIAIFRAKHADDRRFKMKGKDFCPAPCVVQAQDFFGKIKIFFAFPVCLVVNCVRHVDGPPVHDSCVVVVFAKAFARQHHQADSVVLVVVPPPPPPDPPPPDDPVRVLVVVVVSSRNRYMGTNNTFKMWIKTFHHWDDDPRMIMTIMGTSIMMGGNQQDPNRHGHGHPPDPDGFTWHDDDPSDTDGDHDDPPPPPD/DQKDWADQQQQQQQCQVQFWWKKKFADLLRPDIAIAIFRAKHADDRRFKMKGKDFCPAPCVVQAQDFFGKIKIFFAFPVCLVVNCVRHVDGPPVHDSCVVVVFAKAFARQHHQADSVVLVVVPPPPPPDPPPVDDPVRVLVVVVVSSRNRYMGTNNTFKMWIKTFHHWDDDPRMIMTIMGGSIMMGGNQQDPNRHGHGHPPDPDGFTWHDDDPSDTDGDHDDPPPPPD